Protein AF-A0A7R9ZW94-F1 (afdb_monomer)

Sequence (399 aa):
ATSAALCGSLLTRQVADKLQRHVKFFALFLLVWWSAGAVVTTFEAPYETSYANGYFSCWAGVAASALLVESSWGFAVSDTASLTKASEVAGGAPPEVLVLCAASLITLIAAMMDCAEVACSGLVRWAIACAGASLGACFLVLFYTIRGGWITGGALISWVSIILCVWWVFGTGCMTFANPFVHLGNGYFASWVALVSACLLAVNNVEAVRSRVEDLGNSGKELGAVILASAVLLAQATWDCVGGEGCDGGRMWAVFSSTASLLLCIAIAVFFGKIQKYFRWIVVGLLLWWCIGVVVMTFHWPYVRTGNGYFACWCACGASGRLLVQHFPQLNGYADLGSWQAPAAGASHPDASTAEEEGKQPPASAPEPEALPKIVIGAEDGGGVPPTIMGSPFSDSTM

Solvent-accessible surface area (backbone atoms only — not comparable to full-atom values): 21642 Å² total; per-residue (Å²): 105,70,66,58,52,54,58,53,47,50,74,38,65,78,47,34,68,63,43,60,86,44,43,52,59,51,21,47,48,43,24,54,52,22,42,52,47,28,51,46,34,60,76,31,77,87,31,64,89,44,72,44,74,67,46,55,51,23,48,51,40,25,53,54,17,47,53,43,31,31,69,56,68,66,52,79,72,46,74,60,60,61,39,47,51,52,13,54,77,35,42,62,32,62,51,38,48,55,52,24,30,54,19,17,48,46,21,25,52,41,28,50,52,50,36,72,78,42,84,62,42,74,49,31,51,46,42,33,51,50,20,47,53,50,30,52,52,34,50,53,54,40,54,42,14,58,72,70,42,84,62,88,87,40,72,66,50,28,51,51,21,49,51,45,27,55,50,27,52,55,43,33,48,46,26,40,74,70,29,75,27,45,52,81,51,67,32,30,53,18,33,52,50,24,28,52,24,23,43,50,38,22,40,76,50,28,67,78,49,27,54,56,50,47,59,43,36,76,73,34,55,39,55,52,46,29,36,52,18,18,51,46,22,27,52,43,25,46,47,50,35,72,76,45,103,52,61,50,74,47,41,47,46,40,32,51,52,17,46,53,51,30,53,50,49,50,48,45,71,76,39,38,90,79,41,56,90,51,42,66,60,50,34,52,52,48,23,54,52,25,50,51,46,34,51,46,30,40,70,68,36,73,28,56,55,63,38,67,45,28,51,16,37,52,46,26,24,51,24,25,47,51,48,37,37,72,70,37,63,86,45,40,76,74,68,52,78,79,75,71,68,70,75,66,98,72,75,66,72,78,72,93,77,78,79,82,86,85,76,91,72,80,86,75,77,80,81,77,84,80,77,79,80,80,82,78,80,78,79,86,82,80,87,81,84,80,82,85,84,80,85,86,84,88,77,89,81,91,134

Foldseek 3Di:
DVVCVVVVLCVDPVVVVVCLVVLLVVLVVQLVVLVVQLVCCPVHPDCVPAPAPSNVVSVVSNVVSVVSNCLSVVVPVVVCVVLCVVCVVLLNQDSLLVLLLVLLVLLLVVLVVCCVVDVNDPLSVVSNVLSVVSNVLSVVSSVCSVVVNDPAADPVLLVSLVCQLVSLVVNLLSPCQPDDNVDDDSNNVSSVSNNVSSLVSNLRHPVVSVVVCVLLVVLPNLLVLLLVLLVLQLSNLVSCQVVDPHNDPLSVVSNVLSVVSNVVSVCCSVCVVVCVVVVLVVLVVQLVSLVVVQCRDCVPDDNVGDGSNNVSSVSSNVSSVVVNCVVPVVCVVVVCPPPCPPPPPPPPDPPPPPDDDDDDDDDDDDDDDDDDDDDDPDDDDDDDDDDDDDDDDDDDDDD

pLDDT: mean 82.84, std 15.57, range [42.56, 98.31]

Mean predicted aligned error: 11.87 Å

Organism: NCBI:txid73915

Radius of gyration: 29.48 Å; Cα contacts (8 Å, |Δi|>4): 392; chains: 1; bounding box: 79×94×80 Å

Structure (mmCIF, N/CA/C/O backbone):
data_AF-A0A7R9ZW94-F1
#
_entry.id   AF-A0A7R9ZW94-F1
#
loop_
_atom_site.group_PDB
_atom_site.id
_atom_site.type_symbol
_atom_site.label_atom_id
_atom_site.label_alt_id
_atom_site.label_comp_id
_atom_site.label_asym_id
_atom_site.label_entity_id
_atom_site.label_seq_id
_atom_site.pdbx_PDB_ins_code
_atom_site.Cartn_x
_atom_site.Cartn_y
_atom_site.Cartn_z
_atom_site.occupancy
_atom_site.B_iso_or_equiv
_atom_site.auth_seq_id
_atom_site.auth_comp_id
_atom_site.auth_asym_id
_atom_site.auth_atom_id
_atom_site.pdbx_PDB_model_num
ATOM 1 N N . ALA A 1 1 ? 17.309 -21.259 7.211 1.00 66.06 1 ALA A N 1
ATOM 2 C CA . ALA A 1 1 ? 17.296 -22.665 7.675 1.00 66.06 1 ALA A CA 1
ATOM 3 C C . ALA A 1 1 ? 17.150 -22.753 9.193 1.00 66.06 1 ALA A C 1
ATOM 5 O O . ALA A 1 1 ? 16.146 -23.281 9.641 1.00 66.06 1 ALA A O 1
ATOM 6 N N . THR A 1 2 ? 18.070 -22.187 9.984 1.00 73.62 2 THR A N 1
ATOM 7 C CA . THR A 1 2 ? 18.017 -22.226 11.461 1.00 73.62 2 THR A CA 1
ATOM 8 C C . THR A 1 2 ? 16.728 -21.636 12.037 1.00 73.62 2 THR A C 1
ATOM 10 O O . THR A 1 2 ? 16.062 -22.296 12.824 1.00 73.62 2 THR A O 1
ATOM 13 N N . SER A 1 3 ? 16.320 -20.444 11.587 1.00 72.94 3 SER A N 1
ATOM 14 C CA . SER A 1 3 ? 15.048 -19.827 11.991 1.00 72.94 3 SER A CA 1
ATOM 15 C C . SER A 1 3 ? 13.843 -20.699 11.633 1.00 72.94 3 SER A C 1
ATOM 17 O O . SER A 1 3 ? 12.996 -20.938 12.479 1.00 72.94 3 SER A O 1
ATOM 19 N N . ALA A 1 4 ? 13.799 -21.249 10.418 1.00 74.44 4 ALA A N 1
ATOM 20 C CA . ALA A 1 4 ? 12.734 -22.154 9.986 1.00 74.44 4 ALA A CA 1
ATOM 21 C C . ALA A 1 4 ? 12.699 -23.466 10.790 1.00 74.44 4 ALA A C 1
ATOM 23 O O . ALA A 1 4 ? 11.621 -23.938 11.122 1.00 74.44 4 ALA A O 1
ATOM 24 N N . ALA A 1 5 ? 13.853 -24.037 11.144 1.00 76.12 5 ALA A N 1
ATOM 25 C CA . ALA A 1 5 ? 13.933 -25.229 11.988 1.00 76.12 5 ALA A CA 1
ATOM 26 C C . ALA A 1 5 ? 13.464 -24.942 13.424 1.00 76.12 5 ALA A C 1
ATOM 28 O O . ALA A 1 5 ? 12.770 -25.762 14.017 1.00 76.12 5 ALA A O 1
ATOM 29 N N . LEU A 1 6 ? 13.795 -23.763 13.958 1.00 74.25 6 LEU A N 1
ATOM 30 C CA . LEU A 1 6 ? 13.333 -23.304 15.269 1.00 74.25 6 LEU A CA 1
ATOM 31 C C . LEU A 1 6 ? 11.826 -23.001 15.274 1.00 74.25 6 LEU A C 1
ATOM 33 O O . LEU A 1 6 ? 11.114 -23.437 16.170 1.00 74.25 6 LEU A O 1
ATOM 37 N N . CYS A 1 7 ? 11.309 -22.316 14.255 1.00 73.75 7 CYS A N 1
ATOM 38 C CA . CYS A 1 7 ? 9.869 -22.100 14.105 1.00 73.75 7 CYS A CA 1
ATOM 39 C C . CYS A 1 7 ? 9.121 -23.414 13.827 1.00 73.75 7 CYS A C 1
ATOM 41 O O . CYS A 1 7 ? 8.006 -23.602 14.295 1.00 73.75 7 CYS A O 1
ATOM 43 N N . GLY A 1 8 ? 9.736 -24.347 13.099 1.00 75.19 8 GLY A N 1
ATOM 44 C CA . GLY A 1 8 ? 9.178 -25.670 12.835 1.00 75.19 8 GLY A CA 1
ATOM 45 C C . GLY A 1 8 ? 9.131 -26.548 14.084 1.00 75.19 8 GLY A C 1
ATOM 46 O O . GLY A 1 8 ? 8.150 -27.255 14.292 1.00 75.19 8 GLY A O 1
ATOM 47 N N . SER A 1 9 ? 10.138 -26.474 14.961 1.00 74.62 9 SER A N 1
ATOM 48 C CA . SER A 1 9 ? 10.123 -27.218 16.226 1.00 74.62 9 SER A CA 1
ATOM 49 C C . SER A 1 9 ? 9.045 -26.702 17.182 1.00 74.62 9 SER A C 1
ATOM 51 O O . SER A 1 9 ? 8.439 -27.505 17.891 1.00 74.62 9 SER A O 1
ATOM 53 N N . LEU A 1 10 ? 8.717 -25.406 17.127 1.00 68.44 10 LEU A N 1
ATOM 54 C CA . LEU A 1 10 ? 7.588 -24.807 17.848 1.00 68.44 10 LEU A CA 1
ATOM 55 C C . LEU A 1 10 ? 6.217 -25.358 17.433 1.00 68.44 10 LEU A C 1
ATOM 57 O O . LEU A 1 10 ? 5.281 -25.288 18.223 1.00 68.44 10 LEU A O 1
ATOM 61 N N . LEU A 1 11 ? 6.089 -25.966 16.248 1.00 73.81 11 LEU A N 1
ATOM 62 C CA . LEU A 1 11 ? 4.852 -26.650 15.848 1.00 73.81 11 LEU A CA 1
ATOM 63 C C . LEU A 1 11 ? 4.616 -27.946 16.641 1.00 73.81 11 LEU A C 1
ATOM 65 O O . LEU A 1 11 ? 3.511 -28.488 16.634 1.00 73.81 11 LEU A O 1
ATOM 69 N N . THR A 1 12 ? 5.632 -28.456 17.345 1.00 80.38 12 THR A N 1
ATOM 70 C CA . THR A 1 12 ? 5.473 -29.611 18.231 1.00 80.38 12 THR A CA 1
ATOM 71 C C . THR A 1 12 ? 5.064 -29.148 19.630 1.00 80.38 12 THR A C 1
ATOM 73 O O . THR A 1 12 ? 5.809 -28.441 20.309 1.00 80.38 12 THR A O 1
ATOM 76 N N . ARG A 1 13 ? 3.881 -29.577 20.095 1.00 74.81 13 ARG A N 1
ATOM 77 C CA . ARG A 1 13 ? 3.319 -29.171 21.403 1.00 74.81 13 ARG A CA 1
ATOM 78 C C . ARG A 1 13 ? 4.305 -29.344 22.562 1.00 74.81 13 ARG A C 1
ATOM 80 O O . ARG A 1 13 ? 4.490 -28.435 23.356 1.00 74.81 13 ARG A O 1
ATOM 87 N N . GLN A 1 14 ? 5.012 -30.475 22.601 1.00 79.69 14 GLN A N 1
ATOM 88 C CA . GLN A 1 14 ? 5.984 -30.771 23.660 1.00 79.69 14 GLN A CA 1
ATOM 89 C C . GLN A 1 14 ? 7.141 -29.763 23.729 1.00 79.69 14 GLN A C 1
ATOM 91 O O . GLN A 1 14 ? 7.656 -29.483 24.814 1.00 79.69 14 GLN A O 1
ATOM 96 N N . VAL A 1 15 ? 7.583 -29.246 22.579 1.00 75.75 15 VAL A N 1
ATOM 97 C CA . VAL A 1 15 ? 8.637 -28.229 22.520 1.00 75.75 15 VAL A CA 1
ATOM 98 C C . VAL A 1 15 ? 8.057 -26.866 22.863 1.00 75.75 15 VAL A C 1
ATOM 100 O O . VAL A 1 15 ? 8.681 -26.153 23.643 1.00 75.75 15 VAL A O 1
ATOM 103 N N . ALA A 1 16 ? 6.865 -26.532 22.362 1.00 75.38 16 ALA A N 1
ATOM 104 C CA . ALA A 1 16 ? 6.181 -25.281 22.683 1.00 75.38 16 ALA A CA 1
ATOM 105 C C . ALA A 1 16 ? 6.000 -25.102 24.203 1.00 75.38 16 ALA A C 1
ATOM 107 O O . ALA A 1 16 ? 6.414 -24.077 24.742 1.00 75.38 16 ALA A O 1
ATOM 108 N N . ASP A 1 17 ? 5.518 -26.131 24.909 1.00 77.25 17 ASP A N 1
ATOM 109 C CA . ASP A 1 17 ? 5.288 -26.085 26.362 1.00 77.25 17 ASP A CA 1
ATOM 110 C C . ASP A 1 17 ? 6.588 -25.861 27.158 1.00 77.25 17 ASP A C 1
ATOM 112 O O . ASP A 1 17 ? 6.629 -25.126 28.150 1.00 77.25 17 ASP A O 1
ATOM 116 N N . LYS A 1 18 ? 7.700 -26.468 26.719 1.00 81.94 18 LYS A N 1
ATOM 117 C CA . LYS A 1 18 ? 9.015 -26.263 27.350 1.00 81.94 18 LYS A CA 1
ATOM 118 C C . LYS A 1 18 ? 9.608 -24.898 27.007 1.00 81.94 18 LYS A C 1
ATOM 120 O O . LYS A 1 18 ? 10.206 -24.264 27.878 1.00 81.94 18 LYS A O 1
ATOM 125 N N . LEU A 1 19 ? 9.453 -24.453 25.761 1.00 78.00 19 LEU A N 1
ATOM 126 C CA . LEU A 1 19 ? 10.037 -23.211 25.261 1.00 78.00 19 LEU A CA 1
ATOM 127 C C . LEU A 1 19 ? 9.259 -21.974 25.713 1.00 78.00 19 LEU A C 1
ATOM 129 O O . LEU A 1 19 ? 9.840 -20.894 25.765 1.00 78.00 19 LEU A O 1
ATOM 133 N N . GLN A 1 20 ? 7.995 -22.116 26.116 1.00 77.88 20 GLN A N 1
ATOM 134 C CA . GLN A 1 20 ? 7.166 -21.010 26.599 1.00 77.88 20 GLN A CA 1
ATOM 135 C C . GLN A 1 20 ? 7.834 -20.240 27.750 1.00 77.88 20 GLN A C 1
ATOM 137 O O . GLN A 1 20 ? 7.818 -19.010 27.767 1.00 77.88 20 GLN A O 1
ATOM 142 N N . ARG A 1 21 ? 8.524 -20.940 28.665 1.00 79.25 21 ARG A N 1
ATOM 143 C CA . ARG A 1 21 ? 9.296 -20.313 29.760 1.00 79.25 21 ARG A CA 1
ATOM 144 C C . ARG A 1 21 ? 10.470 -19.456 29.276 1.00 79.25 21 ARG A C 1
ATOM 146 O O . ARG A 1 21 ? 10.941 -18.590 30.008 1.00 79.25 21 ARG A O 1
ATOM 153 N N . HIS A 1 22 ? 10.924 -19.674 28.047 1.00 85.12 22 HIS A N 1
ATOM 154 C CA . HIS A 1 22 ? 12.068 -19.005 27.435 1.00 85.12 22 HIS A CA 1
ATOM 155 C C . HIS A 1 22 ? 11.690 -18.156 26.213 1.00 85.12 22 HIS A C 1
ATOM 157 O O . HIS A 1 22 ? 12.585 -17.624 25.554 1.00 85.12 22 HIS A O 1
ATOM 163 N N . VAL A 1 23 ? 10.393 -17.971 25.928 1.00 84.19 23 VAL A N 1
ATOM 164 C CA . VAL A 1 23 ? 9.919 -17.271 24.721 1.00 84.19 23 VAL A CA 1
ATOM 165 C C . VAL A 1 23 ? 10.485 -15.851 24.613 1.00 84.19 23 VAL A C 1
ATOM 167 O O . VAL A 1 23 ? 10.866 -15.423 23.532 1.00 84.19 23 VAL A O 1
ATOM 170 N N . LYS A 1 24 ? 10.675 -15.164 25.749 1.00 85.75 24 LYS A N 1
ATOM 171 C CA . LYS A 1 24 ? 11.289 -13.827 25.828 1.00 85.75 24 LYS A CA 1
ATOM 172 C C . LYS A 1 24 ? 12.716 -13.783 25.276 1.00 85.75 24 LYS A C 1
ATOM 174 O O . LYS A 1 24 ? 13.060 -12.867 24.533 1.00 85.75 24 LYS A O 1
ATOM 179 N N . PHE A 1 25 ? 13.541 -14.760 25.649 1.00 88.25 25 PHE A N 1
ATOM 180 C CA . PHE A 1 25 ? 14.929 -14.859 25.192 1.00 88.25 25 PHE A CA 1
ATOM 181 C C . PHE A 1 25 ? 14.997 -15.330 23.745 1.00 88.25 25 PHE A C 1
ATOM 183 O O . PHE A 1 25 ? 15.828 -14.854 22.980 1.00 88.25 25 PHE A O 1
ATOM 190 N N . PHE A 1 26 ? 14.092 -16.229 23.361 1.00 86.62 26 PHE A N 1
ATOM 191 C CA . PHE A 1 26 ? 13.971 -16.703 21.991 1.00 86.62 26 PHE A CA 1
ATOM 192 C C . PHE A 1 26 ? 13.571 -15.580 21.024 1.00 86.62 26 PHE A C 1
ATOM 194 O O . PHE A 1 26 ? 14.213 -15.407 19.992 1.00 86.62 26 PHE A O 1
ATOM 201 N N . ALA A 1 27 ? 12.571 -14.773 21.385 1.00 86.50 27 ALA A N 1
ATOM 202 C CA . ALA A 1 27 ? 12.149 -13.609 20.614 1.00 86.50 27 ALA A CA 1
ATOM 203 C C . ALA A 1 27 ? 13.299 -12.607 20.437 1.00 86.50 27 ALA A C 1
ATOM 205 O O . ALA A 1 27 ? 13.569 -12.161 19.324 1.00 86.50 27 ALA A O 1
ATOM 206 N N . LEU A 1 28 ? 14.031 -12.318 21.521 1.00 84.56 28 LEU A N 1
ATOM 207 C CA . LEU A 1 28 ? 15.193 -11.430 21.482 1.00 84.56 28 LEU A CA 1
ATOM 208 C C . LEU A 1 28 ? 16.312 -11.995 20.597 1.00 84.56 28 LEU A C 1
ATOM 210 O O . LEU A 1 28 ? 16.891 -11.266 19.795 1.00 84.56 28 LEU A O 1
ATOM 214 N N . PHE A 1 29 ? 16.591 -13.295 20.708 1.00 90.12 29 PHE A N 1
ATOM 215 C CA . PHE A 1 29 ? 17.556 -13.977 19.851 1.00 90.12 29 PHE A CA 1
ATOM 216 C C . PHE A 1 29 ? 17.169 -13.863 18.374 1.00 90.12 29 PHE A C 1
ATOM 218 O O . PHE A 1 29 ? 18.013 -13.502 17.559 1.00 90.12 29 PHE A O 1
ATOM 225 N N . LEU A 1 30 ? 15.902 -14.121 18.028 1.00 87.62 30 LEU A N 1
ATOM 226 C CA . LEU A 1 30 ? 15.411 -13.967 16.660 1.00 87.62 30 LEU A CA 1
ATOM 227 C C . LEU A 1 30 ? 15.555 -12.524 16.173 1.00 87.62 30 LEU A C 1
ATOM 229 O O . LEU A 1 30 ? 16.017 -12.322 15.055 1.00 87.62 30 LEU A O 1
ATOM 233 N N . LEU A 1 31 ? 15.238 -11.531 17.008 1.00 86.94 31 LEU A N 1
ATOM 234 C CA . LEU A 1 31 ? 15.381 -10.122 16.646 1.00 86.94 31 LEU A CA 1
ATOM 235 C C . LEU A 1 31 ? 16.834 -9.772 16.320 1.00 86.94 31 LEU A C 1
ATOM 237 O O . LEU A 1 31 ? 17.099 -9.200 15.264 1.00 86.94 31 LEU A O 1
ATOM 241 N N . VAL A 1 32 ? 17.776 -10.157 17.183 1.00 84.81 32 VAL A N 1
ATOM 242 C CA . VAL A 1 32 ? 19.209 -9.922 16.954 1.00 84.81 32 VAL A CA 1
ATOM 243 C C . VAL A 1 32 ? 19.682 -10.668 15.705 1.00 84.81 32 VAL A C 1
ATOM 245 O O . VAL A 1 32 ? 20.358 -10.086 14.859 1.00 84.81 32 VAL A O 1
ATOM 248 N N . TRP A 1 33 ? 19.286 -11.934 15.554 1.00 91.81 33 TRP A N 1
ATOM 249 C CA . TRP A 1 33 ? 19.682 -12.785 14.434 1.00 91.81 33 TRP A CA 1
ATOM 250 C C . TRP A 1 33 ? 19.201 -12.235 13.090 1.00 91.81 33 TRP A C 1
ATOM 252 O O . TRP A 1 33 ? 19.984 -12.093 12.150 1.00 91.81 33 TRP A O 1
ATOM 262 N N . TRP A 1 34 ? 17.916 -11.891 12.998 1.00 88.81 34 TRP A N 1
ATOM 263 C CA . TRP A 1 34 ? 17.348 -11.304 11.793 1.00 88.81 34 TRP A CA 1
ATOM 264 C C . TRP A 1 34 ? 17.876 -9.898 11.537 1.00 88.81 34 TRP A C 1
ATOM 266 O O . TRP A 1 34 ? 18.063 -9.565 10.375 1.00 88.81 34 TRP A O 1
ATOM 276 N N . SER A 1 35 ? 18.183 -9.103 12.570 1.00 81.00 35 SER A N 1
ATOM 277 C CA . SER A 1 35 ? 18.776 -7.769 12.378 1.00 81.00 35 SER A CA 1
ATOM 278 C C . SER A 1 35 ? 20.184 -7.866 11.809 1.00 81.00 35 SER A C 1
ATOM 280 O O . SER A 1 35 ? 20.494 -7.175 10.846 1.00 81.00 35 SER A O 1
ATOM 282 N N . ALA A 1 36 ? 21.018 -8.772 12.330 1.00 84.12 36 ALA A N 1
ATOM 283 C CA . ALA A 1 36 ? 22.338 -9.033 11.762 1.00 84.12 36 ALA A CA 1
ATOM 284 C C . ALA A 1 36 ? 22.228 -9.514 10.307 1.00 84.12 36 ALA A C 1
ATOM 286 O O . ALA A 1 36 ? 22.919 -9.001 9.430 1.00 84.12 36 ALA A O 1
ATOM 287 N N . GLY A 1 37 ? 21.302 -10.441 10.038 1.00 83.38 37 GLY A N 1
ATOM 288 C CA . GLY A 1 37 ? 21.004 -10.898 8.684 1.00 83.38 37 GLY A CA 1
ATOM 289 C C . GLY A 1 37 ? 20.547 -9.762 7.769 1.00 83.38 37 GLY A C 1
ATOM 290 O O . GLY A 1 37 ? 21.046 -9.660 6.656 1.00 83.38 37 GLY A O 1
ATOM 291 N N . ALA A 1 38 ? 19.650 -8.888 8.228 1.00 81.25 38 ALA A N 1
ATOM 292 C CA . ALA A 1 38 ? 19.162 -7.736 7.476 1.00 81.25 38 ALA A CA 1
ATOM 293 C C . ALA A 1 38 ? 20.283 -6.737 7.185 1.00 81.25 38 ALA A C 1
ATOM 295 O O . ALA A 1 38 ? 20.400 -6.306 6.048 1.00 81.25 38 ALA A O 1
ATOM 296 N N . VAL A 1 39 ? 21.147 -6.423 8.153 1.00 76.00 39 VAL A N 1
ATOM 297 C CA . VAL A 1 39 ? 22.305 -5.537 7.949 1.00 76.00 39 VAL A CA 1
ATOM 298 C C . VAL A 1 39 ? 23.252 -6.123 6.902 1.00 76.00 39 VAL A C 1
ATOM 300 O O . VAL A 1 39 ? 23.503 -5.472 5.893 1.00 76.00 39 VAL A O 1
ATOM 303 N N . VAL A 1 40 ? 23.707 -7.368 7.079 1.00 79.12 40 VAL A N 1
ATOM 304 C CA . VAL A 1 40 ? 24.624 -8.023 6.128 1.00 79.12 40 VAL A CA 1
ATOM 305 C C . VAL A 1 40 ? 23.990 -8.113 4.741 1.00 79.12 40 VAL A C 1
ATOM 307 O O . VAL A 1 40 ? 24.599 -7.731 3.758 1.00 79.12 40 VAL A O 1
ATOM 310 N N . THR A 1 41 ? 22.730 -8.538 4.640 1.00 74.56 41 THR A N 1
ATOM 311 C CA . THR A 1 41 ? 22.049 -8.651 3.337 1.00 74.56 41 THR A CA 1
ATOM 312 C C . THR A 1 41 ? 21.661 -7.311 2.712 1.00 74.56 41 THR A C 1
ATOM 314 O O . THR A 1 41 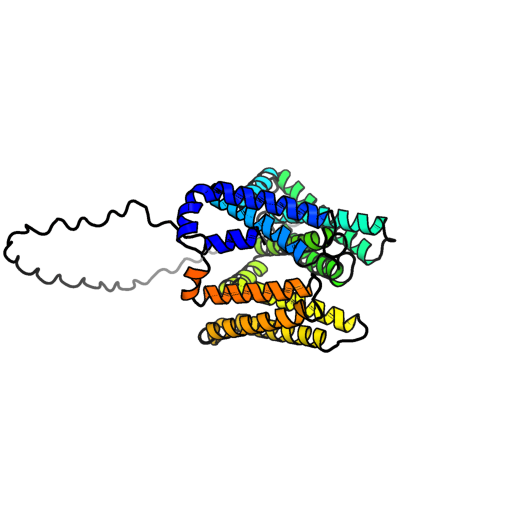? 21.357 -7.284 1.525 1.00 74.56 41 THR A O 1
ATOM 317 N N . THR A 1 42 ? 21.640 -6.217 3.478 1.00 66.75 42 THR A N 1
ATOM 318 C CA . THR A 1 42 ? 21.353 -4.866 2.965 1.00 66.75 42 THR A CA 1
ATOM 319 C C . THR A 1 42 ? 22.614 -4.179 2.465 1.00 66.75 42 THR A C 1
ATOM 321 O O . THR A 1 42 ? 22.555 -3.476 1.462 1.00 66.75 42 THR A O 1
ATOM 324 N N . PHE A 1 43 ? 23.731 -4.356 3.170 1.00 65.25 43 PHE A N 1
ATOM 325 C CA . PHE A 1 43 ? 24.963 -3.609 2.915 1.00 65.25 43 PHE A CA 1
ATOM 326 C C . PHE A 1 43 ? 26.081 -4.454 2.291 1.00 65.25 43 PHE A C 1
ATOM 328 O O . PHE A 1 43 ? 27.082 -3.890 1.865 1.00 65.25 43 PHE A O 1
ATOM 335 N N . GLU A 1 44 ? 25.921 -5.777 2.209 1.00 68.00 44 GLU A N 1
ATOM 336 C CA . GLU A 1 44 ? 26.879 -6.695 1.590 1.00 68.00 44 GLU A CA 1
ATOM 337 C C . GLU A 1 44 ? 26.195 -7.610 0.550 1.00 68.00 44 GLU A C 1
ATOM 339 O O . GLU A 1 44 ? 24.971 -7.791 0.512 1.00 68.00 44 GLU A O 1
ATOM 344 N N . ALA A 1 45 ? 27.002 -8.212 -0.329 1.00 58.84 45 ALA A N 1
ATOM 345 C CA . ALA A 1 45 ? 26.556 -9.219 -1.291 1.00 58.84 45 ALA A CA 1
ATOM 346 C C . ALA A 1 45 ? 25.816 -10.392 -0.593 1.00 58.84 45 ALA A C 1
ATOM 348 O O . ALA A 1 45 ? 26.173 -10.775 0.522 1.00 58.84 45 ALA A O 1
ATOM 349 N N . PRO A 1 46 ? 24.806 -11.022 -1.236 1.00 62.56 46 PRO A N 1
ATOM 350 C CA . PRO A 1 46 ? 24.524 -10.994 -2.675 1.00 62.56 46 PRO A CA 1
ATOM 351 C C . PRO A 1 46 ? 23.464 -9.978 -3.134 1.00 62.56 46 PRO A C 1
ATOM 353 O O . PRO A 1 46 ? 23.175 -9.937 -4.327 1.00 62.56 46 PRO A O 1
ATOM 356 N N . TYR A 1 47 ? 22.859 -9.187 -2.241 1.00 65.44 47 TYR A N 1
ATOM 357 C CA . TYR A 1 47 ? 21.698 -8.350 -2.597 1.00 65.44 47 TYR A CA 1
ATOM 358 C C . TYR A 1 47 ? 22.008 -6.863 -2.777 1.00 65.44 47 TYR A C 1
ATOM 360 O O . TYR A 1 47 ? 21.089 -6.081 -2.999 1.00 65.44 47 TYR A O 1
ATOM 368 N N . GLU A 1 48 ? 23.287 -6.489 -2.770 1.00 58.19 48 GLU A N 1
ATOM 369 C CA . GLU A 1 48 ? 23.762 -5.115 -2.984 1.00 58.19 48 GLU A CA 1
ATOM 370 C C . GLU A 1 48 ? 23.188 -4.468 -4.261 1.00 58.19 48 GLU A C 1
ATOM 372 O O . GLU A 1 48 ? 22.912 -3.275 -4.290 1.00 58.19 48 GLU A O 1
ATOM 377 N N . THR A 1 49 ? 22.946 -5.264 -5.311 1.00 57.62 49 THR A N 1
ATOM 378 C CA . THR A 1 49 ? 22.449 -4.783 -6.618 1.00 57.62 49 THR A CA 1
ATOM 379 C C . THR A 1 49 ? 21.103 -5.376 -7.032 1.00 57.62 49 THR A C 1
ATOM 381 O O . THR A 1 49 ? 20.517 -4.976 -8.040 1.00 57.62 49 THR A O 1
ATOM 384 N N . SER A 1 50 ? 20.586 -6.344 -6.274 1.00 58.97 50 SER A N 1
ATOM 385 C CA . SER A 1 50 ? 19.316 -6.997 -6.565 1.00 58.97 50 SER A CA 1
ATOM 386 C C . SER A 1 50 ? 18.569 -7.228 -5.266 1.00 58.97 50 SER A C 1
ATOM 388 O O . SER A 1 50 ? 18.846 -8.178 -4.534 1.00 58.97 50 SER A O 1
ATOM 390 N N . TYR A 1 51 ? 17.594 -6.361 -5.002 1.00 62.22 51 TYR A N 1
ATOM 391 C CA . TYR A 1 51 ? 16.585 -6.571 -3.971 1.00 62.22 51 TYR A CA 1
ATOM 392 C C . TYR A 1 51 ? 15.774 -7.810 -4.358 1.00 62.22 51 TYR A C 1
ATOM 394 O O . TYR A 1 51 ? 14.781 -7.731 -5.069 1.00 62.22 51 TYR A O 1
ATOM 402 N N . ALA A 1 52 ? 16.269 -8.986 -3.995 1.00 61.28 52 ALA A N 1
ATOM 403 C CA . ALA A 1 52 ? 15.592 -10.248 -4.225 1.00 61.28 52 ALA A CA 1
ATOM 404 C C . ALA A 1 52 ? 14.771 -10.625 -2.987 1.00 61.28 52 ALA A C 1
ATOM 406 O O . ALA A 1 52 ? 14.890 -10.022 -1.918 1.00 61.28 52 ALA A O 1
ATOM 407 N N . ASN A 1 53 ? 13.975 -11.685 -3.103 1.00 65.38 53 ASN A N 1
ATOM 408 C CA . ASN A 1 53 ? 13.111 -12.185 -2.028 1.00 65.38 53 ASN A CA 1
ATOM 409 C C . ASN A 1 53 ? 13.846 -12.395 -0.689 1.00 65.38 53 ASN A C 1
ATOM 411 O O . ASN A 1 53 ? 13.236 -12.256 0.371 1.00 65.38 53 ASN A O 1
ATOM 415 N N . GLY A 1 54 ? 15.151 -12.691 -0.719 1.00 69.62 54 GLY A N 1
ATOM 416 C CA . GLY A 1 54 ? 15.979 -12.836 0.480 1.00 69.62 54 GLY A CA 1
ATOM 417 C C . GLY A 1 54 ? 16.105 -11.551 1.305 1.00 69.62 54 GLY A C 1
ATOM 418 O O . GLY A 1 54 ? 15.948 -11.615 2.521 1.00 69.62 54 GLY A O 1
ATOM 419 N N . TYR A 1 55 ? 16.285 -10.394 0.656 1.00 73.50 55 TYR A N 1
ATOM 420 C CA . TYR A 1 55 ? 16.361 -9.086 1.320 1.00 73.50 55 TYR A CA 1
ATOM 421 C C . TYR A 1 55 ? 15.082 -8.797 2.119 1.00 73.50 55 TYR A C 1
ATOM 423 O O . TYR A 1 55 ? 15.121 -8.554 3.326 1.00 73.50 55 TYR A O 1
ATOM 431 N N . PHE A 1 56 ? 13.920 -8.922 1.470 1.00 73.94 56 PHE A N 1
ATOM 432 C CA . PHE A 1 56 ? 12.627 -8.706 2.126 1.00 73.94 56 PHE A CA 1
ATOM 433 C C . PHE A 1 56 ? 12.335 -9.723 3.211 1.00 73.94 56 PHE A C 1
ATOM 435 O O . PHE A 1 56 ? 11.766 -9.366 4.236 1.00 73.94 56 PHE A O 1
ATOM 442 N N . SER A 1 57 ? 12.739 -10.975 3.012 1.00 77.50 57 SER A N 1
ATOM 443 C CA . SER A 1 57 ? 12.567 -12.013 4.027 1.00 77.50 57 SER A CA 1
ATOM 444 C C . SER A 1 57 ? 13.350 -11.682 5.299 1.00 77.50 57 SER A C 1
ATOM 446 O O . SER A 1 57 ? 12.850 -11.930 6.393 1.00 77.50 57 SER A O 1
ATOM 448 N N . CYS A 1 58 ? 14.540 -11.082 5.177 1.00 80.50 58 CYS A N 1
ATOM 449 C CA . CYS A 1 58 ? 15.317 -10.631 6.328 1.00 80.50 58 CYS A CA 1
ATOM 450 C C . CYS A 1 58 ? 14.624 -9.488 7.075 1.00 80.50 58 CYS A C 1
ATOM 452 O O . CYS A 1 58 ? 14.437 -9.593 8.285 1.00 80.50 58 CYS A O 1
ATOM 454 N N . TRP A 1 59 ? 14.165 -8.451 6.371 1.00 80.25 59 TRP A N 1
ATOM 455 C CA . TRP A 1 59 ? 13.441 -7.333 6.990 1.00 80.25 59 TRP A CA 1
ATOM 456 C C . TRP A 1 59 ? 12.082 -7.738 7.573 1.00 80.25 59 TRP A C 1
ATOM 458 O O . TRP A 1 59 ? 11.743 -7.332 8.683 1.00 80.25 59 TRP A O 1
ATOM 468 N N . ALA A 1 60 ? 11.330 -8.600 6.886 1.00 76.38 60 ALA A N 1
ATOM 469 C CA . ALA A 1 60 ? 10.104 -9.189 7.418 1.00 76.38 60 ALA A CA 1
ATOM 470 C C . ALA A 1 60 ? 10.390 -10.038 8.667 1.00 76.38 60 ALA A C 1
ATOM 472 O O . ALA A 1 60 ? 9.632 -9.989 9.632 1.00 76.38 60 ALA A O 1
ATOM 473 N N . GLY A 1 61 ? 11.512 -10.766 8.683 1.00 83.75 61 GLY A N 1
ATOM 474 C CA . GLY A 1 61 ? 12.000 -11.488 9.855 1.00 83.75 61 GLY A CA 1
ATOM 475 C C . GLY A 1 61 ? 12.327 -10.564 11.030 1.00 83.75 61 GLY A C 1
ATOM 476 O O . GLY A 1 61 ? 11.942 -10.873 12.158 1.00 83.75 61 GLY A O 1
ATOM 477 N N . VAL A 1 62 ? 12.966 -9.412 10.781 1.00 80.44 62 VAL A N 1
ATOM 478 C CA . VAL A 1 62 ? 13.218 -8.375 11.802 1.00 80.44 62 VAL A CA 1
ATOM 479 C C . VAL A 1 62 ? 11.904 -7.853 12.367 1.00 80.44 62 VAL A C 1
ATOM 481 O O . VAL A 1 62 ? 11.719 -7.890 13.580 1.00 80.44 62 VAL A O 1
ATOM 484 N N . ALA A 1 63 ? 10.976 -7.433 11.503 1.00 74.81 63 ALA A N 1
ATOM 485 C CA . ALA A 1 63 ? 9.676 -6.910 11.917 1.00 74.81 63 ALA A CA 1
ATOM 486 C C . ALA A 1 63 ? 8.878 -7.942 12.730 1.00 74.81 63 ALA A C 1
ATOM 488 O O . ALA A 1 63 ? 8.429 -7.647 13.834 1.00 74.81 63 ALA A O 1
ATOM 489 N N . ALA A 1 64 ? 8.771 -9.182 12.242 1.00 77.69 64 ALA A N 1
ATOM 490 C CA . ALA A 1 64 ? 8.089 -10.260 12.955 1.00 77.69 64 ALA A CA 1
ATOM 491 C C . ALA A 1 64 ? 8.742 -10.563 14.315 1.00 77.69 64 ALA A C 1
ATOM 493 O O . ALA A 1 64 ? 8.047 -10.820 15.295 1.00 77.69 64 ALA A O 1
ATOM 494 N N . SER A 1 65 ? 10.073 -10.503 14.396 1.00 82.25 65 SER A N 1
ATOM 495 C CA . SER A 1 65 ? 10.796 -10.723 15.653 1.00 82.25 65 SER A CA 1
ATOM 496 C C . SER A 1 65 ? 10.633 -9.562 16.628 1.00 82.25 65 SER A C 1
ATOM 498 O O . SER A 1 65 ? 10.539 -9.796 17.829 1.00 82.25 65 SER A O 1
ATOM 500 N N . ALA A 1 66 ? 10.560 -8.325 16.134 1.00 76.44 66 ALA A N 1
ATOM 501 C CA . ALA A 1 66 ? 10.283 -7.149 16.951 1.00 76.44 66 ALA A CA 1
ATOM 502 C C . ALA A 1 66 ? 8.879 -7.235 17.566 1.00 76.44 66 ALA A C 1
ATOM 504 O O . ALA A 1 66 ? 8.750 -7.106 18.782 1.00 76.44 66 ALA A O 1
ATOM 505 N N . LEU A 1 67 ? 7.867 -7.581 16.759 1.00 75.00 67 LEU A N 1
ATOM 506 C CA . LEU A 1 67 ? 6.500 -7.833 17.232 1.00 75.00 67 LEU A CA 1
ATOM 507 C C . LEU A 1 67 ? 6.448 -8.973 18.259 1.00 75.00 67 LEU A C 1
ATOM 509 O O . LEU A 1 67 ? 5.739 -8.888 19.259 1.00 75.00 67 LEU A O 1
ATOM 513 N N . LEU A 1 68 ? 7.230 -10.038 18.053 1.00 78.38 68 LEU A N 1
ATOM 514 C CA . LEU A 1 68 ? 7.311 -11.145 19.006 1.00 78.38 68 LEU A CA 1
ATOM 515 C C . LEU A 1 68 ? 7.989 -10.733 20.325 1.00 78.38 68 LEU A C 1
ATOM 517 O O . LEU A 1 68 ? 7.599 -11.209 21.392 1.00 78.38 68 LEU A O 1
ATOM 521 N N . VAL A 1 69 ? 9.010 -9.868 20.283 1.00 80.44 69 VAL A N 1
ATOM 522 C CA . VAL A 1 69 ? 9.643 -9.305 21.489 1.00 80.44 69 VAL A CA 1
ATOM 523 C C . VAL A 1 69 ? 8.646 -8.436 22.242 1.00 80.44 69 VAL A C 1
ATOM 525 O O . VAL A 1 69 ? 8.503 -8.605 23.453 1.00 80.44 69 VAL A O 1
ATOM 528 N N . GLU A 1 70 ? 7.936 -7.565 21.529 1.00 77.81 70 GLU A N 1
ATOM 529 C CA . GLU A 1 70 ? 6.886 -6.709 22.074 1.00 77.81 70 GLU A CA 1
ATOM 530 C C . GLU A 1 70 ? 5.835 -7.540 22.827 1.00 77.81 70 GLU A C 1
ATOM 532 O O . GLU A 1 70 ? 5.643 -7.364 24.037 1.00 77.81 70 GLU A O 1
ATOM 537 N N . SER A 1 71 ? 5.245 -8.530 22.146 1.00 77.62 71 SER A N 1
ATOM 538 C CA . SER A 1 71 ? 4.208 -9.393 22.716 1.00 77.62 71 SER A CA 1
ATOM 539 C C . SER A 1 71 ? 4.717 -10.216 23.902 1.00 77.62 71 SER A C 1
ATOM 541 O O . SER A 1 71 ? 4.001 -10.410 24.883 1.00 77.62 71 SER A O 1
ATOM 543 N N . SER A 1 72 ? 5.965 -10.692 23.844 1.00 81.75 72 SER A N 1
ATOM 544 C CA . SER A 1 72 ? 6.541 -11.555 24.880 1.00 81.75 72 SER A CA 1
ATOM 545 C C . SER A 1 72 ? 6.929 -10.791 26.142 1.00 81.75 72 SER A C 1
ATOM 547 O O . SER A 1 72 ? 6.879 -11.348 27.239 1.00 81.75 72 SER A O 1
ATOM 549 N N . TRP A 1 73 ? 7.365 -9.539 26.011 1.00 80.94 73 TRP A N 1
ATOM 550 C CA . TRP A 1 73 ? 7.827 -8.733 27.141 1.00 80.94 73 TRP A CA 1
ATOM 551 C C . TRP A 1 73 ? 6.727 -7.888 27.777 1.00 80.94 73 TRP A C 1
ATOM 553 O O . TRP A 1 73 ? 6.941 -7.359 28.866 1.00 80.94 73 TRP A O 1
ATOM 563 N N . GLY A 1 74 ? 5.556 -7.791 27.141 1.00 73.31 74 GLY A N 1
ATOM 564 C CA . GLY A 1 74 ? 4.484 -6.918 27.610 1.00 73.31 74 GLY A CA 1
ATOM 565 C C . GLY A 1 74 ? 4.862 -5.441 27.509 1.00 73.31 74 GLY A C 1
ATOM 566 O O . GLY A 1 74 ? 4.242 -4.599 28.159 1.00 73.31 74 GLY A O 1
ATOM 567 N N . PHE A 1 75 ? 5.879 -5.115 26.704 1.00 68.69 75 PHE A N 1
ATOM 568 C CA . PHE A 1 75 ? 6.074 -3.750 26.259 1.00 68.69 75 PHE A CA 1
ATOM 569 C C . PHE A 1 75 ? 4.926 -3.473 25.308 1.00 68.69 75 PHE A C 1
ATOM 571 O O . PHE A 1 75 ? 5.028 -3.787 24.139 1.00 68.69 75 PHE A O 1
ATOM 578 N N . ALA A 1 76 ? 3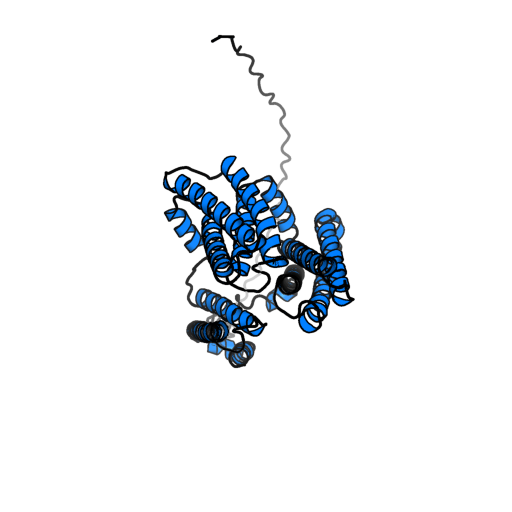.819 -2.924 25.794 1.00 52.25 76 ALA A N 1
ATOM 579 C CA . ALA A 1 76 ? 2.832 -2.334 24.907 1.00 52.25 76 ALA A CA 1
ATOM 580 C C . ALA A 1 76 ? 3.450 -1.055 24.325 1.00 52.25 76 ALA A C 1
ATOM 582 O O . ALA A 1 76 ? 3.109 0.060 24.722 1.00 52.25 76 ALA A O 1
ATOM 583 N N . VAL A 1 77 ? 4.389 -1.207 23.390 1.00 52.12 77 VAL A N 1
ATOM 584 C CA . VAL A 1 77 ? 4.666 -0.164 22.410 1.00 52.12 77 VAL A CA 1
ATOM 585 C C . VAL A 1 77 ? 3.515 -0.259 21.427 1.00 52.12 77 VAL A C 1
ATOM 587 O O . VAL A 1 77 ? 3.703 -0.610 20.275 1.00 52.12 77 VAL A O 1
ATOM 590 N N . SER A 1 78 ? 2.288 0.027 21.882 1.00 51.69 78 SER A N 1
ATOM 591 C CA . SER A 1 78 ? 1.223 0.281 20.925 1.00 51.69 78 SER A CA 1
ATOM 592 C C . SER A 1 78 ? 1.783 1.336 19.982 1.00 51.69 78 SER A C 1
ATOM 594 O O . SER A 1 78 ? 2.142 2.419 20.442 1.00 51.69 78 SER A O 1
ATOM 596 N N . ASP A 1 79 ? 1.917 1.006 18.699 1.00 60.38 79 ASP A N 1
ATOM 597 C CA . ASP A 1 79 ? 2.427 1.914 17.665 1.00 60.38 79 ASP A CA 1
ATOM 598 C C . ASP A 1 79 ? 1.698 3.267 17.698 1.00 60.38 79 ASP A C 1
ATOM 600 O O . ASP A 1 79 ? 2.240 4.312 17.343 1.00 60.38 79 ASP A O 1
ATOM 604 N N . THR A 1 80 ? 0.472 3.270 18.222 1.00 60.31 80 THR A N 1
ATOM 605 C CA . THR A 1 80 ? -0.296 4.473 18.512 1.00 60.31 80 THR A CA 1
ATOM 606 C C . THR A 1 80 ? 0.258 5.275 19.687 1.00 60.31 80 THR A C 1
ATOM 608 O O . THR A 1 80 ? 0.305 6.484 19.591 1.00 60.31 80 THR A O 1
ATOM 611 N N . ALA A 1 81 ? 0.728 4.681 20.783 1.00 71.62 81 ALA A N 1
ATOM 612 C CA . ALA A 1 81 ? 1.189 5.415 21.963 1.00 71.62 81 ALA A CA 1
ATOM 613 C C . ALA A 1 81 ? 2.452 6.254 21.702 1.00 71.62 81 ALA A C 1
ATOM 615 O O . ALA A 1 81 ? 2.568 7.361 22.228 1.00 71.62 81 ALA A O 1
ATOM 616 N N . SER A 1 82 ? 3.401 5.760 20.901 1.00 76.62 82 SER A N 1
ATOM 617 C CA . SER A 1 82 ? 4.601 6.525 20.532 1.00 76.62 82 SER A CA 1
ATOM 618 C C . SER A 1 82 ? 4.261 7.670 19.573 1.00 76.62 82 SER A C 1
ATOM 620 O O . SER A 1 82 ? 4.692 8.803 19.800 1.00 76.62 82 SER A O 1
ATOM 622 N N . LEU A 1 83 ? 3.427 7.406 18.562 1.00 77.94 83 LEU A N 1
ATOM 623 C CA . LEU A 1 83 ? 2.944 8.420 17.622 1.00 77.94 83 LEU A CA 1
ATOM 624 C C . LEU A 1 83 ? 2.031 9.451 18.293 1.00 77.94 83 LEU A C 1
ATOM 626 O O . LEU A 1 83 ? 2.147 10.637 18.004 1.00 77.94 83 LEU A O 1
ATOM 630 N N . THR A 1 84 ? 1.185 9.036 19.234 1.00 81.12 84 THR A N 1
ATOM 631 C CA . THR A 1 84 ? 0.331 9.926 20.030 1.00 81.12 84 THR A CA 1
ATOM 632 C C . THR A 1 84 ? 1.181 10.839 20.901 1.00 81.12 84 THR A C 1
ATOM 634 O O . THR A 1 84 ? 0.958 12.044 20.894 1.00 81.12 84 THR A O 1
ATOM 637 N N . LYS A 1 85 ? 2.220 10.319 21.567 1.00 85.56 85 LYS A N 1
ATOM 638 C CA . LYS A 1 85 ? 3.169 11.159 22.318 1.00 85.56 85 LYS A CA 1
ATOM 639 C C . LYS A 1 85 ? 3.902 12.149 21.413 1.00 85.56 85 LYS A C 1
ATOM 641 O O . LYS A 1 85 ? 4.059 13.310 21.775 1.00 85.56 85 LYS A O 1
ATOM 646 N N . ALA A 1 86 ? 4.342 11.716 20.230 1.00 81.44 86 ALA A N 1
ATOM 647 C CA . ALA A 1 86 ? 4.967 12.616 19.261 1.00 81.44 86 ALA A CA 1
ATOM 648 C C . ALA A 1 86 ? 3.985 13.701 18.777 1.00 81.44 86 ALA A C 1
ATOM 650 O O . ALA A 1 86 ? 4.364 14.866 18.673 1.00 81.44 86 ALA A O 1
ATOM 651 N N . SER A 1 87 ? 2.719 13.336 18.556 1.00 86.19 87 SER A N 1
ATOM 652 C CA . SER A 1 87 ? 1.614 14.252 18.251 1.00 86.19 87 SER A CA 1
ATOM 653 C C . SER A 1 87 ? 1.397 15.270 19.374 1.00 86.19 87 SER A C 1
ATOM 655 O O . SER A 1 87 ? 1.333 16.466 19.100 1.00 86.19 87 SER A O 1
ATOM 657 N N . GLU A 1 88 ? 1.356 14.837 20.638 1.00 88.38 88 GLU A N 1
ATOM 658 C CA . GLU A 1 88 ? 1.227 15.717 21.809 1.00 88.38 88 GLU A CA 1
ATOM 659 C C . GLU A 1 88 ? 2.368 16.741 21.878 1.00 88.38 88 GLU A C 1
ATOM 661 O O . GLU A 1 88 ? 2.120 17.938 22.029 1.00 88.38 88 GLU A O 1
ATOM 666 N N . VAL A 1 89 ? 3.615 16.296 21.684 1.00 83.56 89 VAL A N 1
ATOM 667 C CA . VAL A 1 89 ? 4.793 17.182 21.635 1.00 83.56 89 VAL A CA 1
ATOM 668 C C . VAL A 1 89 ? 4.726 18.146 20.442 1.00 83.56 89 VAL A C 1
ATOM 670 O O . VAL A 1 89 ? 5.176 19.286 20.544 1.00 83.56 89 VAL A O 1
ATOM 673 N N . ALA A 1 90 ? 4.117 17.731 19.331 1.00 81.75 90 ALA A N 1
ATOM 674 C CA . ALA A 1 90 ? 3.885 18.554 18.144 1.00 81.75 90 ALA A CA 1
ATOM 675 C C . ALA A 1 90 ? 2.628 19.451 18.239 1.00 81.75 90 ALA A C 1
ATOM 677 O O . ALA A 1 90 ? 2.091 19.890 17.217 1.00 81.75 90 ALA A O 1
ATOM 678 N N . GLY A 1 91 ? 2.138 19.727 19.453 1.00 85.19 91 GLY A N 1
ATOM 679 C CA . GLY A 1 91 ? 0.972 20.585 19.681 1.00 85.19 91 GLY A CA 1
ATOM 680 C C . GLY A 1 91 ? -0.356 19.941 19.274 1.00 85.19 91 GLY A C 1
ATOM 681 O O . GLY A 1 91 ? -1.290 20.649 18.912 1.00 85.19 91 GLY A O 1
ATOM 682 N N . GLY A 1 92 ? -0.436 18.608 19.284 1.00 88.00 92 GLY A N 1
ATOM 683 C CA . GLY A 1 92 ? -1.615 17.844 18.866 1.00 88.00 92 GLY A CA 1
ATOM 684 C C . GLY A 1 92 ? -1.740 17.666 17.350 1.00 88.00 92 GLY A C 1
ATOM 685 O O . GLY A 1 92 ? -2.851 17.519 16.841 1.00 88.00 92 GLY A O 1
ATOM 686 N N . ALA A 1 93 ? -0.629 17.728 16.610 1.00 89.44 93 ALA A N 1
ATOM 687 C CA . ALA A 1 93 ? -0.645 17.496 15.169 1.00 89.44 93 ALA A CA 1
ATOM 688 C C . ALA A 1 93 ? -1.056 16.052 14.838 1.00 89.44 93 ALA A C 1
ATOM 690 O O . ALA A 1 93 ? -0.537 15.135 15.473 1.00 89.44 93 ALA A O 1
ATOM 691 N N . PRO A 1 94 ? -1.904 15.816 13.816 1.00 91.50 94 PRO A N 1
ATOM 692 C CA . PRO A 1 94 ? -2.290 14.460 13.445 1.00 91.50 94 PRO A CA 1
ATOM 693 C C . PRO A 1 94 ? -1.050 13.586 13.188 1.00 91.50 94 PRO A C 1
ATOM 695 O O . PRO A 1 94 ? -0.135 14.031 12.482 1.00 91.50 94 PRO A O 1
ATOM 698 N N . PRO A 1 95 ? -0.985 12.358 13.731 1.00 89.00 95 PRO A N 1
ATOM 699 C CA . PRO A 1 95 ? 0.193 11.502 13.601 1.00 89.00 95 PRO A CA 1
ATOM 700 C C . PRO A 1 95 ? 0.531 11.204 12.134 1.00 89.00 95 PRO A C 1
ATOM 702 O O . PRO A 1 95 ? 1.701 11.069 11.782 1.00 89.00 95 PRO A O 1
ATOM 705 N N . GLU A 1 96 ? -0.467 11.192 11.249 1.00 93.06 96 GLU A N 1
ATOM 706 C CA . GLU A 1 96 ? -0.277 11.019 9.811 1.00 93.06 96 GLU A CA 1
ATOM 707 C C . GLU A 1 96 ? 0.549 12.152 9.198 1.00 93.06 96 GLU A C 1
ATOM 709 O O . GLU A 1 96 ? 1.329 11.891 8.288 1.00 93.06 96 GLU A O 1
ATOM 714 N N . VAL A 1 97 ? 0.441 13.388 9.705 1.00 93.38 97 VAL A N 1
ATOM 715 C CA . VAL A 1 97 ? 1.262 14.525 9.249 1.00 93.38 97 VAL A CA 1
ATOM 716 C C . VAL A 1 97 ? 2.724 14.317 9.635 1.00 93.38 97 VAL A C 1
ATOM 718 O O . VAL A 1 97 ? 3.610 14.630 8.845 1.00 93.38 97 VAL A O 1
ATOM 721 N N . LEU A 1 98 ? 2.997 13.757 10.817 1.00 87.88 98 LEU A N 1
ATOM 722 C CA . LEU A 1 98 ? 4.362 13.452 11.256 1.00 87.88 98 LEU A CA 1
ATOM 723 C C . LEU A 1 98 ? 4.992 12.357 10.391 1.00 87.88 98 LEU A C 1
ATOM 725 O O . LEU A 1 98 ? 6.117 12.520 9.914 1.00 87.88 98 LEU A O 1
ATOM 729 N N . VAL A 1 99 ? 4.250 11.274 10.140 1.00 88.25 99 VAL A N 1
ATOM 730 C CA . VAL A 1 99 ? 4.710 10.184 9.266 1.00 88.25 99 VAL A CA 1
ATOM 731 C C . VAL A 1 99 ? 4.889 10.687 7.831 1.00 88.25 99 VAL A C 1
ATOM 733 O O . VAL A 1 99 ? 5.922 10.420 7.217 1.00 88.25 99 VAL A O 1
ATOM 736 N N . LEU A 1 100 ? 3.948 11.487 7.319 1.00 93.88 100 LEU A N 1
ATOM 737 C CA . LEU A 1 100 ? 4.031 12.098 5.993 1.00 93.88 100 LEU A CA 1
ATOM 738 C C . LEU A 1 100 ? 5.228 13.045 5.871 1.00 93.88 100 LEU A C 1
ATOM 740 O O . LEU A 1 100 ? 5.907 13.032 4.847 1.00 93.88 100 LEU A O 1
ATOM 744 N N . CYS A 1 101 ? 5.520 13.834 6.906 1.00 90.06 101 CYS A N 1
ATOM 745 C CA . CYS A 1 101 ? 6.680 14.721 6.966 1.00 90.06 101 CYS A CA 1
ATOM 746 C C . CYS A 1 101 ? 7.988 13.922 6.867 1.00 90.06 101 CYS A C 1
ATOM 748 O O . CYS A 1 101 ? 8.819 14.198 5.999 1.00 90.06 101 CYS A O 1
ATOM 750 N N . ALA A 1 102 ? 8.137 12.876 7.688 1.00 82.69 102 ALA A N 1
ATOM 751 C CA . ALA A 1 102 ? 9.311 12.004 7.670 1.00 82.69 102 ALA A CA 1
ATOM 752 C C . ALA A 1 102 ? 9.477 11.287 6.319 1.00 82.69 102 ALA A C 1
ATOM 754 O O . ALA A 1 102 ? 10.560 11.298 5.733 1.00 82.69 102 ALA A O 1
ATOM 755 N N . ALA A 1 103 ? 8.396 10.721 5.781 1.00 89.31 103 ALA A N 1
ATOM 756 C CA . ALA A 1 103 ? 8.401 10.049 4.487 1.00 89.31 103 ALA A CA 1
ATOM 757 C C . ALA A 1 103 ? 8.709 11.021 3.329 1.00 89.31 103 ALA A C 1
ATOM 759 O O . ALA A 1 103 ? 9.497 10.701 2.437 1.00 89.31 103 ALA A O 1
ATOM 760 N N . SER A 1 104 ? 8.168 12.243 3.370 1.00 93.75 104 SER A N 1
ATOM 761 C CA . SER A 1 104 ? 8.486 13.301 2.401 1.00 93.75 104 SER A CA 1
ATOM 762 C C . SER A 1 104 ? 9.967 13.678 2.461 1.00 93.75 104 SER A C 1
ATOM 764 O O . SER A 1 104 ? 10.604 13.797 1.420 1.00 93.75 104 SER A O 1
ATOM 766 N N . LEU A 1 105 ? 10.547 13.806 3.659 1.00 85.56 105 LEU A N 1
ATOM 767 C CA . LEU A 1 105 ? 11.969 14.107 3.829 1.00 85.56 105 LEU A CA 1
ATOM 768 C C . LEU A 1 105 ? 12.865 12.997 3.261 1.00 85.56 105 LEU A C 1
ATOM 770 O O . LEU A 1 105 ? 13.801 13.295 2.522 1.00 85.56 105 LEU A O 1
ATOM 774 N N . ILE A 1 106 ? 12.568 11.727 3.552 1.00 86.44 106 ILE A N 1
ATOM 775 C CA . ILE A 1 106 ? 13.333 10.589 3.014 1.00 86.44 106 ILE A CA 1
ATOM 776 C C . ILE A 1 106 ? 13.234 10.551 1.483 1.00 86.44 106 ILE A C 1
ATOM 778 O O . ILE A 1 106 ? 14.247 10.379 0.807 1.00 86.44 106 ILE A O 1
ATOM 782 N N . THR A 1 107 ? 12.035 10.771 0.932 1.00 93.38 107 THR A N 1
ATOM 783 C CA . THR A 1 107 ? 11.808 10.832 -0.523 1.00 93.38 107 THR A CA 1
ATOM 784 C C . THR A 1 107 ? 12.598 11.980 -1.160 1.00 93.38 107 THR A C 1
ATOM 786 O O . THR A 1 107 ? 13.223 11.793 -2.202 1.00 93.38 107 THR A O 1
ATOM 789 N N . LEU A 1 108 ? 12.616 13.155 -0.520 1.00 94.69 108 LEU A N 1
ATOM 790 C CA . LEU A 1 108 ? 13.370 14.323 -0.974 1.00 94.69 108 LEU A CA 1
ATOM 791 C C . LEU A 1 108 ? 14.879 14.046 -0.986 1.00 94.69 108 LEU A C 1
ATOM 793 O O . LEU A 1 108 ? 15.535 14.336 -1.981 1.00 94.69 108 LEU A O 1
ATOM 797 N N . ILE A 1 109 ? 15.423 13.462 0.088 1.00 84.00 109 ILE A N 1
ATOM 798 C CA . ILE A 1 109 ? 16.846 13.098 0.176 1.00 84.00 109 ILE A CA 1
ATOM 799 C C . ILE A 1 109 ? 17.205 12.086 -0.913 1.00 84.00 109 ILE A C 1
ATOM 801 O O . ILE A 1 109 ? 18.161 12.320 -1.648 1.00 84.00 109 ILE A O 1
ATOM 805 N N . ALA A 1 110 ? 16.418 11.017 -1.065 1.00 90.56 110 ALA A N 1
ATOM 806 C CA . ALA A 1 110 ? 16.646 10.008 -2.097 1.00 90.56 110 ALA A CA 1
ATOM 807 C C . ALA A 1 110 ? 16.647 10.628 -3.506 1.00 90.56 110 ALA A C 1
ATOM 809 O O . ALA A 1 110 ? 17.569 10.400 -4.280 1.00 90.56 110 ALA A O 1
ATOM 810 N N . ALA A 1 111 ? 15.675 11.494 -3.813 1.00 95.44 111 ALA A N 1
ATOM 811 C CA . ALA A 1 111 ? 15.594 12.143 -5.120 1.00 95.44 111 ALA A CA 1
ATOM 812 C C . ALA A 1 111 ? 16.756 13.123 -5.368 1.00 95.44 111 ALA A C 1
ATOM 814 O O . ALA A 1 111 ? 17.232 13.241 -6.495 1.00 95.44 111 ALA A O 1
ATOM 815 N N . MET A 1 112 ? 17.223 13.833 -4.334 1.00 92.69 112 MET A N 1
ATOM 816 C CA . MET A 1 112 ? 18.391 14.715 -4.442 1.00 92.69 112 MET A CA 1
ATOM 817 C C . MET A 1 112 ? 19.688 13.931 -4.662 1.00 92.69 112 MET A C 1
ATOM 819 O O . MET A 1 112 ? 20.532 14.392 -5.427 1.00 92.69 112 MET A O 1
ATOM 823 N N . MET A 1 113 ? 19.842 12.765 -4.028 1.00 90.69 113 MET A N 1
ATOM 824 C CA . MET A 1 113 ? 20.992 11.885 -4.259 1.00 90.69 113 MET A CA 1
ATOM 825 C C . MET A 1 113 ? 21.005 11.367 -5.700 1.00 90.69 113 MET A C 1
ATOM 827 O O . MET A 1 113 ? 22.000 11.562 -6.396 1.00 90.69 113 MET A O 1
ATOM 831 N N . ASP A 1 114 ? 19.876 10.852 -6.195 1.00 91.62 114 ASP A N 1
ATOM 832 C CA . ASP A 1 114 ? 19.756 10.401 -7.590 1.00 91.62 114 ASP A CA 1
ATOM 833 C C . ASP A 1 114 ? 20.055 11.537 -8.588 1.00 91.62 114 ASP A C 1
ATOM 835 O O . ASP A 1 114 ? 20.716 11.327 -9.603 1.00 91.62 114 ASP A O 1
ATOM 839 N N . CYS A 1 115 ? 19.605 12.763 -8.288 1.00 95.38 115 CYS A N 1
ATOM 840 C CA . CYS A 1 115 ? 19.865 13.971 -9.084 1.00 95.38 115 CYS A CA 1
ATOM 841 C C . CYS A 1 115 ? 21.351 14.371 -9.113 1.00 95.38 115 CYS A C 1
ATOM 843 O O . CYS A 1 115 ? 21.803 14.977 -10.088 1.00 95.38 115 CYS A O 1
ATOM 845 N N . ALA A 1 116 ? 22.093 14.090 -8.036 1.00 94.56 116 ALA A N 1
ATOM 846 C CA . ALA A 1 116 ? 23.514 14.407 -7.922 1.00 94.56 116 ALA A CA 1
ATOM 847 C C . ALA A 1 116 ? 24.392 13.399 -8.680 1.00 94.56 116 ALA A C 1
ATOM 849 O O . ALA A 1 116 ? 25.417 13.789 -9.237 1.00 94.56 116 ALA A O 1
ATOM 850 N N . GLU A 1 117 ? 23.989 12.127 -8.719 1.00 91.69 117 GLU A N 1
ATOM 851 C CA . GLU A 1 117 ? 24.726 11.057 -9.402 1.00 91.69 117 GLU A CA 1
ATOM 852 C C . GLU A 1 117 ? 24.420 10.992 -10.902 1.00 91.69 117 GLU A C 1
ATOM 854 O O . GLU A 1 117 ? 25.324 10.831 -11.725 1.00 91.69 117 GLU A O 1
ATOM 859 N N . VAL A 1 118 ? 23.147 11.145 -11.275 1.00 84.44 118 VAL A N 1
ATOM 860 C CA . VAL A 1 118 ? 22.675 11.063 -12.658 1.00 84.44 118 VAL A CA 1
ATOM 861 C C . VAL A 1 118 ? 22.041 12.397 -13.023 1.00 84.44 118 VAL A C 1
ATOM 863 O O . VAL A 1 118 ? 21.141 12.868 -12.332 1.00 84.44 118 VAL A O 1
ATOM 866 N N . ALA A 1 119 ? 22.498 13.014 -14.120 1.00 88.81 119 ALA A N 1
ATOM 867 C CA . ALA A 1 119 ? 21.995 14.302 -14.605 1.00 88.81 119 ALA A CA 1
ATOM 868 C C . ALA A 1 119 ? 20.469 14.431 -14.417 1.00 88.81 119 ALA A C 1
ATOM 870 O O . ALA A 1 119 ? 19.697 13.631 -14.948 1.00 88.81 119 ALA A O 1
ATOM 871 N N . CYS A 1 120 ? 20.057 15.427 -13.629 1.00 95.44 120 CYS A N 1
ATOM 872 C CA . CYS A 1 120 ? 18.731 15.512 -13.020 1.00 95.44 120 CYS A CA 1
ATOM 873 C C . CYS A 1 120 ? 17.578 15.466 -14.040 1.00 95.44 120 CYS A C 1
ATOM 875 O O . CYS A 1 120 ? 17.178 16.482 -14.629 1.00 95.44 120 CYS A O 1
ATOM 877 N N . SER A 1 121 ? 17.023 14.270 -14.251 1.00 96.19 121 SER A N 1
ATOM 878 C CA . SER A 1 121 ? 15.952 14.047 -15.221 1.00 96.19 121 SER A CA 1
ATOM 879 C C . SER A 1 121 ? 14.683 14.826 -14.845 1.00 96.19 121 SER A C 1
ATOM 881 O O . SER A 1 121 ? 14.519 15.312 -13.722 1.00 96.19 121 SER A O 1
ATOM 883 N N . GLY A 1 122 ? 13.755 14.985 -15.795 1.00 96.69 122 GLY A N 1
ATOM 884 C CA . GLY A 1 122 ? 12.476 15.657 -15.525 1.00 96.69 122 GLY A CA 1
ATOM 885 C C . GLY A 1 122 ? 11.689 15.001 -14.382 1.00 96.69 122 GLY A C 1
ATOM 886 O O . GLY A 1 122 ? 11.150 15.705 -13.532 1.00 96.69 122 GLY A O 1
ATOM 887 N N . LEU A 1 123 ? 11.692 13.666 -14.315 1.00 96.19 123 LEU A N 1
ATOM 888 C CA . LEU A 1 123 ? 10.995 12.905 -13.275 1.00 96.19 123 LEU A CA 1
ATOM 889 C C . LEU A 1 123 ? 11.698 12.972 -11.911 1.00 96.19 123 LEU A C 1
ATOM 891 O O . LEU A 1 123 ? 11.021 13.033 -10.890 1.00 96.19 123 LEU A O 1
ATOM 895 N N . VAL A 1 124 ? 13.032 13.055 -11.877 1.00 97.12 124 VAL A N 1
ATOM 896 C CA . VAL A 1 124 ? 13.774 13.310 -10.628 1.00 97.12 124 VAL A CA 1
ATOM 897 C C . VAL A 1 124 ? 13.454 14.709 -10.092 1.00 97.12 124 VAL A C 1
ATOM 899 O O . VAL A 1 124 ? 13.151 14.868 -8.912 1.00 97.12 124 VAL A O 1
ATOM 902 N N . ARG A 1 125 ? 13.418 15.731 -10.961 1.00 97.69 125 ARG A N 1
ATOM 903 C CA . ARG A 1 125 ? 12.982 17.086 -10.575 1.00 97.69 125 ARG A CA 1
ATOM 904 C C . ARG A 1 125 ? 11.539 17.105 -10.071 1.00 97.69 125 ARG A C 1
ATOM 906 O O . ARG A 1 125 ? 11.252 17.798 -9.098 1.00 97.69 125 ARG A O 1
ATOM 913 N N . TRP A 1 126 ? 10.652 16.328 -10.695 1.00 97.69 126 TRP A N 1
ATOM 914 C CA . TRP A 1 126 ? 9.289 16.127 -10.204 1.00 97.69 126 TRP A CA 1
ATOM 915 C C . TRP A 1 126 ? 9.271 15.484 -8.813 1.00 97.69 126 TRP A C 1
ATOM 917 O O . TRP A 1 126 ? 8.565 15.983 -7.946 1.00 97.69 126 TRP A O 1
ATOM 927 N N . ALA A 1 127 ? 10.073 14.445 -8.563 1.00 97.62 127 ALA A N 1
ATOM 928 C CA . ALA A 1 127 ? 10.179 13.808 -7.249 1.00 97.62 127 ALA A CA 1
ATOM 929 C C . ALA A 1 127 ? 10.633 14.800 -6.162 1.00 97.62 127 ALA A C 1
ATOM 931 O O . ALA A 1 127 ? 10.001 14.892 -5.108 1.00 97.62 127 ALA A O 1
ATOM 932 N N . ILE A 1 128 ? 11.663 15.607 -6.453 1.00 97.81 128 ILE A N 1
ATOM 933 C CA . ILE A 1 128 ? 12.150 16.680 -5.569 1.00 97.81 128 ILE A CA 1
ATOM 934 C C . ILE A 1 128 ? 11.036 17.698 -5.291 1.00 97.81 128 ILE A C 1
ATOM 936 O O . ILE A 1 128 ? 10.782 18.034 -4.136 1.00 97.81 128 ILE A O 1
ATOM 940 N N . ALA A 1 129 ? 10.341 18.171 -6.331 1.00 97.94 129 ALA A N 1
ATOM 941 C CA . ALA A 1 129 ? 9.251 19.134 -6.186 1.00 97.94 129 ALA A CA 1
ATOM 942 C C . ALA A 1 129 ? 8.068 18.553 -5.395 1.00 97.94 129 ALA A C 1
ATOM 944 O O . ALA A 1 129 ? 7.535 19.214 -4.504 1.00 97.94 129 ALA A O 1
ATOM 945 N N . CYS A 1 130 ? 7.687 17.307 -5.681 1.00 98.31 130 CYS A N 1
ATOM 946 C CA . CYS A 1 130 ? 6.592 16.598 -5.033 1.00 98.31 130 CYS A CA 1
ATOM 947 C C . CYS A 1 130 ? 6.847 16.437 -3.531 1.00 98.31 130 CYS A C 1
ATOM 949 O O . CYS A 1 130 ? 6.010 16.833 -2.714 1.00 98.31 130 CYS A O 1
ATOM 951 N N . ALA A 1 131 ? 8.020 15.910 -3.174 1.00 97.94 131 ALA A N 1
ATOM 952 C CA . ALA A 1 131 ? 8.427 15.695 -1.793 1.00 97.94 131 ALA A CA 1
ATOM 953 C C . ALA A 1 131 ? 8.670 17.019 -1.048 1.00 97.94 131 ALA A C 1
ATOM 955 O O . ALA A 1 131 ? 8.215 17.175 0.084 1.00 97.94 131 ALA A O 1
ATOM 956 N N . GLY A 1 132 ? 9.313 18.000 -1.691 1.00 97.50 132 GLY A N 1
ATOM 957 C CA . GLY A 1 132 ? 9.572 19.322 -1.117 1.00 97.50 132 GLY A CA 1
ATOM 958 C C . GLY A 1 132 ? 8.296 20.117 -0.824 1.00 97.50 132 GLY A C 1
ATOM 959 O O . GLY A 1 132 ? 8.165 20.684 0.261 1.00 97.50 132 GLY A O 1
ATOM 960 N N . ALA A 1 133 ? 7.321 20.110 -1.740 1.00 98.06 133 ALA A N 1
ATOM 961 C CA . ALA A 1 133 ? 6.026 20.762 -1.529 1.00 98.06 133 ALA A CA 1
ATOM 962 C C . ALA A 1 133 ? 5.242 20.114 -0.375 1.00 98.06 133 ALA A C 1
ATOM 964 O O . ALA A 1 133 ? 4.723 20.820 0.491 1.00 98.06 133 ALA A O 1
ATOM 965 N N . SER A 1 134 ? 5.211 18.777 -0.324 1.00 97.81 134 SER A N 1
ATOM 966 C CA . SER A 1 134 ? 4.590 18.024 0.774 1.00 97.81 134 SER A CA 1
ATOM 967 C C . SER A 1 134 ? 5.256 18.318 2.122 1.00 97.81 134 SER A C 1
ATOM 969 O O . SER A 1 134 ? 4.571 18.582 3.110 1.00 97.81 134 SER A O 1
ATOM 971 N N . LEU A 1 135 ? 6.592 18.344 2.159 1.00 94.88 135 LEU A N 1
ATOM 972 C CA . LEU A 1 135 ? 7.363 18.657 3.359 1.00 94.88 135 LEU A CA 1
ATOM 973 C C . LEU A 1 135 ? 7.060 20.077 3.864 1.00 94.88 135 LEU A C 1
ATOM 975 O O . LEU A 1 135 ? 6.794 20.266 5.049 1.00 94.88 135 LEU A O 1
ATOM 979 N N . GLY A 1 136 ? 7.023 21.062 2.961 1.00 96.06 136 GLY A N 1
ATOM 980 C CA . GLY A 1 136 ? 6.627 22.435 3.282 1.00 96.06 1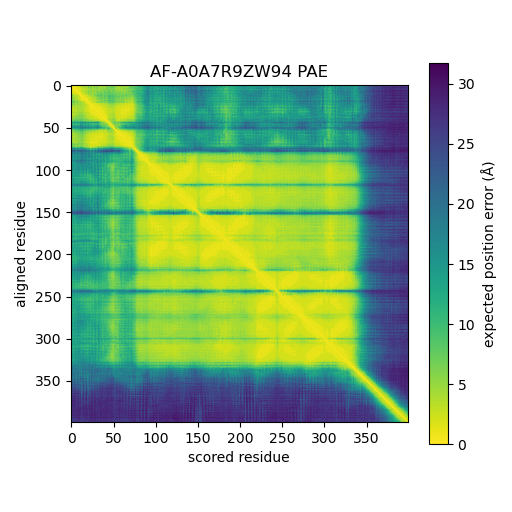36 GLY A CA 1
ATOM 981 C C . GLY A 1 136 ? 5.206 22.521 3.847 1.00 96.06 136 GLY A C 1
ATOM 982 O O . GLY A 1 136 ? 4.999 23.150 4.883 1.00 96.06 136 GLY A O 1
ATOM 983 N N . ALA A 1 137 ? 4.239 21.837 3.226 1.00 96.69 137 ALA A N 1
ATOM 984 C CA . ALA A 1 137 ? 2.867 21.771 3.728 1.00 96.69 137 ALA A CA 1
ATOM 985 C C . ALA A 1 137 ? 2.795 21.148 5.133 1.00 96.69 137 ALA A C 1
ATOM 987 O O . ALA A 1 137 ? 2.127 21.696 6.010 1.00 96.69 137 ALA A O 1
ATOM 988 N N . CYS A 1 138 ? 3.530 20.058 5.381 1.00 93.44 138 CYS A N 1
ATOM 989 C CA . CYS A 1 138 ? 3.605 19.437 6.703 1.00 93.44 138 CYS A CA 1
ATOM 990 C C . CYS A 1 138 ? 4.190 20.399 7.746 1.00 93.44 138 CYS A C 1
ATOM 992 O O . CYS A 1 138 ? 3.619 20.543 8.823 1.00 93.44 138 CYS A O 1
ATOM 994 N N . PHE A 1 139 ? 5.276 21.114 7.431 1.00 93.56 139 PHE A N 1
ATOM 995 C CA . PHE A 1 139 ? 5.849 22.108 8.346 1.00 93.56 139 PHE A CA 1
ATOM 996 C C . PHE A 1 139 ? 4.890 23.256 8.660 1.00 93.56 139 PHE A C 1
ATOM 998 O O . PHE A 1 139 ? 4.840 23.694 9.806 1.00 93.56 139 PHE A O 1
ATOM 1005 N N . LEU A 1 140 ? 4.106 23.727 7.685 1.00 94.69 140 LEU A N 1
ATOM 1006 C CA . LEU A 1 140 ? 3.091 24.757 7.923 1.00 94.69 140 LEU A CA 1
ATOM 1007 C C . LEU A 1 140 ? 2.001 24.269 8.887 1.00 94.69 140 LEU A C 1
ATOM 1009 O O . LEU A 1 140 ? 1.633 24.998 9.808 1.00 94.69 140 LEU A O 1
ATOM 1013 N N . VAL A 1 141 ? 1.528 23.032 8.708 1.00 92.31 141 VAL A N 1
ATOM 1014 C CA . VAL A 1 141 ? 0.556 22.395 9.610 1.00 92.31 141 VAL A CA 1
ATOM 1015 C C . VAL A 1 141 ? 1.142 22.257 11.020 1.00 92.31 141 VAL A C 1
ATOM 1017 O O . VAL A 1 141 ? 0.519 22.711 11.975 1.00 92.31 141 VAL A O 1
ATOM 1020 N N . LEU A 1 142 ? 2.361 21.723 11.150 1.00 90.31 142 LEU A N 1
ATOM 1021 C CA . LEU A 1 142 ? 3.043 21.555 12.441 1.00 90.31 142 LEU A CA 1
ATOM 1022 C C . LEU A 1 142 ? 3.312 22.890 13.146 1.00 90.31 142 LEU A C 1
ATOM 1024 O O . LEU A 1 142 ? 3.144 23.021 14.354 1.00 90.31 142 LEU A O 1
ATOM 1028 N N . PHE A 1 143 ? 3.723 23.914 12.402 1.00 92.00 143 PHE A N 1
ATOM 1029 C CA . PHE A 1 143 ? 3.962 25.237 12.965 1.00 92.00 143 PHE A CA 1
ATOM 1030 C C . PHE A 1 143 ? 2.674 25.872 13.497 1.00 92.00 143 PHE A C 1
ATOM 1032 O O . PHE A 1 143 ? 2.681 26.503 14.556 1.00 92.00 143 PHE A O 1
ATOM 1039 N N . TYR A 1 144 ? 1.565 25.693 12.777 1.00 91.38 144 TYR A N 1
ATOM 1040 C CA . TYR A 1 144 ? 0.261 26.172 13.214 1.00 91.38 144 TYR A CA 1
ATOM 1041 C C . TYR A 1 144 ? -0.207 25.461 14.495 1.00 91.38 144 TYR A C 1
ATOM 1043 O O . TYR A 1 144 ? -0.651 26.143 15.420 1.00 91.38 144 TYR A O 1
ATOM 1051 N N . THR A 1 145 ? -0.048 24.134 14.601 1.00 90.19 145 THR A N 1
ATOM 1052 C CA . THR A 1 145 ? -0.430 23.383 15.816 1.00 90.19 145 THR A CA 1
ATOM 1053 C C . THR A 1 145 ? 0.428 23.749 17.021 1.00 90.19 145 THR A C 1
ATOM 1055 O O . THR A 1 145 ? -0.104 24.013 18.097 1.00 90.19 145 THR A O 1
ATOM 1058 N N . ILE A 1 146 ? 1.747 23.878 16.844 1.00 87.19 146 ILE A N 1
ATOM 1059 C CA . ILE A 1 146 ? 2.670 24.272 17.924 1.00 87.19 146 ILE A CA 1
ATOM 1060 C C . ILE A 1 146 ? 2.344 25.672 18.470 1.00 87.19 146 ILE A C 1
ATOM 1062 O O . ILE A 1 146 ? 2.517 25.927 19.660 1.00 87.19 146 ILE A O 1
ATOM 1066 N N . ARG A 1 147 ? 1.823 26.585 17.638 1.00 91.44 147 ARG A N 1
ATOM 1067 C CA . ARG A 1 147 ? 1.370 27.917 18.081 1.00 91.44 147 ARG A CA 1
ATOM 1068 C C . ARG A 1 147 ? 0.024 27.916 18.818 1.00 91.44 147 ARG A C 1
ATOM 1070 O O . ARG A 1 147 ? -0.505 28.988 19.102 1.00 91.44 147 ARG A O 1
ATOM 1077 N N . GLY A 1 148 ? -0.519 26.744 19.139 1.00 86.56 148 GLY A N 1
ATOM 1078 C CA . GLY A 1 148 ? -1.809 26.591 19.809 1.00 86.56 148 GLY A CA 1
ATOM 1079 C C . GLY A 1 148 ? -3.002 26.668 18.857 1.00 86.56 148 GLY A C 1
ATOM 1080 O O . GLY A 1 148 ? -4.139 26.786 19.313 1.00 86.56 148 GLY A O 1
ATOM 1081 N N . GLY A 1 149 ? -2.769 26.615 17.542 1.00 83.19 149 GLY A N 1
ATOM 1082 C CA . GLY A 1 149 ? -3.835 26.501 16.560 1.00 83.19 149 GLY A CA 1
ATOM 1083 C C . GLY A 1 149 ? -4.461 25.108 16.606 1.00 83.19 149 GLY A C 1
ATOM 1084 O O . GLY A 1 149 ? -3.784 24.105 16.398 1.00 83.19 149 GLY A O 1
ATOM 1085 N N . TRP A 1 150 ? -5.767 25.035 16.850 1.00 77.62 150 TRP A N 1
ATOM 1086 C CA . TRP A 1 150 ? -6.500 23.771 16.815 1.00 77.62 150 TRP A CA 1
ATOM 1087 C C . TRP A 1 150 ? -6.915 23.454 15.378 1.00 77.62 150 TRP A C 1
ATOM 1089 O O . TRP A 1 150 ? -7.733 24.152 14.786 1.00 77.62 150 TRP A O 1
ATOM 1099 N N . ILE A 1 151 ? -6.316 22.411 14.801 1.00 71.62 151 ILE A N 1
ATOM 1100 C CA . ILE A 1 151 ? -6.574 21.979 13.415 1.00 71.62 151 ILE A CA 1
ATOM 1101 C C . ILE A 1 151 ? -7.714 20.954 13.329 1.00 71.62 151 ILE A C 1
ATOM 1103 O O . ILE A 1 151 ? -8.248 20.710 12.245 1.00 71.62 151 ILE A O 1
ATOM 1107 N N . THR A 1 152 ? -8.127 20.363 14.449 1.00 68.88 152 THR A N 1
ATOM 1108 C CA . THR A 1 152 ? -9.106 19.275 14.451 1.00 68.88 152 THR A CA 1
ATOM 1109 C C . THR A 1 152 ? -10.474 19.759 13.948 1.00 68.88 152 THR A C 1
ATOM 1111 O O . THR A 1 152 ? -11.185 20.502 14.617 1.00 68.88 152 THR A O 1
ATOM 1114 N N . GLY A 1 153 ? -10.845 19.336 12.733 1.00 69.88 153 GLY A N 1
ATOM 1115 C CA . GLY A 1 153 ? -12.190 19.528 12.172 1.00 69.88 153 GLY A CA 1
ATOM 1116 C C . GLY A 1 153 ? -12.414 20.769 11.296 1.00 69.88 153 GLY A C 1
ATOM 1117 O O . GLY A 1 153 ? -13.560 21.098 11.004 1.00 69.88 153 GLY A O 1
ATOM 1118 N N . GLY A 1 154 ? -11.362 21.464 10.851 1.00 85.19 154 GLY A N 1
ATOM 1119 C CA . GLY A 1 154 ? -11.494 22.638 9.976 1.00 85.19 154 GLY A CA 1
ATOM 1120 C C . GLY A 1 154 ? -11.599 22.325 8.472 1.00 85.19 154 GLY A C 1
ATOM 1121 O O . GLY A 1 154 ? -11.030 21.355 7.965 1.00 85.19 154 GLY A O 1
ATOM 1122 N N . ALA A 1 155 ? -12.233 23.223 7.708 1.00 91.06 155 ALA A N 1
ATOM 1123 C CA . ALA A 1 155 ? -12.221 23.158 6.240 1.00 91.06 155 ALA A CA 1
ATOM 1124 C C . ALA A 1 155 ? -10.786 23.172 5.678 1.00 91.06 155 ALA A C 1
ATOM 1126 O O . ALA A 1 155 ? -10.493 22.474 4.712 1.00 91.06 155 ALA A O 1
ATOM 1127 N N . LEU A 1 156 ? -9.872 23.913 6.320 1.00 89.88 156 LEU A N 1
ATOM 1128 C CA . LEU A 1 156 ? -8.470 23.996 5.907 1.00 89.88 156 LEU A CA 1
ATOM 1129 C C . LEU A 1 156 ? -7.776 22.626 5.916 1.00 89.88 1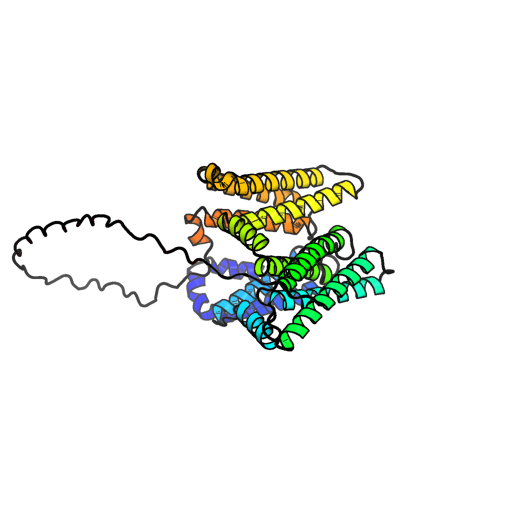56 LEU A C 1
ATOM 1131 O O . LEU A 1 156 ? -7.183 22.257 4.906 1.00 89.88 156 LEU A O 1
ATOM 1135 N N . ILE A 1 157 ? -7.866 21.854 7.009 1.00 93.06 157 ILE A N 1
ATOM 1136 C CA . ILE A 1 157 ? -7.220 20.532 7.071 1.00 93.06 157 ILE A CA 1
ATOM 1137 C C . ILE A 1 157 ? -7.866 19.551 6.108 1.00 93.06 157 ILE A C 1
ATOM 1139 O O . ILE A 1 157 ? -7.160 18.762 5.489 1.00 93.06 157 ILE A O 1
ATOM 1143 N N . SER A 1 158 ? -9.181 19.650 5.910 1.00 95.06 158 SER A N 1
ATOM 1144 C CA . SER A 1 158 ? -9.897 18.846 4.918 1.00 95.06 158 SER A CA 1
ATOM 1145 C C . SER A 1 158 ? -9.323 19.086 3.517 1.00 95.06 158 SER A C 1
ATOM 1147 O O . SER A 1 158 ? -8.928 18.139 2.839 1.00 95.06 158 SER A O 1
ATOM 1149 N N . TRP A 1 159 ? -9.184 20.355 3.110 1.00 95.94 159 TRP A N 1
ATOM 1150 C CA . TRP A 1 159 ? -8.592 20.728 1.822 1.00 95.94 159 TRP A CA 1
ATOM 1151 C C . TRP A 1 159 ? -7.137 20.283 1.692 1.00 95.94 159 TRP A C 1
ATOM 1153 O O . TRP A 1 159 ? -6.783 19.663 0.692 1.00 95.94 159 TRP A O 1
ATOM 1163 N N . VAL A 1 160 ? -6.306 20.548 2.705 1.00 95.62 160 VAL A N 1
ATOM 1164 C CA . VAL A 1 160 ? -4.895 20.128 2.717 1.00 95.62 160 VAL A CA 1
ATOM 1165 C C . VAL A 1 160 ? -4.781 18.609 2.576 1.00 95.62 160 VAL A C 1
ATOM 1167 O O . VAL A 1 160 ? -3.977 18.134 1.779 1.00 95.62 160 VAL A O 1
ATOM 1170 N N . SER A 1 161 ? -5.620 17.847 3.278 1.00 96.56 161 SER A N 1
ATOM 1171 C CA . SER A 1 161 ? -5.608 16.382 3.235 1.00 96.56 161 SER A CA 1
ATOM 1172 C C . SER A 1 161 ? -5.993 15.842 1.857 1.00 96.56 161 SER A C 1
ATOM 1174 O O . SER A 1 161 ? -5.322 14.948 1.347 1.00 96.56 161 SER A O 1
ATOM 1176 N N . ILE A 1 162 ? -7.030 16.402 1.219 1.00 97.06 162 ILE A N 1
ATOM 1177 C CA . ILE A 1 162 ? -7.435 16.018 -0.146 1.00 97.06 162 ILE A CA 1
ATOM 1178 C C . ILE A 1 162 ? -6.324 16.351 -1.142 1.00 97.06 162 ILE A C 1
ATOM 1180 O O . ILE A 1 162 ? -5.958 15.497 -1.948 1.00 97.06 162 ILE A O 1
ATOM 1184 N N . ILE A 1 163 ? -5.775 17.568 -1.075 1.00 97.56 163 ILE A N 1
ATOM 1185 C CA . ILE A 1 163 ? -4.709 18.015 -1.977 1.00 97.56 163 ILE A CA 1
ATOM 1186 C C . ILE A 1 163 ? -3.490 17.107 -1.834 1.00 97.56 163 ILE A C 1
ATOM 1188 O O . ILE A 1 163 ? -3.008 16.607 -2.843 1.00 97.56 163 ILE A O 1
ATOM 1192 N N . LEU A 1 164 ? -3.024 16.841 -0.609 1.00 97.62 164 LEU A N 1
ATOM 1193 C CA . LEU A 1 164 ? -1.878 15.961 -0.368 1.00 97.62 164 LEU A CA 1
ATOM 1194 C C . LEU A 1 164 ? -2.155 14.520 -0.805 1.00 97.62 164 LEU A C 1
ATOM 1196 O O . LEU A 1 164 ? -1.278 13.897 -1.392 1.00 97.62 164 LEU A O 1
ATOM 1200 N N . CYS A 1 165 ? -3.361 13.999 -0.574 1.00 97.31 165 CYS A N 1
ATOM 1201 C CA . CYS A 1 165 ? -3.749 12.665 -1.028 1.00 97.31 165 CYS A CA 1
ATOM 1202 C C . CYS A 1 165 ? -3.666 12.556 -2.557 1.00 97.31 165 CYS A C 1
ATOM 1204 O O . CYS A 1 165 ? -2.956 11.698 -3.078 1.00 97.31 165 CYS A O 1
ATOM 1206 N N . VAL A 1 166 ? -4.303 13.477 -3.287 1.00 97.12 166 VAL A N 1
ATOM 1207 C CA . VAL A 1 166 ? -4.247 13.516 -4.757 1.00 97.12 166 VAL A CA 1
ATOM 1208 C C . VAL A 1 166 ? -2.808 13.711 -5.244 1.00 97.12 166 VAL A C 1
ATOM 1210 O O . VAL A 1 166 ? -2.356 13.008 -6.146 1.00 97.12 166 VAL A O 1
ATOM 1213 N N . TRP A 1 167 ? -2.070 14.625 -4.615 1.00 98.25 167 TRP A N 1
ATOM 1214 C CA . TRP A 1 167 ? -0.678 14.920 -4.938 1.00 98.25 167 TRP A CA 1
ATOM 1215 C C . TRP A 1 167 ? 0.214 13.685 -4.819 1.00 98.25 167 TRP A C 1
ATOM 1217 O O . TRP A 1 167 ? 0.971 13.395 -5.741 1.00 98.25 167 TRP A O 1
ATOM 1227 N N . TRP A 1 168 ? 0.081 12.912 -3.739 1.00 98.12 168 TRP A N 1
ATOM 1228 C CA . TRP A 1 168 ? 0.855 11.689 -3.541 1.00 98.12 168 TRP A CA 1
ATOM 1229 C C . TRP A 1 168 ? 0.371 10.514 -4.389 1.00 98.12 168 TRP A C 1
ATOM 1231 O O . TRP A 1 168 ? 1.194 9.677 -4.742 1.00 98.12 168 TRP A O 1
ATOM 1241 N N . VAL A 1 169 ? -0.902 10.457 -4.802 1.00 96.50 169 VAL A N 1
ATOM 1242 C CA . VAL A 1 169 ? -1.348 9.461 -5.797 1.00 96.50 169 VAL A CA 1
ATOM 1243 C C . VAL A 1 169 ? -0.568 9.650 -7.100 1.00 96.50 169 VAL A C 1
ATOM 1245 O O . VAL A 1 169 ? 0.023 8.699 -7.614 1.00 96.50 169 VAL A O 1
ATOM 1248 N N . PHE A 1 170 ? -0.496 10.887 -7.604 1.00 97.25 170 PHE A N 1
ATOM 1249 C CA . PHE A 1 170 ? 0.292 11.199 -8.799 1.00 97.25 170 PHE A CA 1
ATOM 1250 C C . PHE A 1 170 ? 1.797 11.087 -8.546 1.00 97.25 170 PHE A C 1
ATOM 1252 O O . PHE A 1 170 ? 2.522 10.534 -9.370 1.00 97.25 170 PHE A O 1
ATOM 1259 N N . GLY A 1 171 ? 2.269 11.582 -7.402 1.00 97.50 171 GLY A N 1
ATOM 1260 C CA . GLY A 1 171 ? 3.665 11.529 -6.985 1.00 97.50 171 GLY A CA 1
ATOM 1261 C C . GLY A 1 171 ? 4.196 10.102 -6.983 1.00 97.50 171 GLY A C 1
ATOM 1262 O O . GLY A 1 171 ? 5.113 9.786 -7.738 1.00 97.50 171 GLY A O 1
ATOM 1263 N N . THR A 1 172 ? 3.592 9.228 -6.181 1.00 96.94 172 THR A N 1
ATOM 1264 C CA . THR A 1 172 ? 3.987 7.820 -6.055 1.00 96.94 172 THR A CA 1
ATOM 1265 C C . THR A 1 172 ? 3.790 7.065 -7.366 1.00 96.94 172 THR A C 1
ATOM 1267 O O . THR A 1 172 ? 4.663 6.282 -7.738 1.00 96.94 172 THR A O 1
ATOM 1270 N N . GLY A 1 173 ? 2.722 7.349 -8.122 1.00 95.50 173 GLY A N 1
ATOM 1271 C CA . GLY A 1 173 ? 2.524 6.815 -9.472 1.00 95.50 173 GLY A CA 1
ATOM 1272 C C . GLY A 1 173 ? 3.696 7.128 -10.411 1.00 95.50 173 GLY A C 1
ATOM 1273 O O . GLY A 1 173 ? 4.340 6.224 -10.937 1.00 95.50 173 GLY A O 1
ATOM 1274 N N . CYS A 1 174 ? 4.047 8.403 -10.575 1.00 96.44 174 CYS A N 1
ATOM 1275 C CA . CYS A 1 174 ? 5.163 8.802 -11.434 1.00 96.44 174 CYS A CA 1
ATOM 1276 C C . CYS A 1 174 ? 6.507 8.258 -10.925 1.00 96.44 174 CYS A C 1
ATOM 1278 O O . CYS A 1 174 ? 7.295 7.728 -11.706 1.00 96.44 174 CYS A O 1
ATOM 1280 N N . MET A 1 175 ? 6.761 8.363 -9.618 1.00 97.25 175 MET A N 1
ATOM 1281 C CA . MET A 1 175 ? 8.051 8.002 -9.033 1.00 97.25 175 MET A CA 1
ATOM 1282 C C . MET A 1 175 ? 8.328 6.499 -9.066 1.00 97.25 175 MET A C 1
ATOM 1284 O O . MET A 1 175 ? 9.468 6.115 -9.312 1.00 97.25 175 MET A O 1
ATOM 1288 N N . THR A 1 176 ? 7.312 5.662 -8.836 1.00 96.44 176 THR A N 1
ATOM 1289 C CA . THR A 1 176 ? 7.506 4.212 -8.654 1.00 96.44 176 THR A CA 1
ATOM 1290 C C . THR A 1 176 ? 7.203 3.377 -9.891 1.00 96.44 176 THR A C 1
ATOM 1292 O O . THR A 1 176 ? 7.729 2.275 -10.015 1.00 96.44 176 THR A O 1
ATOM 1295 N N . PHE A 1 177 ? 6.390 3.878 -10.826 1.00 93.69 177 PHE A N 1
ATOM 1296 C CA . PHE A 1 177 ? 6.108 3.175 -12.083 1.00 93.69 177 PHE A CA 1
ATOM 1297 C C . PHE A 1 177 ? 7.015 3.645 -13.223 1.00 93.69 177 PHE A C 1
ATOM 1299 O O . PHE A 1 177 ? 7.352 2.848 -14.096 1.00 93.69 177 PHE A O 1
ATOM 1306 N N . ALA A 1 178 ? 7.417 4.923 -13.223 1.00 94.25 178 ALA A N 1
ATOM 1307 C CA . ALA A 1 178 ? 8.226 5.491 -14.297 1.00 94.25 178 ALA A CA 1
ATOM 1308 C C . ALA A 1 178 ? 9.688 5.696 -13.894 1.00 94.25 178 ALA A C 1
ATOM 1310 O O . ALA A 1 178 ? 10.541 5.043 -14.475 1.00 94.25 178 ALA A O 1
ATOM 1311 N N . ASN A 1 179 ? 9.987 6.627 -12.982 1.00 94.12 179 ASN A N 1
ATOM 1312 C CA . ASN A 1 179 ? 11.325 6.959 -12.461 1.00 94.12 179 ASN A CA 1
ATOM 1313 C C . ASN A 1 179 ? 11.183 8.060 -11.385 1.00 94.12 179 ASN A C 1
ATOM 1315 O O . ASN A 1 179 ? 10.226 8.833 -11.452 1.00 94.12 179 ASN A O 1
ATOM 1319 N N . PRO A 1 180 ? 12.139 8.229 -10.453 1.00 95.69 180 PRO A N 1
ATOM 1320 C CA . PRO A 1 180 ? 13.402 7.485 -10.345 1.00 95.69 180 PRO A CA 1
ATOM 1321 C C . PRO A 1 180 ? 13.324 6.209 -9.497 1.00 95.69 180 PRO A C 1
ATOM 1323 O O . PRO A 1 180 ? 14.185 5.343 -9.592 1.00 95.69 180 PRO A O 1
ATOM 1326 N N . PHE A 1 181 ? 12.268 6.035 -8.709 1.00 94.88 181 PHE A N 1
ATOM 1327 C CA . PHE A 1 181 ? 12.155 4.951 -7.736 1.00 94.88 181 PHE A CA 1
ATOM 1328 C C . PHE A 1 181 ? 11.439 3.726 -8.308 1.00 94.88 181 PHE A C 1
ATOM 1330 O O . PHE A 1 181 ? 10.557 3.180 -7.660 1.00 94.88 181 PHE A O 1
ATOM 1337 N N . VAL A 1 182 ? 11.784 3.283 -9.521 1.00 92.50 182 VAL A N 1
ATOM 1338 C CA . VAL A 1 182 ? 11.235 2.024 -10.081 1.00 92.50 182 VAL A CA 1
ATOM 1339 C C . VAL A 1 182 ? 11.761 0.819 -9.311 1.00 92.50 182 VAL A C 1
ATOM 1341 O O . VAL A 1 182 ? 11.075 -0.187 -9.118 1.00 92.50 182 VAL A O 1
ATOM 1344 N N . HIS A 1 183 ? 13.011 0.923 -8.876 1.00 88.06 183 HIS A N 1
ATOM 1345 C CA . HIS A 1 183 ? 13.657 -0.075 -8.052 1.00 88.06 183 HIS A CA 1
ATOM 1346 C C . HIS A 1 183 ? 13.427 0.221 -6.580 1.00 88.06 183 HIS A C 1
ATOM 1348 O O . HIS A 1 183 ? 13.199 1.355 -6.157 1.00 88.06 183 HIS A O 1
ATOM 1354 N N . LEU A 1 184 ? 13.466 -0.846 -5.799 1.00 86.69 184 LEU A N 1
ATOM 1355 C CA . LEU A 1 184 ? 13.239 -0.768 -4.371 1.00 86.69 184 LEU A CA 1
ATOM 1356 C C . LEU A 1 184 ? 14.390 -0.042 -3.702 1.00 86.69 184 LEU A C 1
ATOM 1358 O O . LEU A 1 184 ? 15.536 -0.159 -4.104 1.00 86.69 184 LEU A O 1
ATOM 1362 N N . GLY A 1 185 ? 14.065 0.722 -2.676 1.00 85.00 185 GLY A N 1
ATOM 1363 C CA . GLY A 1 185 ? 15.019 1.567 -1.987 1.00 85.00 185 GLY A CA 1
ATOM 1364 C C . GLY A 1 185 ? 14.285 2.550 -1.095 1.00 85.00 185 GLY A C 1
ATOM 1365 O O . GLY A 1 185 ? 13.052 2.552 -1.027 1.00 85.00 185 GLY A O 1
ATOM 1366 N N . ASN A 1 186 ? 15.043 3.407 -0.419 1.00 85.00 186 ASN A N 1
ATOM 1367 C CA . ASN A 1 186 ? 14.481 4.350 0.545 1.00 85.00 186 ASN A CA 1
ATOM 1368 C C . ASN A 1 186 ? 13.429 5.266 -0.099 1.00 85.00 186 ASN A C 1
ATOM 1370 O O . ASN A 1 186 ? 12.350 5.424 0.463 1.00 85.00 186 ASN A O 1
ATOM 1374 N N . GLY A 1 187 ? 13.695 5.793 -1.302 1.00 90.31 187 GLY A N 1
ATOM 1375 C CA . GLY A 1 187 ? 12.739 6.620 -2.047 1.00 90.31 187 GLY A CA 1
ATOM 1376 C C . GLY A 1 187 ? 11.457 5.871 -2.432 1.00 90.31 187 GLY A C 1
ATOM 1377 O O . GLY A 1 187 ? 10.362 6.407 -2.262 1.00 90.31 187 GLY A O 1
ATOM 1378 N N . TYR A 1 188 ? 11.571 4.603 -2.852 1.00 93.69 188 TYR A N 1
ATOM 1379 C CA . TYR A 1 188 ? 10.417 3.751 -3.162 1.00 93.69 188 TYR A CA 1
ATOM 1380 C C . TYR A 1 188 ? 9.511 3.601 -1.936 1.00 93.69 188 TYR A C 1
ATOM 1382 O O . TYR A 1 188 ? 8.337 3.966 -1.989 1.00 93.69 188 TYR A O 1
ATOM 1390 N N . PHE A 1 189 ? 10.044 3.112 -0.810 1.00 88.81 189 PHE A N 1
ATOM 1391 C CA . PHE A 1 189 ? 9.226 2.870 0.384 1.00 88.81 189 PHE A CA 1
ATOM 1392 C C . PHE A 1 189 ? 8.686 4.159 0.977 1.00 88.81 189 PHE A C 1
ATOM 1394 O O . PHE A 1 189 ? 7.513 4.214 1.335 1.00 88.81 189 PHE A O 1
ATOM 1401 N N . ALA A 1 190 ? 9.510 5.204 1.037 1.00 88.69 190 ALA A N 1
ATOM 1402 C CA . ALA A 1 190 ? 9.086 6.492 1.551 1.00 88.69 190 ALA A CA 1
ATOM 1403 C C . ALA A 1 190 ? 7.944 7.087 0.717 1.00 88.69 190 ALA A C 1
ATOM 1405 O O . ALA A 1 190 ? 6.982 7.579 1.296 1.00 88.69 190 ALA A O 1
ATOM 1406 N N . SER A 1 191 ? 7.967 6.959 -0.614 1.00 96.88 191 SER A N 1
ATOM 1407 C CA . SER A 1 191 ? 6.863 7.437 -1.456 1.00 96.88 191 SER A CA 1
ATOM 1408 C C . SER A 1 191 ? 5.548 6.678 -1.218 1.00 96.88 191 SER A C 1
ATOM 1410 O O . SER A 1 191 ? 4.477 7.284 -1.160 1.00 96.88 191 SER A O 1
ATOM 1412 N N . TRP A 1 192 ? 5.604 5.361 -1.001 1.00 95.00 192 TRP A N 1
ATOM 1413 C CA . TRP A 1 192 ? 4.423 4.566 -0.651 1.00 95.00 192 TRP A CA 1
ATOM 1414 C C . TRP A 1 192 ? 3.909 4.870 0.759 1.00 95.00 192 TRP A C 1
ATOM 1416 O O . TRP A 1 192 ? 2.703 5.021 0.942 1.00 95.00 192 TRP A O 1
ATOM 1426 N N . VAL A 1 193 ? 4.801 5.012 1.744 1.00 89.88 193 VAL A N 1
ATOM 1427 C CA . VAL A 1 193 ? 4.434 5.423 3.109 1.00 89.88 193 VAL A CA 1
ATOM 1428 C C . VAL A 1 193 ? 3.794 6.809 3.088 1.00 89.88 193 VAL A C 1
ATOM 1430 O O . VAL A 1 193 ? 2.746 6.995 3.696 1.00 89.88 193 VAL A O 1
ATOM 1433 N N . ALA A 1 194 ? 4.356 7.756 2.333 1.00 95.06 194 ALA A N 1
ATOM 1434 C CA . ALA A 1 194 ? 3.789 9.087 2.168 1.00 95.06 194 ALA A CA 1
ATOM 1435 C C . ALA A 1 194 ? 2.380 9.038 1.555 1.00 95.06 194 ALA A C 1
ATOM 1437 O O . ALA A 1 194 ? 1.466 9.672 2.077 1.00 95.06 194 ALA A O 1
ATOM 1438 N N . LEU A 1 195 ? 2.163 8.230 0.512 1.00 96.75 195 LEU A N 1
ATOM 1439 C CA . LEU A 1 195 ? 0.827 8.023 -0.050 1.00 96.75 195 LEU A CA 1
ATOM 1440 C C . LEU A 1 195 ? -0.149 7.452 0.987 1.00 96.75 195 LEU A C 1
ATOM 1442 O O . LEU A 1 195 ? -1.231 8.004 1.172 1.00 96.75 195 LEU A O 1
ATOM 1446 N N . VAL A 1 196 ? 0.231 6.387 1.700 1.00 91.69 196 VAL A N 1
ATOM 1447 C CA . VAL A 1 196 ? -0.625 5.776 2.729 1.00 91.69 196 VAL A CA 1
ATOM 1448 C C . VAL A 1 196 ? -0.963 6.784 3.827 1.00 91.69 196 VAL A C 1
ATOM 1450 O O . VAL A 1 196 ? -2.133 6.931 4.174 1.00 91.69 196 VAL A O 1
ATOM 1453 N N . SER A 1 197 ? 0.022 7.526 4.336 1.00 92.50 197 SER A N 1
ATOM 1454 C CA . SER A 1 197 ? -0.200 8.566 5.342 1.00 92.50 197 SER A CA 1
ATOM 1455 C C . SER A 1 197 ? -1.090 9.694 4.824 1.00 92.50 197 SER A C 1
ATOM 1457 O O . SER A 1 197 ? -1.977 10.132 5.548 1.00 92.50 197 SER A O 1
ATOM 1459 N N . ALA A 1 198 ? -0.929 10.131 3.573 1.00 96.81 198 ALA A N 1
ATOM 1460 C CA . ALA A 1 198 ? -1.794 11.144 2.971 1.00 96.81 198 ALA A CA 1
ATOM 1461 C C . ALA A 1 198 ? -3.243 10.646 2.802 1.00 96.81 198 ALA A C 1
ATOM 1463 O O . ALA A 1 198 ? -4.189 11.391 3.067 1.00 96.81 198 ALA A O 1
ATOM 1464 N N . CYS A 1 199 ? -3.436 9.377 2.427 1.00 93.81 199 CYS A N 1
ATOM 1465 C CA . CYS A 1 199 ? -4.759 8.757 2.375 1.00 93.81 199 CYS A CA 1
ATOM 1466 C C . CYS A 1 199 ? -5.398 8.658 3.765 1.00 93.81 199 CYS A C 1
ATOM 1468 O O . CYS A 1 199 ? -6.559 9.030 3.917 1.00 93.81 199 CYS A O 1
ATOM 1470 N N . LEU A 1 200 ? -4.655 8.200 4.779 1.00 92.12 200 LEU A N 1
ATOM 1471 C CA . LEU A 1 200 ? -5.143 8.122 6.161 1.00 92.12 200 LEU A CA 1
ATOM 1472 C C . LEU A 1 200 ? -5.494 9.508 6.707 1.00 92.12 200 LEU A C 1
ATOM 1474 O O . LEU A 1 200 ? -6.545 9.680 7.319 1.00 92.12 200 LEU A O 1
ATOM 1478 N N . LEU A 1 201 ? -4.671 10.514 6.407 1.00 94.56 201 LEU A N 1
ATOM 1479 C CA . LEU A 1 201 ? -4.951 11.899 6.758 1.00 94.56 201 LEU A CA 1
ATOM 1480 C C . LEU A 1 201 ? -6.276 12.367 6.131 1.00 94.56 201 LEU A C 1
ATOM 1482 O O . LEU A 1 201 ? -7.094 12.978 6.818 1.00 94.56 201 LEU A O 1
ATOM 1486 N N . ALA A 1 202 ? -6.534 12.030 4.862 1.00 96.19 202 ALA A N 1
ATOM 1487 C CA . ALA A 1 202 ? -7.802 12.329 4.196 1.00 96.19 202 ALA A CA 1
ATOM 1488 C C . ALA A 1 202 ? -8.991 11.566 4.801 1.00 96.19 202 ALA A C 1
ATOM 1490 O O . ALA A 1 202 ? -10.023 12.179 5.052 1.00 96.19 202 ALA A O 1
ATOM 1491 N N . VAL A 1 203 ? -8.857 10.271 5.103 1.00 93.81 203 VAL A N 1
ATOM 1492 C CA . VAL A 1 203 ? -9.900 9.480 5.790 1.00 93.81 203 VAL A CA 1
ATOM 1493 C C . VAL A 1 203 ? -10.245 10.093 7.149 1.00 93.81 203 VAL A C 1
ATOM 1495 O O . VAL A 1 203 ? -11.413 10.206 7.514 1.00 93.81 203 VAL A O 1
ATOM 1498 N N . ASN A 1 204 ? -9.238 10.539 7.894 1.00 93.56 204 ASN A N 1
ATOM 1499 C CA . ASN A 1 204 ? -9.436 11.064 9.239 1.00 93.56 204 ASN A CA 1
ATOM 1500 C C . ASN A 1 204 ? -9.991 12.490 9.254 1.00 93.56 204 ASN A C 1
ATOM 1502 O O . ASN A 1 204 ? -10.616 12.866 10.242 1.00 93.56 204 ASN A O 1
ATOM 1506 N N . ASN A 1 205 ? -9.831 13.268 8.180 1.00 94.56 205 ASN A N 1
ATOM 1507 C CA . ASN A 1 205 ? -10.237 14.678 8.155 1.00 94.56 205 ASN A CA 1
ATOM 1508 C C . ASN A 1 205 ? -11.348 15.007 7.148 1.00 94.56 205 ASN A C 1
ATOM 1510 O O . ASN A 1 205 ? -11.856 16.122 7.172 1.00 94.56 205 ASN A O 1
ATOM 1514 N N . VAL A 1 206 ? -11.750 14.077 6.277 1.00 95.88 206 VAL A N 1
ATOM 1515 C CA . VAL A 1 206 ? -12.761 14.316 5.237 1.00 95.88 206 VAL A CA 1
ATOM 1516 C C . VAL A 1 206 ? -13.901 13.316 5.390 1.00 95.88 206 VAL A C 1
ATOM 1518 O O . VAL A 1 206 ? -13.789 12.165 4.978 1.00 95.88 206 VAL A O 1
ATOM 1521 N N . GLU A 1 207 ? -15.035 13.771 5.921 1.00 94.75 207 GLU A N 1
ATOM 1522 C CA . GLU A 1 207 ? -16.194 12.917 6.233 1.00 94.75 207 GLU A CA 1
ATOM 1523 C C . GLU A 1 207 ? -16.716 12.131 5.016 1.00 94.75 207 GLU A C 1
ATOM 1525 O O . GLU A 1 207 ? -17.054 10.951 5.106 1.00 94.75 207 GLU A O 1
ATOM 1530 N N . ALA A 1 208 ? -16.707 12.754 3.834 1.00 95.00 208 ALA A N 1
ATOM 1531 C CA . ALA A 1 208 ? -17.093 12.092 2.590 1.00 95.00 208 ALA A CA 1
ATOM 1532 C C . ALA A 1 208 ? -16.141 10.947 2.200 1.00 95.00 208 ALA A C 1
ATOM 1534 O O . ALA A 1 208 ? -16.576 9.975 1.595 1.00 95.00 208 ALA A O 1
ATOM 1535 N N . VAL A 1 209 ? -14.849 11.047 2.528 1.00 93.00 209 VAL A N 1
ATOM 1536 C CA . VAL A 1 209 ? -13.887 9.958 2.302 1.00 93.00 209 VAL A CA 1
ATOM 1537 C C . VAL A 1 209 ? -14.048 8.903 3.391 1.00 93.00 209 VAL A C 1
ATOM 1539 O O . VAL A 1 209 ? -14.102 7.718 3.070 1.00 93.00 209 VAL A O 1
ATOM 1542 N N . ARG A 1 210 ? -14.184 9.326 4.655 1.00 93.75 210 ARG A N 1
ATOM 1543 C CA . ARG A 1 210 ? -14.368 8.428 5.798 1.00 93.75 210 ARG A CA 1
ATOM 1544 C C . ARG A 1 210 ? -15.564 7.512 5.609 1.00 93.75 210 ARG A C 1
ATOM 1546 O O . ARG A 1 210 ? -15.377 6.307 5.605 1.00 93.75 210 ARG A O 1
ATOM 1553 N N . SER A 1 211 ? -16.744 8.076 5.359 1.00 94.00 211 SER A N 1
ATOM 1554 C CA . SER A 1 211 ? -17.981 7.314 5.143 1.00 94.00 211 SER A CA 1
ATOM 1555 C C . SER A 1 211 ? -17.831 6.263 4.042 1.00 94.00 211 SER A C 1
ATOM 1557 O O . SER A 1 211 ? -18.200 5.111 4.228 1.00 94.00 211 SER A O 1
ATOM 1559 N N . ARG A 1 212 ? -17.188 6.605 2.918 1.00 89.75 212 ARG A N 1
ATOM 1560 C CA . ARG A 1 212 ? -16.929 5.650 1.825 1.00 89.75 212 ARG A CA 1
ATOM 1561 C C . ARG A 1 212 ? -15.964 4.538 2.223 1.00 89.75 212 ARG A C 1
ATOM 1563 O O . ARG A 1 212 ? -16.140 3.396 1.804 1.00 89.75 212 ARG A O 1
ATOM 1570 N N . VAL A 1 213 ? -14.932 4.869 2.994 1.00 87.31 213 VAL A N 1
ATOM 1571 C CA . VAL A 1 213 ? -13.953 3.894 3.487 1.00 87.31 213 VAL A CA 1
ATOM 1572 C C . VAL A 1 213 ? -14.553 3.020 4.588 1.00 87.31 213 VAL A C 1
ATOM 1574 O O . VAL A 1 213 ? -14.263 1.829 4.619 1.00 87.31 213 VAL A O 1
ATOM 1577 N N . GLU A 1 214 ? -15.424 3.560 5.437 1.00 89.38 214 GLU A N 1
ATOM 1578 C CA . GLU A 1 214 ? -16.185 2.819 6.445 1.00 89.38 214 GLU A CA 1
ATOM 1579 C C . GLU A 1 214 ? -17.200 1.878 5.796 1.00 89.38 214 GLU A C 1
ATOM 1581 O O . GLU A 1 214 ? -17.238 0.705 6.153 1.00 89.38 214 GLU A O 1
ATOM 1586 N N . ASP A 1 215 ? -17.943 2.326 4.782 1.00 86.50 215 ASP A N 1
ATOM 1587 C CA . ASP A 1 215 ? -18.843 1.474 3.992 1.00 86.50 215 ASP A CA 1
ATOM 1588 C C . ASP A 1 215 ? -18.081 0.295 3.361 1.00 86.50 215 ASP A C 1
ATOM 1590 O O . ASP A 1 215 ? -18.523 -0.861 3.397 1.00 86.50 215 ASP A O 1
ATOM 1594 N N . LEU A 1 216 ? -16.888 0.572 2.824 1.00 82.44 216 LEU A N 1
ATOM 1595 C CA . LEU A 1 216 ? -16.005 -0.455 2.279 1.00 82.44 216 LEU A CA 1
ATOM 1596 C C . LEU A 1 216 ? -15.441 -1.368 3.381 1.00 82.44 216 LEU A C 1
ATOM 1598 O O . LEU A 1 216 ? -15.367 -2.581 3.200 1.00 82.44 216 LEU A O 1
ATOM 1602 N N . GLY A 1 217 ? -15.080 -0.803 4.534 1.00 83.75 217 GLY A N 1
ATOM 1603 C CA . GLY A 1 217 ? -14.557 -1.515 5.699 1.00 83.75 217 GLY A CA 1
ATOM 1604 C C . GLY A 1 217 ? -15.587 -2.439 6.347 1.00 83.75 217 GLY A C 1
ATOM 1605 O O . GLY A 1 217 ? -15.239 -3.553 6.737 1.00 83.75 217 GLY A O 1
ATOM 1606 N N . ASN A 1 218 ? -16.857 -2.030 6.368 1.00 84.00 218 ASN A N 1
ATOM 1607 C CA . ASN A 1 218 ? -17.998 -2.832 6.813 1.00 84.00 218 ASN A CA 1
ATOM 1608 C C . ASN A 1 218 ? -18.243 -4.041 5.899 1.00 84.00 218 ASN A C 1
ATOM 1610 O O . ASN A 1 218 ? -18.732 -5.074 6.354 1.00 84.00 218 ASN A O 1
ATOM 1614 N N . SER A 1 219 ? -17.841 -3.945 4.628 1.00 78.12 219 SER A N 1
ATOM 1615 C CA . SER A 1 219 ? -17.818 -5.075 3.685 1.00 78.12 219 SER A CA 1
ATOM 1616 C C . SER A 1 219 ? -16.586 -5.986 3.864 1.00 78.12 219 SER A C 1
ATOM 1618 O O . SER A 1 219 ? -16.488 -7.025 3.211 1.00 78.12 219 SER A O 1
ATOM 1620 N N . GLY A 1 220 ? -15.658 -5.605 4.750 1.00 83.88 220 GLY A N 1
ATOM 1621 C CA . GLY A 1 220 ? -14.367 -6.241 5.008 1.00 83.88 220 GLY A CA 1
ATOM 1622 C C . GLY A 1 220 ? -13.213 -5.362 4.524 1.00 83.88 220 GLY A C 1
ATOM 1623 O O . GLY A 1 220 ? -12.999 -5.214 3.322 1.00 83.88 220 GLY A O 1
ATOM 1624 N N . LYS A 1 221 ? -12.411 -4.807 5.442 1.00 89.38 221 LYS A N 1
ATOM 1625 C CA . LYS A 1 221 ? -11.230 -3.971 5.116 1.00 89.38 221 LYS A CA 1
ATOM 1626 C C . LYS A 1 221 ? -10.242 -4.664 4.168 1.00 89.38 221 LYS A C 1
ATOM 1628 O O . LYS A 1 221 ? -9.567 -4.022 3.366 1.00 89.38 221 LYS A O 1
ATOM 1633 N N . GLU A 1 222 ? -10.183 -5.987 4.227 1.00 93.31 222 GLU A N 1
ATOM 1634 C CA . GLU A 1 222 ? -9.366 -6.819 3.360 1.00 93.31 222 GLU A CA 1
ATOM 1635 C C . GLU A 1 222 ? -9.849 -6.789 1.899 1.00 93.31 222 GLU A C 1
ATOM 1637 O O . GLU A 1 222 ? -9.022 -6.863 0.994 1.00 93.31 222 GLU A O 1
ATOM 1642 N N . LEU A 1 223 ? -11.151 -6.594 1.642 1.00 93.88 223 LEU A N 1
ATOM 1643 C CA . LEU A 1 223 ? -11.674 -6.379 0.288 1.00 93.88 223 LEU A CA 1
ATOM 1644 C C . LEU A 1 223 ? -11.111 -5.085 -0.311 1.00 93.88 223 LEU A C 1
ATOM 1646 O O . LEU A 1 223 ? -10.687 -5.077 -1.465 1.00 93.88 223 LEU A O 1
ATOM 1650 N N . GLY A 1 224 ? -11.035 -4.017 0.490 1.00 91.62 224 GLY A N 1
ATOM 1651 C CA . GLY A 1 224 ? -10.382 -2.768 0.094 1.00 91.62 224 GLY A CA 1
ATOM 1652 C C . GLY A 1 224 ? -8.901 -2.960 -0.243 1.00 91.62 224 GLY A C 1
ATOM 1653 O O . GLY A 1 224 ? -8.428 -2.437 -1.253 1.00 91.62 224 GLY A O 1
ATOM 1654 N N . ALA A 1 225 ? -8.184 -3.782 0.531 1.00 93.31 225 ALA A N 1
ATOM 1655 C CA . ALA A 1 225 ? -6.801 -4.147 0.224 1.00 93.31 225 ALA A CA 1
ATOM 1656 C C . ALA A 1 225 ? -6.672 -4.921 -1.102 1.00 93.31 225 ALA A C 1
ATOM 1658 O O . ALA A 1 225 ? -5.760 -4.631 -1.878 1.00 93.31 225 ALA A O 1
ATOM 1659 N N . VAL A 1 226 ? -7.590 -5.849 -1.413 1.00 96.25 226 VAL A N 1
ATOM 1660 C CA . VAL A 1 226 ? -7.594 -6.546 -2.715 1.00 96.25 226 VAL A CA 1
ATOM 1661 C C . VAL A 1 226 ? -7.911 -5.587 -3.865 1.00 96.25 226 VAL A C 1
ATOM 1663 O O . VAL A 1 226 ? -7.265 -5.679 -4.908 1.00 96.25 226 VAL A O 1
ATOM 1666 N N . ILE A 1 227 ? -8.851 -4.649 -3.696 1.00 95.44 227 ILE A N 1
ATOM 1667 C CA . ILE A 1 227 ? -9.165 -3.618 -4.703 1.00 95.44 227 ILE A CA 1
ATOM 1668 C C . ILE A 1 227 ? -7.926 -2.776 -5.003 1.00 95.44 227 ILE A C 1
ATOM 1670 O O . ILE A 1 227 ? -7.546 -2.644 -6.166 1.00 95.44 227 ILE A O 1
ATOM 1674 N N . LEU A 1 228 ? -7.270 -2.250 -3.963 1.00 93.88 228 LEU A N 1
ATOM 1675 C CA . LEU A 1 228 ? -6.068 -1.432 -4.111 1.00 93.88 228 LEU A CA 1
ATOM 1676 C C . LEU A 1 228 ? -4.945 -2.219 -4.792 1.00 93.88 228 LEU A C 1
ATOM 1678 O O . LEU A 1 228 ? -4.361 -1.742 -5.761 1.00 93.88 228 LEU A O 1
ATOM 1682 N N . ALA A 1 229 ? -4.681 -3.443 -4.335 1.00 96.56 229 ALA A N 1
ATOM 1683 C CA . ALA A 1 229 ? -3.673 -4.306 -4.936 1.00 96.56 229 ALA A CA 1
ATOM 1684 C C . ALA A 1 229 ? -3.991 -4.622 -6.410 1.00 96.56 229 ALA A C 1
ATOM 1686 O O . ALA A 1 229 ? -3.118 -4.517 -7.267 1.00 96.56 229 ALA A O 1
ATOM 1687 N N . SER A 1 230 ? -5.252 -4.920 -6.736 1.00 97.88 230 SER A N 1
ATOM 1688 C CA . SER A 1 230 ? -5.686 -5.154 -8.120 1.00 97.88 230 SER A CA 1
ATOM 1689 C C . SER A 1 230 ? -5.484 -3.907 -8.986 1.00 97.88 230 SER A C 1
ATOM 1691 O O . SER A 1 230 ? -4.988 -4.017 -10.102 1.00 97.88 230 SER A O 1
ATOM 1693 N N . ALA A 1 231 ? -5.802 -2.714 -8.474 1.00 96.88 231 ALA A N 1
ATOM 1694 C CA . ALA A 1 231 ? -5.601 -1.456 -9.190 1.00 96.88 231 ALA A CA 1
ATOM 1695 C C . ALA A 1 231 ? -4.112 -1.147 -9.432 1.00 96.88 231 ALA A C 1
ATOM 1697 O O . ALA A 1 231 ? -3.743 -0.763 -10.541 1.00 96.88 231 ALA A O 1
ATOM 1698 N N . VAL A 1 232 ? -3.249 -1.367 -8.433 1.00 96.94 232 VAL A N 1
ATOM 1699 C CA . VAL A 1 232 ? -1.789 -1.207 -8.566 1.00 96.94 232 VAL A CA 1
ATOM 1700 C C . VAL A 1 232 ? -1.225 -2.177 -9.606 1.00 96.94 232 VAL A C 1
ATOM 1702 O O . VAL A 1 232 ? -0.440 -1.763 -10.459 1.00 96.94 232 VAL A O 1
ATOM 1705 N N . LEU A 1 233 ? -1.655 -3.446 -9.592 1.00 97.88 233 LEU A N 1
ATOM 1706 C CA . LEU A 1 233 ? -1.231 -4.425 -10.596 1.00 97.88 233 LEU A CA 1
ATOM 1707 C C . LEU A 1 233 ? -1.714 -4.046 -11.999 1.00 97.88 233 LEU A C 1
ATOM 1709 O O . LEU A 1 233 ? -0.940 -4.148 -12.946 1.00 97.88 233 LEU A O 1
ATOM 1713 N N . LEU A 1 234 ? -2.962 -3.588 -12.135 1.00 97.69 234 LEU A N 1
ATOM 1714 C CA . LEU A 1 234 ? -3.512 -3.151 -13.417 1.00 97.69 234 LEU A CA 1
ATOM 1715 C C . LEU A 1 234 ? -2.740 -1.955 -13.976 1.00 97.69 234 LEU A C 1
ATOM 1717 O O . LEU A 1 234 ? -2.393 -1.950 -15.157 1.00 97.69 234 LEU A O 1
ATOM 1721 N N . ALA A 1 235 ? -2.435 -0.965 -13.133 1.00 96.00 235 ALA A N 1
ATOM 1722 C CA . ALA A 1 235 ? -1.628 0.187 -13.517 1.00 96.00 235 ALA A CA 1
ATOM 1723 C C . ALA A 1 235 ? -0.227 -0.246 -13.975 1.00 96.00 235 ALA A C 1
ATOM 1725 O O . ALA A 1 235 ? 0.213 0.178 -15.042 1.00 96.00 235 ALA A O 1
ATOM 1726 N N . GLN A 1 236 ? 0.430 -1.144 -13.229 1.00 96.06 236 GLN A N 1
ATOM 1727 C CA . GLN A 1 236 ? 1.764 -1.646 -13.575 1.00 96.06 236 GLN A CA 1
ATOM 1728 C C . GLN A 1 236 ? 1.731 -2.399 -14.904 1.00 96.06 236 GLN A C 1
ATOM 1730 O O . GLN A 1 236 ? 2.500 -2.088 -15.805 1.00 96.06 236 GLN A O 1
ATOM 1735 N N . ALA A 1 237 ? 0.810 -3.349 -15.053 1.00 96.44 237 ALA A N 1
ATOM 1736 C CA . ALA A 1 237 ? 0.711 -4.171 -16.251 1.00 96.44 237 ALA A CA 1
ATOM 1737 C C . ALA A 1 237 ? 0.346 -3.349 -17.492 1.00 96.44 237 ALA A C 1
ATOM 1739 O O . ALA A 1 237 ? 0.886 -3.584 -18.570 1.00 96.44 237 ALA A O 1
ATOM 1740 N N . THR A 1 238 ? -0.516 -2.341 -17.336 1.00 95.88 238 THR A N 1
ATOM 1741 C CA . THR A 1 238 ? -0.853 -1.412 -18.422 1.00 95.88 238 THR A CA 1
ATOM 1742 C C . THR A 1 238 ? 0.351 -0.560 -18.807 1.00 95.88 238 THR A C 1
ATOM 1744 O O . THR A 1 238 ? 0.649 -0.437 -19.993 1.00 95.88 238 THR A O 1
ATOM 1747 N N . TRP A 1 239 ? 1.068 -0.010 -17.824 1.00 95.12 239 TRP A N 1
ATOM 1748 C CA . TRP A 1 239 ? 2.283 0.766 -18.064 1.00 95.12 239 TRP A CA 1
ATOM 1749 C C . TRP A 1 239 ? 3.341 -0.064 -18.799 1.00 95.12 239 TRP A C 1
ATOM 1751 O O . TRP A 1 239 ? 3.867 0.380 -19.818 1.00 95.12 239 TRP A O 1
ATOM 1761 N N . ASP A 1 240 ? 3.571 -1.304 -18.362 1.00 94.12 240 ASP A N 1
ATOM 1762 C CA . ASP A 1 240 ? 4.515 -2.224 -19.000 1.00 94.12 240 ASP A CA 1
ATOM 1763 C C . ASP A 1 240 ? 4.099 -2.594 -20.436 1.00 94.12 240 ASP A C 1
ATOM 1765 O O . ASP A 1 240 ? 4.958 -2.772 -21.302 1.00 94.12 240 ASP A O 1
ATOM 1769 N N . CYS A 1 241 ? 2.793 -2.714 -20.708 1.00 95.19 241 CYS A N 1
ATOM 1770 C CA . CYS A 1 241 ? 2.271 -3.010 -22.046 1.00 95.19 241 CYS A CA 1
ATOM 1771 C C . CYS A 1 241 ? 2.321 -1.810 -22.999 1.00 95.19 241 CYS A C 1
ATOM 1773 O O . CYS A 1 241 ? 2.525 -2.009 -24.195 1.00 95.19 241 CYS A O 1
ATOM 1775 N N . VAL A 1 242 ? 2.127 -0.585 -22.499 1.00 95.19 242 VAL A N 1
ATOM 1776 C CA . VAL A 1 242 ? 2.134 0.641 -23.317 1.00 95.19 242 VAL A CA 1
ATOM 1777 C C . VAL A 1 242 ? 3.554 1.171 -23.533 1.00 95.19 242 VAL A C 1
ATOM 1779 O O . VAL A 1 242 ? 3.853 1.686 -24.607 1.00 95.19 242 VAL A O 1
ATOM 1782 N N . GLY A 1 243 ? 4.427 1.061 -22.529 1.00 87.75 243 GLY A N 1
ATOM 1783 C CA . GLY A 1 243 ? 5.781 1.622 -22.558 1.00 87.75 243 GLY A CA 1
ATOM 1784 C C . GLY A 1 243 ? 6.867 0.707 -23.138 1.00 87.75 243 GLY A C 1
ATOM 1785 O O . GLY A 1 243 ? 7.985 1.173 -23.342 1.00 87.75 243 GLY A O 1
ATOM 1786 N N . GLY A 1 244 ? 6.579 -0.578 -23.373 1.00 77.94 244 GLY A N 1
ATOM 1787 C CA . GLY A 1 244 ? 7.558 -1.575 -23.828 1.00 77.94 244 GLY A CA 1
ATOM 1788 C C . GLY A 1 244 ? 7.443 -1.980 -25.304 1.00 77.94 244 GLY A C 1
ATOM 1789 O O . GLY A 1 244 ? 6.533 -1.565 -26.015 1.00 77.94 244 GLY A O 1
ATOM 1790 N N . GLU A 1 245 ? 8.328 -2.881 -25.750 1.00 79.75 245 GLU A N 1
ATOM 1791 C CA . GLU A 1 245 ? 8.340 -3.495 -27.100 1.00 79.75 245 GLU A CA 1
ATOM 1792 C C . GLU A 1 245 ? 7.145 -4.440 -27.385 1.00 79.75 245 GLU A C 1
ATOM 1794 O O . GLU A 1 245 ? 7.171 -5.231 -28.326 1.00 79.75 245 GLU A O 1
ATOM 1799 N N . GLY A 1 246 ? 6.086 -4.384 -26.572 1.00 85.94 246 GLY A N 1
ATOM 1800 C CA . GLY A 1 246 ? 4.881 -5.192 -26.725 1.00 85.94 246 GLY A CA 1
ATOM 1801 C C . GLY A 1 246 ? 4.315 -5.733 -25.410 1.00 85.94 246 GLY A C 1
ATOM 1802 O O . GLY A 1 246 ? 4.987 -5.825 -24.377 1.00 85.94 246 GLY A O 1
ATOM 1803 N N . CYS A 1 247 ? 3.040 -6.114 -25.475 1.00 95.19 247 CYS A N 1
ATOM 1804 C CA . CYS A 1 247 ? 2.297 -6.773 -24.405 1.00 95.19 247 CYS A CA 1
ATOM 1805 C C . CYS A 1 247 ? 2.286 -8.279 -24.694 1.00 95.19 247 CYS A C 1
ATOM 1807 O O . CYS A 1 247 ? 1.438 -8.779 -25.432 1.00 95.19 247 CYS A O 1
ATOM 1809 N N . ASP A 1 248 ? 3.285 -8.992 -24.189 1.00 94.44 248 ASP A N 1
ATOM 1810 C CA . ASP A 1 248 ? 3.357 -10.445 -24.318 1.00 94.44 248 ASP A CA 1
ATOM 1811 C C . ASP A 1 248 ? 2.320 -11.155 -23.421 1.00 94.44 248 ASP A C 1
ATOM 1813 O O . ASP A 1 248 ? 1.556 -10.538 -22.669 1.00 94.44 248 ASP A O 1
ATOM 1817 N N . GLY A 1 249 ? 2.280 -12.488 -23.509 1.00 94.44 249 GLY A N 1
ATOM 1818 C CA . GLY A 1 249 ? 1.259 -13.290 -22.834 1.00 94.44 249 GLY A CA 1
ATOM 1819 C C . GLY A 1 249 ? 1.226 -13.107 -21.314 1.00 94.44 249 GLY A C 1
ATOM 1820 O O . GLY A 1 249 ? 0.145 -13.097 -20.730 1.00 94.44 249 GLY A O 1
ATOM 1821 N N . GLY A 1 250 ? 2.378 -12.914 -20.662 1.00 94.38 250 GLY A N 1
ATOM 1822 C CA . GLY A 1 250 ? 2.430 -12.758 -19.206 1.00 94.38 250 GLY A CA 1
ATOM 1823 C C . GLY A 1 250 ? 1.926 -11.398 -18.716 1.00 94.38 250 GLY A C 1
ATOM 1824 O O . GLY A 1 250 ? 1.198 -11.345 -17.725 1.00 94.38 250 GLY A O 1
ATOM 1825 N N . ARG A 1 251 ? 2.238 -10.297 -19.418 1.00 95.44 251 ARG A N 1
ATOM 1826 C CA . ARG A 1 251 ? 1.723 -8.965 -19.066 1.00 95.44 251 ARG A CA 1
ATOM 1827 C C . ARG A 1 251 ? 0.242 -8.874 -19.393 1.00 95.44 251 ARG A C 1
ATOM 1829 O O . ARG A 1 251 ? -0.526 -8.356 -18.589 1.00 95.44 251 ARG A O 1
ATOM 1836 N N . MET A 1 252 ? -0.179 -9.454 -20.518 1.00 96.38 252 MET A N 1
ATOM 1837 C CA . MET A 1 252 ? -1.595 -9.553 -20.866 1.00 96.38 252 MET A CA 1
ATOM 1838 C C . MET A 1 252 ? -2.375 -10.358 -19.817 1.00 96.38 252 MET A C 1
ATOM 1840 O O . MET A 1 252 ? -3.465 -9.948 -19.415 1.00 96.38 252 MET A O 1
ATOM 1844 N N . TRP A 1 253 ? -1.798 -11.451 -19.305 1.00 96.75 253 TRP A N 1
ATOM 1845 C CA . TRP A 1 253 ? -2.368 -12.196 -18.182 1.00 96.75 253 TRP A CA 1
ATOM 1846 C C . TRP A 1 253 ? -2.473 -11.344 -16.912 1.00 96.75 253 TRP A C 1
ATOM 1848 O O . TRP A 1 253 ? -3.506 -11.379 -16.246 1.00 96.75 253 TRP A O 1
ATOM 1858 N N . ALA A 1 254 ? -1.460 -10.534 -16.593 1.00 97.06 254 ALA A N 1
ATOM 1859 C CA . ALA A 1 254 ? -1.511 -9.621 -15.453 1.00 97.06 254 ALA A CA 1
ATOM 1860 C C . ALA A 1 254 ? -2.608 -8.549 -15.598 1.00 97.06 254 ALA A C 1
ATOM 1862 O O . ALA A 1 254 ? -3.358 -8.320 -14.645 1.00 97.06 254 ALA A O 1
ATOM 1863 N N . VAL A 1 255 ? -2.766 -7.946 -16.785 1.00 97.50 255 VAL A N 1
ATOM 1864 C CA . VAL A 1 255 ? -3.864 -7.005 -17.095 1.00 97.50 255 VAL A CA 1
ATOM 1865 C C . VAL A 1 255 ? -5.221 -7.686 -16.925 1.00 97.50 255 VAL A C 1
ATOM 1867 O O . VAL A 1 255 ? -6.103 -7.153 -16.252 1.00 97.50 255 VAL A O 1
ATOM 1870 N N . PHE A 1 256 ? -5.396 -8.879 -17.496 1.00 97.44 256 PHE A N 1
ATOM 1871 C CA . PHE A 1 256 ? -6.644 -9.631 -17.383 1.00 97.44 256 PHE A CA 1
ATOM 1872 C C . PHE A 1 256 ? -6.956 -9.990 -15.927 1.00 97.44 256 PHE A C 1
ATOM 1874 O O . PHE A 1 256 ? -8.061 -9.736 -15.448 1.00 97.44 256 PHE A O 1
ATOM 1881 N N . SER A 1 257 ? -5.971 -10.527 -15.206 1.00 97.38 257 SER A N 1
ATOM 1882 C CA . SER A 1 257 ? -6.136 -10.990 -13.830 1.00 97.38 257 SER A CA 1
ATOM 1883 C C . SER A 1 257 ? -6.475 -9.868 -12.858 1.00 97.38 257 SER A C 1
ATOM 1885 O O . SER A 1 257 ? -7.422 -9.987 -12.074 1.00 97.38 257 SER A O 1
ATOM 1887 N N . SER A 1 258 ? -5.764 -8.746 -12.967 1.00 97.81 258 SER A N 1
ATOM 1888 C CA . SER A 1 258 ? -6.035 -7.550 -12.173 1.00 97.81 258 SER A CA 1
ATOM 1889 C C . SER A 1 258 ? -7.384 -6.918 -12.516 1.00 97.81 258 SER A C 1
ATOM 1891 O O . SER A 1 258 ? -8.135 -6.585 -11.602 1.00 97.81 258 SER A O 1
ATOM 1893 N N . THR A 1 259 ? -7.744 -6.819 -13.802 1.00 98.06 259 THR A N 1
ATOM 1894 C CA . THR A 1 259 ? -9.038 -6.262 -14.241 1.00 98.06 259 THR A CA 1
ATOM 1895 C C . THR A 1 259 ? -10.206 -7.117 -13.756 1.00 98.06 259 THR A C 1
ATOM 1897 O O . THR A 1 259 ? -11.158 -6.586 -13.187 1.00 98.06 259 THR A O 1
ATOM 1900 N N . ALA A 1 260 ? -10.139 -8.440 -13.933 1.00 97.94 260 ALA A N 1
ATOM 1901 C CA . ALA A 1 260 ? -11.197 -9.351 -13.505 1.00 97.94 260 ALA A CA 1
ATOM 1902 C C . ALA A 1 260 ? -11.399 -9.308 -11.982 1.00 97.94 260 ALA A C 1
ATOM 1904 O O . ALA A 1 260 ? -12.533 -9.176 -11.520 1.00 97.94 260 ALA A O 1
ATOM 1905 N N . SER A 1 261 ? -10.307 -9.350 -11.207 1.00 97.94 261 SER A N 1
ATOM 1906 C CA . SER A 1 261 ? -10.355 -9.215 -9.745 1.00 97.94 261 SER A CA 1
ATOM 1907 C C . SER A 1 261 ? -10.924 -7.857 -9.322 1.00 97.94 261 SER A C 1
ATOM 1909 O O . SER A 1 261 ? -11.817 -7.801 -8.479 1.00 97.94 261 SER A O 1
ATOM 1911 N N . LEU A 1 262 ? -10.477 -6.762 -9.946 1.00 97.81 262 LEU A N 1
ATOM 1912 C CA . LEU A 1 262 ? -10.949 -5.413 -9.634 1.00 97.81 262 LEU A CA 1
ATOM 1913 C C . LEU A 1 262 ? -12.456 -5.265 -9.884 1.00 97.81 262 LEU A C 1
ATOM 1915 O O . LEU A 1 262 ? -13.182 -4.804 -9.004 1.00 97.81 262 LEU A O 1
ATOM 1919 N N . LEU A 1 263 ? -12.941 -5.702 -11.050 1.00 97.38 263 LEU A N 1
ATOM 1920 C CA . LEU A 1 263 ? -14.365 -5.663 -11.388 1.00 97.38 263 LEU A CA 1
ATOM 1921 C C . LEU A 1 263 ? -15.197 -6.541 -10.450 1.00 97.38 263 LEU A C 1
ATOM 1923 O O . LEU A 1 263 ? -16.270 -6.122 -10.016 1.00 97.38 263 LEU A O 1
ATOM 1927 N N . LEU A 1 264 ? -14.697 -7.729 -10.098 1.00 96.94 264 LEU A N 1
ATOM 1928 C CA . LEU A 1 264 ? -15.354 -8.615 -9.142 1.00 96.94 264 LEU A CA 1
ATOM 1929 C C . LEU A 1 264 ? -15.462 -7.960 -7.759 1.00 96.94 264 LEU A C 1
ATOM 1931 O O . LEU A 1 264 ? -16.545 -7.943 -7.179 1.00 96.94 264 LEU A O 1
ATOM 1935 N N . CYS A 1 265 ? -14.380 -7.380 -7.238 1.00 95.81 265 CYS A N 1
ATOM 1936 C CA . CYS A 1 265 ? -14.397 -6.714 -5.938 1.00 95.81 265 CYS A CA 1
ATOM 1937 C C . CYS A 1 265 ? -15.303 -5.472 -5.923 1.00 95.81 265 CYS A C 1
ATOM 1939 O O . CYS A 1 265 ? -16.023 -5.265 -4.947 1.00 95.81 265 CYS A O 1
ATOM 1941 N N . ILE A 1 266 ? -15.338 -4.690 -7.009 1.00 94.19 266 ILE A N 1
ATOM 1942 C CA . ILE A 1 266 ? -16.286 -3.575 -7.162 1.00 94.19 266 ILE A CA 1
ATOM 1943 C C . ILE A 1 266 ? -17.728 -4.098 -7.174 1.00 94.19 266 ILE A C 1
ATOM 1945 O O . ILE A 1 266 ? -18.584 -3.552 -6.480 1.00 94.19 266 ILE A O 1
ATOM 1949 N N . ALA A 1 267 ? -18.009 -5.178 -7.907 1.00 95.19 267 ALA A N 1
ATOM 1950 C CA . ALA A 1 267 ? -19.338 -5.783 -7.931 1.00 95.19 267 ALA A CA 1
ATOM 1951 C C . ALA A 1 267 ? -19.766 -6.292 -6.543 1.00 95.19 267 ALA A C 1
ATOM 1953 O O . ALA A 1 267 ? -20.916 -6.100 -6.155 1.00 95.19 267 ALA A O 1
ATOM 1954 N N . ILE A 1 268 ? -18.850 -6.885 -5.769 1.00 93.81 268 ILE A N 1
ATOM 1955 C CA . ILE A 1 268 ? -19.103 -7.283 -4.376 1.00 93.81 268 ILE A CA 1
ATOM 1956 C C . ILE A 1 268 ? -19.439 -6.059 -3.522 1.00 93.81 268 ILE A C 1
ATOM 1958 O O . ILE A 1 268 ? -20.435 -6.097 -2.809 1.00 93.81 268 ILE A O 1
ATOM 1962 N N . ALA A 1 269 ? -18.652 -4.984 -3.612 1.00 91.69 269 ALA A N 1
ATOM 1963 C CA . ALA A 1 269 ? -18.875 -3.772 -2.825 1.00 91.69 269 ALA A CA 1
ATOM 1964 C C . ALA A 1 269 ? -20.226 -3.106 -3.153 1.00 91.69 269 ALA A C 1
ATOM 1966 O O . ALA A 1 269 ? -20.945 -2.682 -2.255 1.00 91.69 269 ALA A O 1
ATOM 1967 N N . VAL A 1 270 ? -20.614 -3.064 -4.432 1.00 92.56 270 VAL A N 1
ATOM 1968 C CA . VAL A 1 270 ? -21.872 -2.438 -4.878 1.00 92.56 270 VAL A CA 1
ATOM 1969 C C . VAL A 1 270 ? -23.096 -3.319 -4.602 1.00 92.56 270 VAL A C 1
ATOM 1971 O O . VAL A 1 270 ? -24.161 -2.815 -4.248 1.00 92.56 270 VAL A O 1
ATOM 1974 N N . PHE A 1 271 ? -22.976 -4.639 -4.758 1.00 95.00 271 PHE A N 1
ATOM 1975 C CA . PHE A 1 271 ? -24.098 -5.581 -4.659 1.00 95.00 271 PHE A CA 1
ATOM 1976 C C . PHE A 1 271 ? -24.016 -6.493 -3.427 1.00 95.00 271 PHE A C 1
ATOM 1978 O O . PHE A 1 271 ? -24.596 -7.585 -3.433 1.00 95.00 271 PHE A O 1
ATOM 1985 N N . PHE A 1 272 ? -23.338 -6.052 -2.361 1.00 90.81 272 PHE A N 1
ATOM 1986 C CA . PHE A 1 272 ? -23.031 -6.873 -1.185 1.00 90.81 272 PHE A CA 1
ATOM 1987 C C . PHE A 1 272 ? -24.268 -7.578 -0.612 1.00 90.81 272 PHE A C 1
ATOM 1989 O O . PHE A 1 272 ? -24.266 -8.798 -0.443 1.00 90.81 272 PHE A O 1
ATOM 1996 N N . GLY A 1 273 ? -25.379 -6.849 -0.443 1.00 92.12 273 GLY A N 1
ATOM 1997 C CA . GLY A 1 273 ? -26.630 -7.402 0.091 1.00 92.12 273 GLY A CA 1
ATOM 1998 C C . GLY A 1 273 ? -27.240 -8.537 -0.746 1.00 92.12 273 GLY A C 1
ATOM 1999 O O . GLY A 1 273 ? -27.902 -9.415 -0.202 1.00 92.12 273 GLY A O 1
ATOM 2000 N N . LYS A 1 274 ? -26.991 -8.576 -2.063 1.00 96.00 274 LYS A N 1
ATOM 2001 C CA . LYS A 1 274 ? -27.466 -9.661 -2.945 1.00 96.00 274 LYS A CA 1
ATOM 2002 C C . LYS A 1 274 ? -26.488 -10.835 -3.003 1.00 96.00 274 LYS A C 1
ATOM 2004 O O . LYS A 1 274 ? -26.899 -11.975 -3.208 1.00 96.00 274 LYS A O 1
ATOM 2009 N N . ILE A 1 275 ? -25.195 -10.555 -2.846 1.00 94.62 275 ILE A N 1
ATOM 2010 C CA . ILE A 1 275 ? -24.104 -11.520 -3.025 1.00 94.62 275 ILE A CA 1
ATOM 2011 C C . ILE A 1 275 ? -23.739 -12.226 -1.710 1.00 94.62 275 ILE A C 1
ATOM 2013 O O . ILE A 1 275 ? -23.116 -13.287 -1.742 1.00 94.62 275 ILE A O 1
ATOM 2017 N N . GLN A 1 276 ? -24.195 -11.719 -0.560 1.00 93.88 276 GLN A N 1
ATOM 2018 C CA . GLN A 1 276 ? -23.852 -12.223 0.774 1.00 93.88 276 GLN A CA 1
ATOM 2019 C C . GLN A 1 276 ? -23.975 -13.752 0.915 1.00 93.88 276 GLN A C 1
ATOM 2021 O O . GLN A 1 276 ? -23.091 -14.392 1.486 1.00 93.88 276 GLN A O 1
ATOM 2026 N N . LYS A 1 277 ? -25.016 -14.369 0.331 1.00 95.75 277 LYS A N 1
ATOM 2027 C CA . LYS A 1 277 ? -25.219 -15.832 0.360 1.00 95.75 277 LYS A CA 1
ATOM 2028 C C . LYS A 1 277 ? -24.076 -16.615 -0.303 1.00 95.75 277 LYS A C 1
ATOM 2030 O O . LYS A 1 277 ? -23.758 -17.722 0.124 1.00 95.75 277 LYS A O 1
ATOM 2035 N N . TYR A 1 278 ? -23.467 -16.050 -1.340 1.00 96.69 278 TYR A N 1
ATOM 2036 C CA . TYR A 1 278 ? -22.396 -16.671 -2.121 1.00 96.69 278 TYR A CA 1
ATOM 2037 C C . TYR A 1 278 ? -21.002 -16.198 -1.703 1.00 96.69 278 TYR A C 1
ATOM 2039 O O . TYR A 1 278 ? -20.006 -16.739 -2.181 1.00 96.69 278 TYR A O 1
ATOM 2047 N N . PHE A 1 279 ? -20.913 -15.222 -0.797 1.00 94.50 279 PHE A N 1
ATOM 2048 C CA . PHE A 1 279 ? -19.667 -14.528 -0.492 1.00 94.50 279 PHE A CA 1
ATOM 2049 C C . PHE A 1 279 ? -18.547 -15.466 -0.021 1.00 94.50 279 PHE A C 1
ATOM 2051 O O . PHE A 1 279 ? -17.418 -15.349 -0.486 1.00 94.50 279 PHE A O 1
ATOM 2058 N N . ARG A 1 280 ? -18.869 -16.483 0.793 1.00 95.75 280 ARG A N 1
ATOM 2059 C CA . ARG A 1 280 ? -17.897 -17.505 1.233 1.00 95.75 280 ARG A CA 1
ATOM 2060 C C . ARG A 1 280 ? -17.198 -18.205 0.065 1.00 95.75 280 ARG A C 1
ATOM 2062 O O . ARG A 1 280 ? -15.985 -18.379 0.090 1.00 95.75 280 ARG A O 1
ATOM 2069 N N . TRP A 1 281 ? -17.954 -18.585 -0.963 1.00 97.31 281 TRP A N 1
ATOM 2070 C CA . TRP A 1 281 ? -17.413 -19.268 -2.140 1.00 97.31 281 TRP A CA 1
ATOM 2071 C C . TRP A 1 281 ? -16.632 -18.320 -3.043 1.00 97.31 281 TRP A C 1
ATOM 2073 O O . TRP A 1 281 ? -15.614 -18.712 -3.607 1.00 97.31 281 TRP A O 1
ATOM 2083 N N . ILE A 1 282 ? -17.069 -17.064 -3.133 1.00 96.38 282 ILE A N 1
ATOM 2084 C CA . ILE A 1 282 ? -16.353 -16.021 -3.870 1.00 96.38 282 ILE A CA 1
ATOM 2085 C C . ILE A 1 282 ? -14.975 -15.781 -3.254 1.00 96.38 282 ILE A C 1
ATOM 2087 O O . ILE A 1 282 ? -13.996 -15.722 -3.986 1.00 96.38 282 ILE A O 1
ATOM 2091 N N . VAL A 1 283 ? -14.875 -15.717 -1.924 1.00 96.19 283 VAL A N 1
ATOM 2092 C CA . VAL A 1 283 ? -13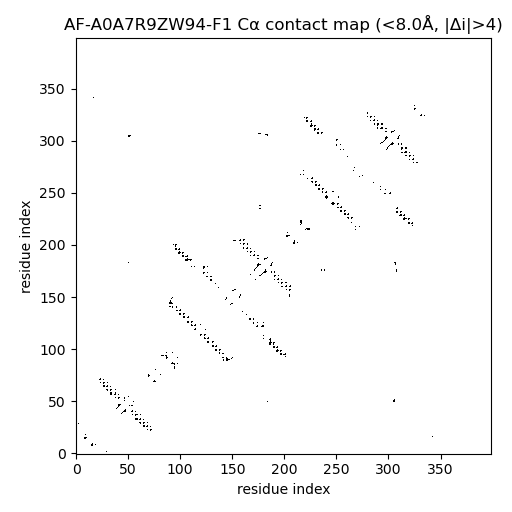.594 -15.549 -1.221 1.00 96.19 283 VAL A CA 1
ATOM 2093 C C . VAL A 1 283 ? -12.652 -16.736 -1.458 1.00 96.19 283 VAL A C 1
ATOM 2095 O O . VAL A 1 283 ? -11.469 -16.527 -1.715 1.00 96.19 283 VAL A O 1
ATOM 2098 N N . VAL A 1 284 ? -13.164 -17.975 -1.447 1.00 97.38 284 VAL A N 1
ATOM 2099 C CA . VAL A 1 284 ? -12.374 -19.166 -1.830 1.00 97.38 284 VAL A CA 1
ATOM 2100 C C . VAL A 1 284 ? -11.866 -19.037 -3.268 1.00 97.38 284 VAL A C 1
ATOM 2102 O O . VAL A 1 284 ? -10.680 -19.240 -3.520 1.00 97.38 284 VAL A O 1
ATOM 2105 N N . GLY A 1 285 ? -12.745 -18.666 -4.203 1.00 97.81 285 GLY A N 1
ATOM 2106 C CA . GLY A 1 285 ? -12.382 -18.454 -5.604 1.00 97.81 285 GLY A CA 1
ATOM 2107 C C . GLY A 1 285 ? -11.327 -17.361 -5.778 1.00 97.81 285 GLY A C 1
ATOM 2108 O O . GLY A 1 285 ? -10.375 -17.552 -6.528 1.00 97.81 285 GLY A O 1
ATOM 2109 N N . LEU A 1 286 ? -11.449 -16.258 -5.038 1.00 97.44 286 LEU A N 1
ATOM 2110 C CA . LEU A 1 286 ? -10.514 -15.136 -5.057 1.00 97.44 286 LEU A CA 1
ATOM 2111 C C . LEU A 1 286 ? -9.134 -15.536 -4.518 1.00 97.44 286 LEU A C 1
ATOM 2113 O O . LEU A 1 286 ? -8.122 -15.192 -5.123 1.00 97.44 286 LEU A O 1
ATOM 2117 N N . LEU A 1 287 ? -9.074 -16.315 -3.431 1.00 97.75 287 LEU A N 1
ATOM 2118 C CA . LEU A 1 287 ? -7.805 -16.845 -2.929 1.00 97.75 287 LEU A CA 1
ATOM 2119 C C . LEU A 1 287 ? -7.139 -17.758 -3.962 1.00 97.75 287 LEU A C 1
ATOM 2121 O O . LEU A 1 287 ? -5.968 -17.565 -4.268 1.00 97.75 287 LEU A O 1
ATOM 2125 N N . LEU A 1 288 ? -7.875 -18.718 -4.530 1.00 97.75 288 LEU A N 1
ATOM 2126 C CA . LEU A 1 288 ? -7.331 -19.618 -5.553 1.00 97.75 288 LEU A CA 1
ATOM 2127 C C . LEU A 1 288 ? -6.848 -18.843 -6.787 1.00 97.75 288 LEU A C 1
ATOM 2129 O O . LEU A 1 288 ? -5.761 -19.119 -7.295 1.00 97.75 288 LEU A O 1
ATOM 2133 N N . TRP A 1 289 ? -7.621 -17.843 -7.221 1.00 98.19 289 TRP A N 1
ATOM 2134 C CA . TRP A 1 289 ? -7.267 -16.936 -8.312 1.00 98.19 289 TRP A CA 1
ATOM 2135 C C . TRP A 1 289 ? -5.925 -16.250 -8.063 1.00 98.19 289 TRP A C 1
ATOM 2137 O O . TRP A 1 289 ? -5.031 -16.294 -8.909 1.00 98.19 289 TRP A O 1
ATOM 2147 N N . TRP A 1 290 ? -5.748 -15.673 -6.875 1.00 98.00 290 TRP A N 1
ATOM 2148 C CA . TRP A 1 290 ? -4.519 -14.973 -6.525 1.00 98.00 290 TRP A CA 1
ATOM 2149 C C . TRP A 1 290 ? -3.351 -15.903 -6.201 1.00 98.00 290 TRP A C 1
ATOM 2151 O O . TRP A 1 290 ? -2.217 -15.529 -6.483 1.00 98.00 290 TRP A O 1
ATOM 2161 N N . CYS A 1 291 ? -3.580 -17.129 -5.721 1.00 97.12 291 CYS A N 1
ATOM 2162 C CA . CYS A 1 291 ? -2.522 -18.137 -5.616 1.00 97.12 291 CYS A CA 1
ATOM 2163 C C . CYS A 1 291 ? -1.956 -18.490 -6.999 1.00 97.12 291 CYS A C 1
ATOM 2165 O O . CYS A 1 291 ? -0.738 -18.499 -7.176 1.00 97.12 291 CYS A O 1
ATOM 2167 N N . ILE A 1 292 ? -2.824 -18.721 -7.993 1.00 96.94 292 ILE A N 1
ATOM 2168 C CA . ILE A 1 292 ? -2.397 -18.934 -9.387 1.00 96.94 292 ILE A CA 1
ATOM 2169 C C . ILE A 1 292 ? -1.686 -17.682 -9.904 1.00 96.94 292 ILE A C 1
ATOM 2171 O O . ILE A 1 292 ? -0.613 -17.785 -10.497 1.00 96.94 292 ILE A O 1
ATOM 2175 N N . GLY A 1 293 ? -2.254 -16.503 -9.642 1.00 96.12 293 GLY A N 1
ATOM 2176 C CA . GLY A 1 293 ? -1.668 -15.221 -10.010 1.00 96.12 293 GLY A CA 1
ATOM 2177 C C . GLY A 1 293 ? -0.242 -15.053 -9.488 1.00 96.12 293 GLY A C 1
ATOM 2178 O O . GLY A 1 293 ? 0.648 -14.747 -10.271 1.00 96.12 293 GLY A O 1
ATOM 2179 N N . VAL A 1 294 ? -0.004 -15.322 -8.204 1.00 96.19 294 VAL A N 1
ATOM 2180 C CA . VAL A 1 294 ? 1.328 -15.289 -7.586 1.00 96.19 294 VAL A CA 1
ATOM 2181 C C . VAL A 1 294 ? 2.267 -16.293 -8.258 1.00 96.19 294 VAL A C 1
ATOM 2183 O O . VAL A 1 294 ? 3.342 -15.909 -8.707 1.00 96.19 294 VAL A O 1
ATOM 2186 N N . VAL A 1 295 ? 1.863 -17.559 -8.410 1.00 95.00 295 VAL A N 1
ATOM 2187 C CA . VAL A 1 295 ? 2.716 -18.583 -9.044 1.00 95.00 295 VAL A CA 1
ATOM 2188 C C . VAL A 1 295 ? 3.116 -18.174 -10.466 1.00 95.00 295 VAL A C 1
ATOM 2190 O O . VAL A 1 295 ? 4.295 -18.200 -10.808 1.00 95.00 295 VAL A O 1
ATOM 2193 N N . VAL A 1 296 ? 2.161 -17.742 -11.289 1.00 95.38 296 VAL A N 1
ATOM 2194 C CA . VAL A 1 296 ? 2.436 -17.355 -12.679 1.00 95.38 296 VAL A CA 1
ATOM 2195 C C . VAL A 1 296 ? 3.246 -16.059 -12.738 1.00 95.38 296 VAL A C 1
ATOM 2197 O O . VAL A 1 296 ? 4.297 -16.013 -13.372 1.00 95.38 296 VAL A O 1
ATOM 2200 N N . MET A 1 297 ? 2.797 -15.004 -12.060 1.00 96.12 297 MET A N 1
ATOM 2201 C CA . MET A 1 297 ? 3.356 -13.666 -12.248 1.00 96.12 297 MET A CA 1
ATOM 2202 C C . MET A 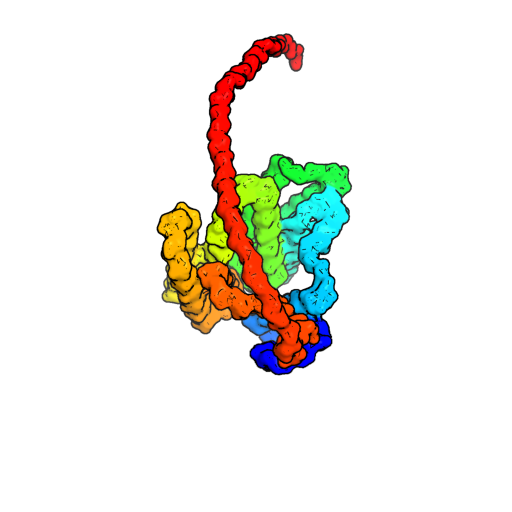1 297 ? 4.655 -13.435 -11.476 1.00 96.12 297 MET A C 1
ATOM 2204 O O . MET A 1 297 ? 5.470 -12.647 -11.946 1.00 96.12 297 MET A O 1
ATOM 2208 N N . THR A 1 298 ? 4.877 -14.100 -10.334 1.00 94.75 298 THR A N 1
ATOM 2209 C CA . THR A 1 298 ? 6.053 -13.840 -9.480 1.00 94.75 298 THR A CA 1
ATOM 2210 C C . THR A 1 298 ? 7.101 -14.944 -9.470 1.00 94.75 298 THR A C 1
ATOM 2212 O O . THR A 1 298 ? 8.228 -14.681 -9.060 1.00 94.75 298 THR A O 1
ATOM 2215 N N . PHE A 1 299 ? 6.776 -16.166 -9.907 1.00 90.19 299 PHE A N 1
ATOM 2216 C CA . PHE A 1 299 ? 7.774 -17.239 -10.052 1.00 90.19 299 PHE A CA 1
ATOM 2217 C C . PHE A 1 299 ? 8.161 -17.501 -11.504 1.00 90.19 299 PHE A C 1
ATOM 2219 O O . PHE A 1 299 ? 9.282 -17.941 -11.747 1.00 90.19 299 PHE A O 1
ATOM 2226 N N . HIS A 1 300 ? 7.267 -17.225 -12.458 1.00 89.25 300 HIS A N 1
ATOM 2227 C CA . HIS A 1 300 ? 7.572 -17.372 -13.877 1.00 89.25 300 HIS A CA 1
ATOM 2228 C C . HIS A 1 300 ? 7.929 -16.024 -14.517 1.00 89.25 300 HIS A C 1
ATOM 2230 O O . HIS A 1 300 ? 9.101 -15.795 -14.799 1.00 89.25 300 HIS A O 1
ATOM 2236 N N . TRP A 1 301 ? 6.952 -15.138 -14.758 1.00 90.44 301 TRP A N 1
ATOM 2237 C CA . TRP A 1 301 ? 7.134 -13.821 -15.404 1.00 90.44 301 TRP A CA 1
ATOM 2238 C C . TRP A 1 301 ? 5.779 -13.055 -15.427 1.00 90.44 301 TRP A C 1
ATOM 2240 O O . TRP A 1 301 ? 4.752 -13.737 -15.452 1.00 90.44 301 TRP A O 1
ATOM 2250 N N . PRO A 1 302 ? 5.682 -11.700 -15.467 1.00 94.00 302 PRO A N 1
ATOM 2251 C CA . PRO A 1 302 ? 6.741 -10.674 -15.548 1.00 94.00 302 PRO A CA 1
ATOM 2252 C C . PRO A 1 302 ? 7.351 -10.220 -14.236 1.00 94.00 302 PRO A C 1
ATOM 2254 O O . PRO A 1 302 ? 8.478 -9.727 -14.215 1.00 94.00 302 PRO A O 1
ATOM 2257 N N . TYR A 1 303 ? 6.634 -10.368 -13.136 1.00 94.56 303 TYR A N 1
ATOM 2258 C CA . TYR A 1 303 ? 6.974 -9.739 -11.870 1.00 94.56 303 TYR A CA 1
ATOM 2259 C C . TYR A 1 303 ? 7.821 -10.655 -10.999 1.00 94.56 303 TYR A C 1
ATOM 2261 O O . TYR A 1 303 ? 7.520 -10.831 -9.830 1.00 94.56 303 TYR A O 1
ATOM 2269 N N . VAL A 1 304 ? 8.881 -11.250 -11.553 1.00 91.38 304 VAL A N 1
ATOM 2270 C CA . VAL A 1 304 ? 9.839 -12.067 -10.777 1.00 91.38 304 VAL A CA 1
ATOM 2271 C C . VAL A 1 304 ? 10.760 -11.224 -9.900 1.00 91.38 304 VAL A C 1
ATOM 2273 O O . VAL A 1 304 ? 11.302 -11.707 -8.910 1.00 91.38 304 VAL A O 1
ATOM 2276 N N . ARG A 1 305 ? 10.943 -9.951 -10.263 1.00 88.06 305 ARG A N 1
ATOM 2277 C CA . ARG A 1 305 ? 11.643 -8.963 -9.443 1.00 88.06 305 ARG A CA 1
ATOM 2278 C C . ARG A 1 305 ? 10.632 -8.224 -8.585 1.00 88.06 305 ARG A C 1
ATOM 2280 O O . ARG A 1 305 ? 9.542 -7.887 -9.044 1.00 88.06 305 ARG A O 1
ATOM 2287 N N . THR A 1 306 ? 11.011 -7.960 -7.345 1.00 87.81 306 THR A N 1
ATOM 2288 C CA . THR A 1 306 ? 10.178 -7.220 -6.405 1.00 87.81 306 THR A CA 1
ATOM 2289 C C . THR A 1 306 ? 9.979 -5.778 -6.885 1.00 87.81 306 THR A C 1
ATOM 2291 O O . THR A 1 306 ? 10.898 -5.153 -7.412 1.00 87.81 306 THR A O 1
ATOM 2294 N N . GLY A 1 307 ? 8.769 -5.259 -6.706 1.00 90.69 307 GLY A N 1
ATOM 2295 C CA . GLY A 1 307 ? 8.302 -3.967 -7.212 1.00 90.69 307 GLY A CA 1
ATOM 2296 C C . GLY A 1 307 ? 6.773 -3.913 -7.159 1.00 90.69 307 GLY A C 1
ATOM 2297 O O . GLY A 1 307 ? 6.153 -4.812 -6.583 1.00 90.69 307 GLY A O 1
ATOM 2298 N N . ASN A 1 308 ? 6.156 -2.905 -7.777 1.00 95.19 308 ASN A N 1
ATOM 2299 C CA . ASN A 1 308 ? 4.708 -2.669 -7.683 1.00 95.19 308 ASN A CA 1
ATOM 2300 C C . ASN A 1 308 ? 3.874 -3.907 -8.052 1.00 95.19 308 ASN A C 1
ATOM 2302 O O . ASN A 1 308 ? 3.041 -4.346 -7.261 1.00 95.19 308 ASN A O 1
ATOM 2306 N N . GLY A 1 309 ? 4.142 -4.520 -9.213 1.00 96.25 309 GLY A N 1
ATOM 2307 C CA . GLY A 1 309 ? 3.425 -5.717 -9.667 1.00 96.25 309 GLY A CA 1
ATOM 2308 C C . GLY A 1 309 ? 3.615 -6.924 -8.741 1.00 96.25 309 GLY A C 1
ATOM 2309 O O . GLY A 1 309 ? 2.648 -7.612 -8.416 1.00 96.25 309 GLY A O 1
ATOM 2310 N N . TYR A 1 310 ? 4.839 -7.138 -8.240 1.00 94.62 310 TYR A N 1
ATOM 2311 C CA . TYR A 1 310 ? 5.146 -8.211 -7.286 1.00 94.62 310 TYR A CA 1
ATOM 2312 C C . TYR A 1 310 ? 4.360 -8.026 -5.982 1.00 94.62 310 TYR A C 1
ATOM 2314 O O . TYR A 1 310 ? 3.624 -8.923 -5.570 1.00 94.62 310 TYR A O 1
ATOM 2322 N N . PHE A 1 311 ? 4.478 -6.857 -5.339 1.00 94.00 311 PHE A N 1
ATOM 2323 C CA . PHE A 1 311 ? 3.799 -6.593 -4.069 1.00 94.00 311 PHE A CA 1
ATOM 2324 C C . PHE A 1 311 ? 2.288 -6.615 -4.224 1.00 94.00 311 PHE A C 1
ATO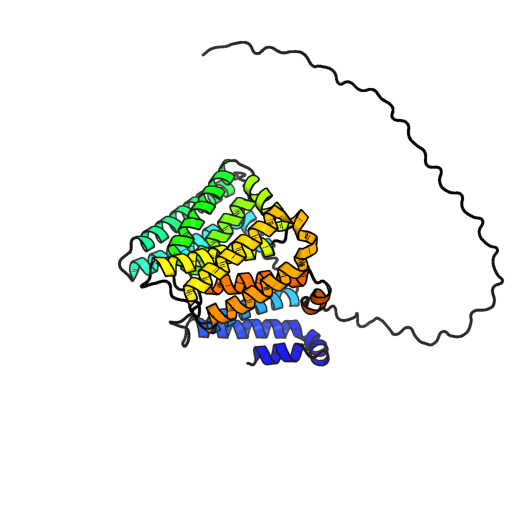M 2326 O O . PHE A 1 311 ? 1.613 -7.179 -3.372 1.00 94.00 311 PHE A O 1
ATOM 2333 N N . ALA A 1 312 ? 1.752 -6.084 -5.320 1.00 96.50 312 ALA A N 1
ATOM 2334 C CA . ALA A 1 312 ? 0.328 -6.152 -5.600 1.00 96.50 312 ALA A CA 1
ATOM 2335 C C . ALA A 1 312 ? -0.190 -7.601 -5.639 1.00 96.50 312 ALA A C 1
ATOM 2337 O O . ALA A 1 312 ? -1.184 -7.908 -4.984 1.00 96.50 312 ALA A O 1
ATOM 2338 N N . CYS A 1 313 ? 0.512 -8.519 -6.315 1.00 97.12 313 CYS A N 1
ATOM 2339 C CA . CYS A 1 313 ? 0.120 -9.933 -6.351 1.00 97.12 313 CYS A CA 1
ATOM 2340 C C . CYS A 1 313 ? 0.086 -10.558 -4.948 1.00 97.12 313 CYS A C 1
ATOM 2342 O O . CYS A 1 313 ? -0.901 -11.190 -4.564 1.00 97.12 313 CYS A O 1
ATOM 2344 N N . TRP A 1 314 ? 1.146 -10.357 -4.161 1.00 95.69 314 TRP A N 1
ATOM 2345 C CA . TRP A 1 314 ? 1.244 -10.918 -2.811 1.00 95.69 314 TRP A CA 1
ATOM 2346 C C . TRP A 1 314 ? 0.269 -10.275 -1.825 1.00 95.69 314 TRP A C 1
ATOM 2348 O O . TRP A 1 314 ? -0.342 -10.990 -1.031 1.00 95.69 314 TRP A O 1
ATOM 2358 N N . CYS A 1 315 ? 0.062 -8.959 -1.897 1.00 94.25 315 CYS A N 1
ATOM 2359 C CA . CYS A 1 315 ? -0.926 -8.246 -1.091 1.00 94.25 315 CYS A CA 1
ATOM 2360 C C . CYS A 1 315 ? -2.343 -8.733 -1.401 1.00 94.25 315 CYS A C 1
ATOM 2362 O O . CYS A 1 315 ? -3.095 -9.020 -0.473 1.00 94.25 315 CYS A O 1
ATOM 2364 N N . ALA A 1 316 ? -2.700 -8.896 -2.679 1.00 97.31 316 ALA A N 1
ATOM 2365 C CA . ALA A 1 316 ? -4.007 -9.419 -3.061 1.00 97.31 316 ALA A CA 1
ATOM 2366 C C . ALA A 1 316 ? -4.207 -10.869 -2.588 1.00 97.31 316 ALA A C 1
ATOM 2368 O O . ALA A 1 316 ? -5.256 -11.194 -2.028 1.00 97.31 316 ALA A O 1
ATOM 2369 N N . CYS A 1 317 ? -3.188 -11.727 -2.726 1.00 97.44 317 CYS A N 1
ATOM 2370 C CA . CYS A 1 317 ? -3.223 -13.101 -2.219 1.00 97.44 317 CYS A CA 1
ATOM 2371 C C . CYS A 1 317 ? -3.367 -13.147 -0.688 1.00 97.44 317 CYS A C 1
ATOM 2373 O O . CYS A 1 317 ? -4.236 -13.847 -0.167 1.00 97.44 317 CYS A O 1
ATOM 2375 N N . GLY A 1 318 ? -2.555 -12.379 0.043 1.00 93.25 318 GLY A N 1
ATOM 2376 C CA . GLY A 1 318 ? -2.587 -12.318 1.506 1.00 93.25 318 GLY A CA 1
ATOM 2377 C C . GLY A 1 318 ? -3.903 -11.754 2.047 1.00 93.25 318 GLY A C 1
ATOM 2378 O O . GLY A 1 318 ? -4.488 -12.325 2.968 1.00 93.25 318 GLY A O 1
ATOM 2379 N N . ALA A 1 319 ? -4.415 -10.681 1.438 1.00 95.12 319 ALA A N 1
ATOM 2380 C CA . ALA A 1 319 ? -5.705 -10.093 1.792 1.00 95.12 319 ALA A CA 1
ATOM 2381 C C . ALA A 1 319 ? -6.867 -11.065 1.515 1.00 95.12 319 ALA A C 1
ATOM 2383 O O . ALA A 1 319 ? -7.743 -11.230 2.363 1.00 95.12 319 ALA A O 1
ATOM 2384 N N . SER A 1 320 ? -6.825 -11.792 0.394 1.00 96.38 320 SER A N 1
ATOM 2385 C CA . SER A 1 320 ? -7.797 -12.851 0.080 1.00 96.38 320 SER A CA 1
ATOM 2386 C C . SER A 1 320 ? -7.741 -14.008 1.083 1.00 96.38 320 SER A C 1
ATOM 2388 O O . SER A 1 320 ? -8.778 -14.518 1.502 1.00 96.38 320 SER A O 1
ATOM 2390 N N . GLY A 1 321 ? -6.543 -14.399 1.527 1.00 94.31 321 GLY A N 1
ATOM 2391 C CA . GLY A 1 321 ? -6.368 -15.417 2.566 1.00 94.31 321 GLY A CA 1
ATOM 2392 C C . GLY A 1 321 ? -6.933 -14.970 3.916 1.00 94.31 321 GLY A C 1
ATOM 2393 O O . GLY A 1 321 ? -7.601 -15.743 4.600 1.00 94.31 321 GLY A O 1
ATOM 2394 N N . ARG A 1 322 ? -6.743 -13.697 4.277 1.00 92.50 322 ARG A N 1
ATOM 2395 C CA . ARG A 1 322 ? -7.313 -13.120 5.500 1.00 92.50 322 ARG A CA 1
ATOM 2396 C C . ARG A 1 322 ? -8.841 -13.022 5.440 1.00 92.50 322 ARG A C 1
ATOM 2398 O O . ARG A 1 322 ? -9.486 -13.376 6.425 1.00 92.50 322 ARG A O 1
ATOM 2405 N N . LEU A 1 323 ? -9.415 -12.645 4.291 1.00 93.44 323 LEU A N 1
ATOM 2406 C CA . LEU A 1 323 ? -10.864 -12.742 4.054 1.00 93.44 323 LEU A CA 1
ATOM 2407 C C . LEU A 1 323 ? -11.358 -14.177 4.264 1.00 93.44 323 LEU A C 1
ATOM 2409 O O . LEU A 1 323 ? -12.383 -14.391 4.910 1.00 93.44 323 LEU A O 1
ATOM 2413 N N . LEU A 1 324 ? -10.630 -15.176 3.752 1.00 95.12 324 LEU A N 1
ATOM 2414 C CA . LEU A 1 324 ? -11.020 -16.577 3.913 1.00 95.12 324 LEU A CA 1
ATOM 2415 C C . LEU A 1 324 ? -11.087 -16.962 5.394 1.00 95.12 324 LEU A C 1
ATOM 2417 O O . LEU A 1 324 ? -12.094 -17.506 5.839 1.00 95.12 324 LEU A O 1
ATOM 2421 N N . VAL A 1 325 ? -10.051 -16.637 6.164 1.00 92.12 325 VAL A N 1
ATOM 2422 C CA . VAL A 1 325 ? -9.996 -16.928 7.604 1.00 92.12 325 VAL A CA 1
ATOM 2423 C C . VAL A 1 325 ? -11.170 -16.275 8.349 1.00 92.12 325 VAL A C 1
ATOM 2425 O O . VAL A 1 325 ? -11.847 -16.943 9.126 1.00 92.12 325 VAL A O 1
ATOM 2428 N N . GLN A 1 326 ? -11.507 -15.020 8.034 1.00 91.12 326 GLN A N 1
ATOM 2429 C CA . GLN A 1 326 ? -12.650 -14.325 8.643 1.00 91.12 326 GLN A CA 1
ATOM 2430 C C . GLN A 1 326 ? -14.004 -14.982 8.336 1.00 91.12 326 GLN A C 1
ATOM 2432 O O . GLN A 1 326 ? -14.887 -15.017 9.193 1.00 91.12 326 GLN A O 1
ATOM 2437 N N . HIS A 1 327 ? -14.184 -15.516 7.126 1.00 92.81 327 HIS A N 1
ATOM 2438 C CA . HIS A 1 327 ? -15.455 -16.109 6.699 1.00 92.81 327 HIS A CA 1
ATOM 2439 C C . HIS A 1 327 ? -15.614 -17.597 7.019 1.00 92.81 327 HIS A C 1
ATOM 2441 O O . HIS A 1 327 ? -16.740 -18.112 6.946 1.00 92.81 327 HIS A O 1
ATOM 2447 N N . PHE A 1 328 ? -14.526 -18.260 7.413 1.00 94.25 328 PHE A N 1
ATOM 2448 C CA . PHE A 1 328 ? -14.488 -19.649 7.859 1.00 94.25 328 PHE A CA 1
ATOM 2449 C C . PHE A 1 328 ? -13.921 -19.715 9.284 1.00 94.25 328 PHE A C 1
ATOM 2451 O O . PHE A 1 328 ? -12.744 -20.025 9.461 1.00 94.25 328 PHE A O 1
ATOM 2458 N N . PRO A 1 329 ? -14.748 -19.469 10.321 1.00 89.25 329 PRO A N 1
ATOM 2459 C CA . PRO A 1 329 ? -14.298 -19.421 11.714 1.00 89.25 329 PRO A CA 1
ATOM 2460 C C . PRO A 1 329 ? -13.585 -20.690 12.191 1.00 89.25 329 PRO A C 1
ATOM 2462 O O . PRO A 1 329 ? -12.779 -20.632 13.113 1.00 89.25 329 PRO A O 1
ATOM 2465 N N . GLN A 1 330 ? -13.837 -21.832 11.546 1.00 91.44 330 GLN A N 1
ATOM 2466 C CA . GLN A 1 330 ? -13.126 -23.087 11.800 1.00 91.44 330 GLN A CA 1
ATOM 2467 C C . GLN A 1 330 ? -11.612 -22.963 11.555 1.00 91.44 330 GLN A C 1
ATOM 2469 O O . GLN A 1 330 ? -10.835 -23.710 12.141 1.00 91.44 330 GLN A O 1
ATOM 2474 N N . LEU A 1 331 ? -11.191 -22.016 10.711 1.00 86.56 331 LEU A N 1
ATOM 2475 C CA . LEU A 1 331 ? -9.791 -21.720 10.419 1.00 86.56 331 LEU A CA 1
ATOM 2476 C C . LEU A 1 331 ? -9.157 -20.754 11.430 1.00 86.56 331 LEU A C 1
ATOM 2478 O O . LEU A 1 331 ? -7.934 -20.748 11.555 1.00 86.56 331 LEU A O 1
ATOM 2482 N N . ASN A 1 332 ? -9.946 -19.979 12.188 1.00 82.69 332 ASN A N 1
ATOM 2483 C CA . ASN A 1 332 ? -9.409 -19.004 13.150 1.00 82.69 332 ASN A CA 1
ATOM 2484 C C . ASN A 1 332 ? -8.538 -19.670 14.221 1.00 82.69 332 ASN A C 1
ATOM 2486 O O . ASN A 1 332 ? -7.494 -19.129 14.570 1.00 82.69 332 ASN A O 1
ATOM 2490 N N . GLY A 1 333 ? -8.908 -20.873 14.677 1.00 78.62 333 GLY A N 1
ATOM 2491 C CA . GLY A 1 333 ? -8.113 -21.632 15.650 1.00 78.62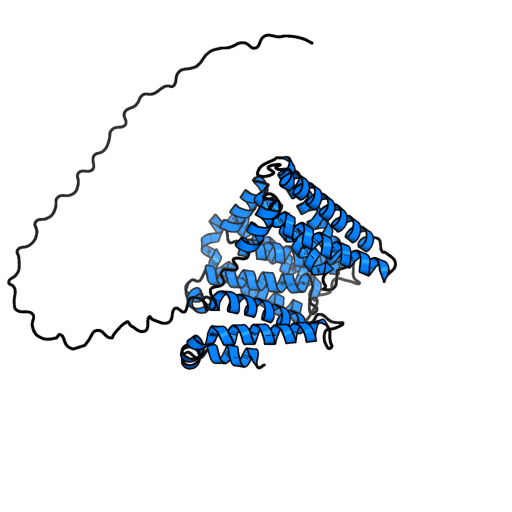 333 GLY A CA 1
ATOM 2492 C C . GLY A 1 333 ? -6.736 -22.075 15.135 1.00 78.62 333 GLY A C 1
ATOM 2493 O O . GLY A 1 333 ? -5.867 -22.397 15.936 1.00 78.62 333 GLY A O 1
ATOM 2494 N N . TYR A 1 334 ? -6.521 -22.078 13.816 1.00 73.94 334 TYR A N 1
ATOM 2495 C CA . TYR A 1 334 ? -5.215 -22.353 13.208 1.00 73.94 334 TYR A CA 1
ATOM 2496 C C . TYR A 1 334 ? -4.423 -21.074 12.903 1.00 73.94 334 TYR A C 1
ATOM 2498 O O . TYR A 1 334 ? -3.200 -21.129 12.799 1.00 73.94 334 TYR A O 1
ATOM 2506 N N . ALA A 1 335 ? -5.108 -19.939 12.731 1.00 69.81 335 ALA A N 1
ATOM 2507 C CA . ALA A 1 335 ? -4.492 -18.654 12.405 1.00 69.81 335 ALA A CA 1
ATOM 2508 C C . ALA A 1 335 ? -4.053 -17.869 13.651 1.00 69.81 335 ALA A C 1
ATOM 2510 O O . ALA A 1 335 ? -3.064 -17.137 13.600 1.00 69.81 335 ALA A O 1
ATOM 2511 N N . ASP A 1 336 ? -4.765 -18.020 14.769 1.00 67.31 336 ASP A N 1
ATOM 2512 C CA . ASP A 1 336 ? -4.437 -17.361 16.029 1.00 67.31 336 ASP A CA 1
ATOM 2513 C C . ASP A 1 336 ? -3.391 -18.163 16.816 1.00 67.31 336 ASP A C 1
ATOM 2515 O O . ASP A 1 336 ? -3.677 -18.854 17.791 1.00 67.31 336 ASP A O 1
ATOM 2519 N N . LEU A 1 337 ? -2.139 -18.076 16.361 1.00 57.03 337 LEU A N 1
ATOM 2520 C CA . LEU A 1 337 ? -0.987 -18.637 17.075 1.00 57.03 337 LEU A CA 1
ATOM 2521 C C . LEU A 1 337 ? -0.661 -17.864 18.372 1.00 57.03 337 LEU A C 1
ATOM 2523 O O . LEU A 1 337 ? 0.174 -18.319 19.152 1.00 57.03 337 LEU A O 1
ATOM 2527 N N . GLY A 1 338 ? -1.278 -16.694 18.595 1.00 53.12 338 GLY A N 1
ATOM 2528 C CA . GLY A 1 338 ? -0.972 -15.779 19.698 1.00 53.12 338 GLY A CA 1
ATOM 2529 C C . GLY A 1 338 ? -1.842 -15.972 20.943 1.00 53.12 338 GLY A C 1
ATOM 2530 O O . GLY A 1 338 ? -1.365 -15.734 22.051 1.00 53.12 338 GLY A O 1
ATOM 2531 N N . SER A 1 339 ? -3.086 -16.442 20.799 1.00 53.16 339 SER A N 1
ATOM 2532 C CA . SER A 1 339 ? -4.002 -16.679 21.928 1.00 53.16 339 SER A CA 1
ATOM 2533 C C . SER A 1 339 ? -3.834 -18.035 22.615 1.00 53.16 339 SER A C 1
ATOM 2535 O O . SER A 1 339 ? -4.709 -18.448 23.378 1.00 53.16 339 SER A O 1
ATOM 2537 N N . TRP A 1 340 ? -2.695 -18.715 22.425 1.00 54.16 340 TRP A N 1
ATOM 2538 C CA . TRP A 1 340 ? -2.335 -19.898 23.209 1.00 54.16 340 TRP A CA 1
ATOM 2539 C C . TRP A 1 340 ? -2.047 -19.500 24.665 1.00 54.16 340 TRP A C 1
ATOM 2541 O O . TRP A 1 340 ? -0.907 -19.449 25.130 1.00 54.16 340 TRP A O 1
ATOM 2551 N N . GLN A 1 341 ? -3.105 -19.194 25.410 1.00 57.03 341 GLN A N 1
ATOM 2552 C CA . GLN A 1 341 ? -3.075 -19.232 26.855 1.00 57.03 341 GLN A CA 1
ATOM 2553 C C . GLN A 1 341 ? -2.863 -20.693 27.217 1.00 57.03 341 GLN A C 1
ATOM 2555 O O . GLN A 1 341 ? -3.746 -21.530 27.019 1.00 57.03 341 GLN A O 1
ATOM 2560 N N . ALA A 1 342 ? -1.657 -21.004 27.696 1.00 51.88 342 ALA A N 1
ATOM 2561 C CA . ALA A 1 342 ? -1.400 -22.298 28.299 1.00 51.88 342 ALA A CA 1
ATOM 2562 C C . ALA A 1 342 ? -2.541 -22.583 29.284 1.00 51.88 342 ALA A C 1
ATOM 2564 O O . ALA A 1 342 ? -2.856 -21.692 30.085 1.00 51.88 342 ALA A O 1
ATOM 2565 N N . PRO A 1 343 ? -3.188 -23.761 29.204 1.00 56.06 343 PRO A N 1
ATOM 2566 C CA . PRO A 1 343 ? -4.230 -24.121 30.150 1.00 56.06 343 PRO A CA 1
ATOM 2567 C C . PRO A 1 343 ? -3.673 -23.860 31.541 1.00 56.06 343 PRO A C 1
ATOM 2569 O O . PRO A 1 343 ? -2.573 -24.322 31.856 1.00 56.06 343 PRO A O 1
ATOM 2572 N N . ALA A 1 344 ? -4.375 -23.020 32.308 1.00 58.72 344 ALA A N 1
ATOM 2573 C CA . ALA A 1 344 ? -3.918 -22.584 33.615 1.00 58.72 344 ALA A CA 1
ATOM 2574 C C . ALA A 1 344 ? -3.454 -23.824 34.380 1.00 58.72 344 ALA A C 1
ATOM 2576 O O . ALA A 1 344 ? -4.244 -24.741 34.608 1.00 58.72 344 ALA A O 1
ATOM 2577 N N . ALA A 1 345 ? -2.166 -23.868 34.728 1.00 55.94 345 ALA A N 1
ATOM 2578 C CA . ALA A 1 345 ? -1.491 -25.022 35.327 1.00 55.94 345 ALA A CA 1
ATOM 2579 C C . ALA A 1 345 ? -1.990 -25.359 36.754 1.00 55.94 345 ALA A C 1
ATOM 2581 O O . ALA A 1 345 ? -1.270 -25.954 37.547 1.00 55.94 345 ALA A O 1
ATOM 2582 N N . GLY A 1 346 ? -3.215 -24.953 37.086 1.00 58.25 346 GLY A N 1
ATOM 2583 C CA . GLY A 1 346 ? -3.896 -25.147 38.354 1.00 58.25 346 GLY A CA 1
ATOM 2584 C C . GLY A 1 346 ? -5.360 -25.563 38.210 1.00 58.25 346 GLY A C 1
ATOM 2585 O O . GLY A 1 346 ? -6.056 -25.563 39.218 1.00 58.25 346 GLY A O 1
ATOM 2586 N N . ALA A 1 347 ? -5.846 -25.945 37.018 1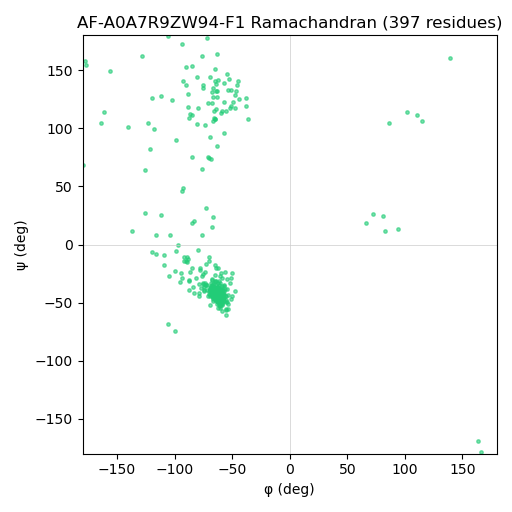.00 53.53 347 ALA A N 1
ATOM 2587 C CA . ALA A 1 347 ? -7.058 -26.763 36.936 1.00 53.53 347 ALA A CA 1
ATOM 2588 C C . ALA A 1 347 ? -6.706 -28.171 37.440 1.00 53.53 347 ALA A C 1
ATOM 2590 O O . ALA A 1 347 ? -6.465 -29.097 36.665 1.00 53.53 347 ALA A O 1
ATOM 2591 N N . SER A 1 348 ? -6.574 -28.280 38.763 1.00 55.47 348 SER A N 1
ATOM 2592 C CA . SER A 1 348 ? -6.534 -29.535 39.493 1.00 55.47 348 SER A CA 1
ATOM 2593 C C . SER A 1 348 ? -7.630 -30.428 38.933 1.00 55.47 348 SER A C 1
ATOM 2595 O O . SER A 1 348 ? -8.792 -30.016 38.863 1.00 55.47 348 SER A O 1
ATOM 2597 N N . HIS A 1 349 ? -7.239 -31.628 38.508 1.00 54.78 349 HIS A N 1
ATOM 2598 C CA . HIS A 1 349 ? -8.160 -32.738 38.320 1.00 54.78 349 HIS A CA 1
ATOM 2599 C C . HIS A 1 349 ? -9.200 -32.682 39.451 1.00 54.78 349 HIS A C 1
ATOM 2601 O O . HIS A 1 349 ? -8.776 -32.597 40.604 1.00 54.78 349 HIS A O 1
ATOM 2607 N N . PRO A 1 350 ? -10.517 -32.665 39.173 1.00 59.50 350 PRO A N 1
ATOM 2608 C CA . PRO A 1 350 ? -11.485 -32.870 40.237 1.00 59.50 350 PRO A CA 1
ATOM 2609 C C . PRO A 1 350 ? -11.117 -34.197 40.897 1.00 59.50 350 PRO A C 1
ATOM 2611 O O . PRO A 1 350 ? -11.093 -35.234 40.227 1.00 59.50 350 PRO A O 1
ATOM 2614 N N . ASP A 1 351 ? -10.711 -34.121 42.164 1.00 53.53 351 ASP A N 1
ATOM 2615 C CA . ASP A 1 351 ? -10.337 -35.277 42.959 1.00 53.53 351 ASP A CA 1
ATOM 2616 C C . ASP A 1 351 ? -11.466 -36.301 42.860 1.00 53.53 351 ASP A C 1
ATOM 2618 O O . ASP A 1 351 ? -12.616 -36.040 43.211 1.00 53.53 351 ASP A O 1
ATOM 2622 N N . ALA A 1 352 ? -11.136 -37.480 42.341 1.00 54.88 352 ALA A N 1
ATOM 2623 C CA . ALA A 1 352 ? -12.052 -38.600 42.175 1.00 54.88 352 ALA A CA 1
ATOM 2624 C C . ALA A 1 352 ? -12.396 -39.281 43.521 1.00 54.88 352 ALA A C 1
ATOM 2626 O O . ALA A 1 352 ? -12.603 -40.490 43.558 1.00 54.88 352 ALA A O 1
ATOM 2627 N N . SER A 1 353 ? -12.421 -38.536 44.633 1.00 53.69 353 SER A N 1
ATOM 2628 C CA . SER A 1 353 ? -12.519 -39.080 45.995 1.00 53.69 353 SER A CA 1
ATOM 2629 C C . SER A 1 353 ? -13.661 -38.510 46.843 1.00 53.69 353 SER A C 1
ATOM 2631 O O . SER A 1 353 ? -13.571 -38.520 48.066 1.00 53.69 353 SER A O 1
ATOM 2633 N N . THR A 1 354 ? -14.749 -38.054 46.228 1.00 52.94 354 THR A N 1
ATOM 2634 C CA . THR A 1 354 ? -16.023 -37.795 46.926 1.00 52.94 354 THR A CA 1
ATOM 2635 C C . THR A 1 354 ? -17.156 -38.558 46.244 1.00 52.94 354 THR A C 1
ATOM 2637 O O . THR A 1 354 ? -18.078 -37.998 45.660 1.00 52.94 354 THR A O 1
ATOM 2640 N N . ALA A 1 355 ? -17.051 -39.883 46.293 1.00 52.69 355 ALA A N 1
ATOM 2641 C CA . ALA A 1 355 ? -18.186 -40.790 46.205 1.00 52.69 355 ALA A CA 1
ATOM 2642 C C . ALA A 1 355 ? -18.312 -41.431 47.596 1.00 52.69 355 ALA A C 1
ATOM 2644 O O . ALA A 1 355 ? -17.312 -41.946 48.080 1.00 52.69 355 ALA A O 1
ATOM 2645 N N . GLU A 1 356 ? -19.510 -41.380 48.192 1.00 57.62 356 GLU A N 1
ATOM 2646 C CA . GLU A 1 356 ? -19.828 -41.530 49.633 1.00 57.62 356 GLU A CA 1
ATOM 2647 C C . GLU A 1 356 ? -19.700 -40.175 50.349 1.00 57.62 356 GLU A C 1
ATOM 2649 O O . GLU A 1 356 ? -18.614 -39.647 50.517 1.00 57.62 356 GLU A O 1
ATOM 2654 N N . GLU A 1 357 ? -20.764 -39.464 50.714 1.00 55.16 357 GLU A N 1
ATOM 2655 C CA . GLU A 1 357 ? -21.972 -39.914 51.396 1.00 55.16 357 GLU A CA 1
ATOM 2656 C C . GLU A 1 357 ? -23.039 -38.806 51.227 1.00 55.16 357 GLU A C 1
ATOM 2658 O O . GLU A 1 357 ? -22.942 -37.756 51.855 1.00 55.16 357 GLU A O 1
ATOM 2663 N N . GLU A 1 358 ? -24.045 -38.982 50.360 1.00 44.62 358 GLU A N 1
ATOM 2664 C CA . GLU A 1 358 ? -25.203 -38.072 50.327 1.00 44.62 358 GLU A CA 1
ATOM 2665 C C . GLU A 1 358 ? -26.467 -38.862 50.660 1.00 44.62 358 GLU A C 1
ATOM 2667 O O . GLU A 1 358 ? -27.018 -39.634 49.870 1.00 44.62 358 GLU A O 1
ATOM 2672 N N . GLY A 1 359 ? -26.846 -38.729 51.929 1.00 56.69 359 GLY A N 1
ATOM 2673 C CA . GLY A 1 359 ? -28.013 -39.343 52.525 1.00 56.69 359 GLY A CA 1
ATOM 2674 C C . GLY A 1 359 ? -29.309 -38.866 51.877 1.00 56.69 359 GLY A C 1
ATOM 2675 O O . GLY A 1 359 ? -29.501 -37.692 51.575 1.00 56.69 359 GLY A O 1
ATOM 2676 N N . LYS A 1 360 ? -30.226 -39.824 51.727 1.00 54.50 360 LYS A N 1
ATOM 2677 C CA . LYS A 1 360 ? -31.650 -39.646 51.424 1.00 54.50 360 LYS A CA 1
ATOM 2678 C C . LYS A 1 360 ? -32.241 -38.407 52.106 1.00 54.50 360 LYS A C 1
ATOM 2680 O O . LYS A 1 360 ? -32.561 -38.450 53.293 1.00 54.50 360 LYS A O 1
ATOM 2685 N N . GLN A 1 361 ? -32.520 -37.376 51.318 1.00 55.69 361 GLN A N 1
ATOM 2686 C CA . GLN A 1 361 ? -33.460 -36.323 51.678 1.00 55.69 361 GLN A CA 1
ATOM 2687 C C . GLN A 1 361 ? -34.783 -36.587 50.933 1.00 55.69 361 GLN A C 1
ATOM 2689 O O . GLN A 1 361 ? -34.765 -36.793 49.716 1.00 55.69 361 GLN A O 1
ATOM 2694 N N . PRO A 1 362 ? -35.927 -36.692 51.636 1.00 62.00 362 PRO A N 1
ATOM 2695 C CA . PRO A 1 362 ? -37.214 -36.979 51.009 1.00 62.00 362 PRO A CA 1
ATOM 2696 C C . PRO A 1 362 ? -37.652 -35.839 50.073 1.00 62.00 362 PRO A C 1
ATOM 2698 O O . PRO A 1 362 ? -37.289 -34.683 50.304 1.00 62.00 362 PRO A O 1
ATOM 2701 N N . PRO A 1 363 ? -38.431 -36.152 49.021 1.00 56.97 363 PRO A N 1
ATOM 2702 C CA . PRO A 1 363 ? -38.749 -35.211 47.956 1.00 56.97 363 PRO A CA 1
ATOM 2703 C C . PRO A 1 363 ? -39.567 -34.034 48.490 1.00 56.97 363 PRO A C 1
ATOM 2705 O O . PRO A 1 363 ? -40.694 -34.201 48.961 1.00 56.97 363 PRO A O 1
ATOM 2708 N N . ALA A 1 364 ? -38.984 -32.839 48.394 1.00 57.44 364 ALA A N 1
ATOM 2709 C CA . ALA A 1 364 ? -39.693 -31.588 48.582 1.00 57.44 364 ALA A CA 1
ATOM 2710 C C . ALA A 1 364 ? -40.756 -31.437 47.483 1.00 57.44 364 ALA A C 1
ATOM 2712 O O . ALA A 1 364 ? -40.502 -31.656 46.298 1.00 57.44 364 ALA A O 1
ATOM 2713 N N . SER A 1 365 ? -41.959 -31.095 47.929 1.00 61.72 365 SER A N 1
ATOM 2714 C CA . SER A 1 365 ? -43.145 -30.783 47.140 1.00 61.72 365 SER A CA 1
ATOM 2715 C C . SER A 1 365 ? -42.853 -29.840 45.973 1.00 61.72 365 SER A C 1
ATOM 2717 O O . SER A 1 365 ? -42.142 -28.847 46.127 1.00 61.72 365 SER A O 1
ATOM 2719 N N . ALA A 1 366 ? -43.453 -30.161 44.826 1.00 60.25 366 ALA A N 1
ATOM 2720 C CA . ALA A 1 366 ? -43.375 -29.399 43.589 1.00 60.25 366 ALA A CA 1
ATOM 2721 C C . ALA A 1 366 ? -43.714 -27.909 43.803 1.00 60.25 366 ALA A C 1
ATOM 2723 O O . ALA A 1 366 ? -44.735 -27.616 44.433 1.00 60.25 366 ALA A O 1
ATOM 2724 N N . PRO A 1 367 ? -42.904 -26.974 43.273 1.00 59.31 367 PRO A N 1
ATOM 2725 C CA . PRO A 1 367 ? -43.268 -25.569 43.246 1.00 59.31 367 PRO A CA 1
ATOM 2726 C C . PRO A 1 367 ? -44.447 -25.344 42.292 1.00 59.31 367 PRO A C 1
ATOM 2728 O O . PRO A 1 367 ? -44.479 -25.830 41.160 1.00 59.31 367 PRO A O 1
ATOM 2731 N N . GLU A 1 368 ? -45.428 -24.620 42.815 1.00 65.62 368 GLU A N 1
ATOM 2732 C CA . GLU A 1 368 ? -46.621 -24.121 42.144 1.00 65.62 368 GLU A CA 1
ATOM 2733 C C . GLU A 1 368 ? -46.232 -23.251 40.927 1.00 65.62 368 GLU A C 1
ATOM 2735 O O . GLU A 1 368 ? -45.262 -22.494 41.009 1.00 65.62 368 GLU A O 1
ATOM 2740 N N . PRO A 1 369 ? -46.930 -23.362 39.781 1.00 59.62 369 PRO A N 1
ATOM 2741 C CA . PRO A 1 369 ? -46.570 -22.633 38.571 1.00 59.62 369 PRO A CA 1
ATOM 2742 C C . PRO A 1 369 ? -46.739 -21.122 38.769 1.00 59.62 369 PRO A C 1
ATOM 2744 O O . PRO A 1 369 ? -47.849 -20.614 38.931 1.00 59.62 369 PRO A O 1
ATOM 2747 N N . GLU A 1 370 ? -45.612 -20.413 38.721 1.00 58.53 370 GLU A N 1
ATOM 2748 C CA . GLU A 1 370 ? -45.535 -18.957 38.739 1.00 58.53 370 GLU A CA 1
ATOM 2749 C C . GLU A 1 370 ? -46.349 -18.369 37.577 1.00 58.53 370 GLU A C 1
ATOM 2751 O O . GLU A 1 370 ? -46.159 -18.698 36.402 1.00 58.53 370 GLU A O 1
ATOM 2756 N N . ALA A 1 371 ? -47.308 -17.515 37.930 1.00 56.72 371 ALA A N 1
ATOM 2757 C CA . ALA A 1 371 ? -48.211 -16.873 36.995 1.00 56.72 371 ALA A CA 1
ATOM 2758 C C . ALA A 1 371 ? -47.449 -15.966 36.015 1.00 56.72 371 ALA A C 1
ATOM 2760 O O . ALA A 1 371 ? -46.644 -15.121 36.406 1.00 56.72 371 ALA A O 1
ATOM 2761 N N . LEU A 1 372 ? -47.773 -16.124 34.730 1.00 60.56 372 LEU A N 1
ATOM 2762 C CA . LEU A 1 372 ? -47.320 -15.286 33.622 1.00 60.56 372 LEU A CA 1
ATOM 2763 C C . LEU A 1 372 ? -47.449 -13.782 33.946 1.00 60.56 372 LEU A C 1
ATOM 2765 O O . LEU A 1 372 ? -48.529 -13.339 34.359 1.00 60.56 372 LEU A O 1
ATOM 2769 N N . PRO A 1 373 ? -46.404 -12.970 33.703 1.00 53.53 373 PRO A N 1
ATOM 2770 C CA . PRO A 1 373 ? -46.486 -11.527 33.869 1.00 53.53 373 PRO A CA 1
ATOM 2771 C C . PRO A 1 373 ? -47.511 -10.938 32.893 1.00 53.53 373 PRO A C 1
ATOM 2773 O O . PRO A 1 373 ? -47.457 -11.155 31.681 1.00 53.53 373 PRO A O 1
ATOM 2776 N N . LYS A 1 374 ? -48.463 -10.172 33.440 1.00 50.44 374 LYS A N 1
ATOM 2777 C CA . LYS A 1 374 ? -49.430 -9.381 32.673 1.00 50.44 374 LYS A CA 1
ATOM 2778 C C . LYS A 1 374 ? -48.683 -8.392 31.778 1.00 50.44 374 LYS A C 1
ATOM 2780 O O . LYS A 1 374 ? -48.054 -7.458 32.268 1.00 50.44 374 LYS A O 1
ATOM 2785 N N . ILE A 1 375 ? -48.809 -8.580 30.467 1.00 53.75 375 ILE A N 1
ATOM 2786 C CA . ILE A 1 375 ? -48.430 -7.593 29.456 1.00 53.75 375 ILE A CA 1
ATOM 2787 C C . ILE A 1 375 ? -49.379 -6.399 29.610 1.00 53.75 375 ILE A C 1
ATOM 2789 O O . ILE A 1 375 ? -50.561 -6.481 29.277 1.00 53.75 375 ILE A O 1
ATOM 2793 N N . VAL A 1 376 ? -48.864 -5.301 30.162 1.00 51.66 376 VAL A N 1
ATOM 2794 C CA . VAL A 1 376 ? -49.544 -4.004 30.182 1.00 51.66 376 VAL A CA 1
ATOM 2795 C C . VAL A 1 376 ? -49.325 -3.365 28.814 1.00 51.66 376 VAL A C 1
ATOM 2797 O O . VAL A 1 376 ? -48.234 -2.893 28.506 1.00 51.66 376 VAL A O 1
ATOM 2800 N N . ILE A 1 377 ? -50.362 -3.388 27.979 1.00 44.94 377 ILE A N 1
ATOM 2801 C CA . ILE A 1 377 ? -50.424 -2.599 26.748 1.00 44.94 377 ILE A CA 1
ATOM 2802 C C . ILE A 1 377 ? -50.669 -1.151 27.182 1.00 44.94 377 ILE A C 1
ATOM 2804 O O . ILE A 1 377 ? -51.772 -0.802 27.600 1.00 44.94 377 ILE A O 1
ATOM 2808 N N . GLY A 1 378 ? -49.613 -0.338 27.156 1.00 48.09 378 GLY A N 1
ATOM 2809 C CA . GLY A 1 378 ? -49.711 1.106 27.342 1.00 48.09 378 GLY A CA 1
ATOM 2810 C C . GLY A 1 378 ? -50.436 1.729 26.154 1.00 48.09 378 GLY A C 1
ATOM 2811 O O . GLY A 1 378 ? -50.021 1.546 25.012 1.00 48.09 378 GLY A O 1
ATOM 2812 N N . ALA A 1 379 ? -51.536 2.420 26.440 1.00 46.28 379 ALA A N 1
ATOM 2813 C CA . ALA A 1 379 ? -52.254 3.245 25.485 1.00 46.28 379 ALA A CA 1
ATOM 2814 C C . ALA A 1 379 ? -51.387 4.448 25.077 1.00 46.28 379 ALA A C 1
ATOM 2816 O O . ALA A 1 379 ? -50.769 5.090 25.927 1.00 46.28 379 ALA A O 1
ATOM 2817 N N . GLU A 1 380 ? -51.345 4.728 23.776 1.00 42.75 380 GLU A N 1
ATOM 2818 C CA . GLU A 1 380 ? -50.795 5.959 23.216 1.00 42.75 380 GLU A CA 1
ATOM 2819 C C . GLU A 1 380 ? -51.662 7.147 23.650 1.00 42.75 380 GLU A C 1
ATOM 2821 O O . GLU A 1 380 ? -52.783 7.318 23.169 1.00 42.75 380 GLU A O 1
ATOM 2826 N N . ASP A 1 381 ? -51.130 7.977 24.546 1.00 48.09 381 ASP A N 1
ATOM 2827 C CA . ASP A 1 381 ? -51.636 9.328 24.764 1.00 48.09 381 ASP A CA 1
ATOM 2828 C C . ASP A 1 381 ? -51.084 10.245 23.671 1.00 48.09 381 ASP A C 1
ATOM 2830 O O . ASP A 1 381 ? -49.875 10.443 23.516 1.00 48.09 381 ASP A O 1
ATOM 2834 N N . GLY A 1 382 ? -52.009 10.794 22.889 1.00 48.91 382 GLY A N 1
ATOM 2835 C CA . GLY A 1 382 ? -51.738 11.846 21.929 1.00 48.91 382 GLY A CA 1
ATOM 2836 C C . GLY A 1 382 ? -51.564 13.216 22.585 1.00 48.91 382 GLY A C 1
ATOM 2837 O O . GLY A 1 382 ? -52.038 13.482 23.686 1.00 48.91 382 GLY A O 1
ATOM 2838 N N . GLY A 1 383 ? -50.966 14.127 21.817 1.00 47.44 383 GLY A N 1
ATOM 2839 C CA . GLY A 1 383 ? -51.103 15.567 22.025 1.00 47.44 383 GLY A CA 1
ATOM 2840 C C . GLY A 1 383 ? -49.810 16.276 22.411 1.00 47.44 383 GLY A C 1
ATOM 2841 O O . GLY A 1 383 ? -49.371 16.231 23.553 1.00 47.44 383 GLY A O 1
ATOM 2842 N N . GLY A 1 384 ? -49.244 17.025 21.462 1.00 43.84 384 GLY A N 1
ATOM 2843 C CA . GLY A 1 384 ? -48.143 17.943 21.746 1.00 43.84 384 GLY A CA 1
ATOM 2844 C C . GLY A 1 384 ? -47.651 18.700 20.519 1.00 43.84 384 GLY A C 1
ATOM 2845 O O . GLY A 1 384 ? -46.551 18.455 20.040 1.00 43.84 384 GLY A O 1
ATOM 2846 N N . VAL A 1 385 ? -48.479 19.608 19.996 1.00 58.31 385 VAL A N 1
ATOM 2847 C CA . VAL A 1 385 ? -48.094 20.600 18.978 1.00 58.31 385 VAL A CA 1
ATOM 2848 C C . VAL A 1 385 ? -47.094 21.593 19.595 1.00 58.31 385 VAL A C 1
ATOM 2850 O O . VAL A 1 385 ? -47.423 22.189 20.623 1.00 58.31 385 VAL A O 1
ATOM 2853 N N . PRO A 1 386 ? -45.907 21.828 19.005 1.00 62.62 386 PRO A N 1
ATOM 2854 C CA . PRO A 1 386 ? -45.011 22.883 19.468 1.00 62.62 386 PRO A CA 1
ATOM 2855 C C . PRO A 1 386 ? -45.438 24.267 18.936 1.00 62.62 386 PRO A C 1
ATOM 2857 O O . PRO A 1 386 ? -45.903 24.377 17.797 1.00 62.62 386 PRO A O 1
ATOM 2860 N N . PRO A 1 387 ? -45.278 25.341 19.733 1.00 59.94 387 PRO A N 1
ATOM 2861 C CA . PRO A 1 387 ? -45.710 26.679 19.358 1.00 59.94 387 PRO A CA 1
ATOM 2862 C C . PRO A 1 387 ? -44.775 27.330 18.333 1.00 59.94 387 PRO A C 1
ATOM 2864 O O . PRO A 1 387 ? -43.552 27.348 18.467 1.00 59.94 387 PRO A O 1
ATOM 2867 N N . THR A 1 388 ? -45.405 27.927 17.328 1.00 53.62 388 THR A N 1
ATOM 2868 C CA . THR A 1 388 ? -44.836 28.867 16.365 1.00 53.62 388 THR A CA 1
ATOM 2869 C C . THR A 1 388 ? -44.288 30.100 17.091 1.00 53.62 388 THR A C 1
ATOM 2871 O O . THR A 1 388 ? -45.056 30.888 17.639 1.00 53.62 388 THR A O 1
ATOM 2874 N N . ILE A 1 389 ? -42.967 30.298 17.074 1.00 55.88 389 ILE A N 1
ATOM 2875 C CA . ILE A 1 389 ? -42.352 31.572 17.466 1.00 55.88 389 ILE A CA 1
ATOM 2876 C C . ILE A 1 389 ? -42.302 32.471 16.231 1.00 55.88 389 ILE A C 1
ATOM 2878 O O . ILE A 1 389 ? -41.564 32.227 15.278 1.00 55.88 389 ILE A O 1
ATOM 2882 N N . MET A 1 390 ? -43.143 33.501 16.264 1.00 48.84 390 MET A N 1
ATOM 2883 C CA . MET A 1 390 ? -43.183 34.610 15.321 1.00 48.84 390 MET A CA 1
ATOM 2884 C C . MET A 1 390 ? -42.228 35.717 15.790 1.00 48.84 390 MET A C 1
ATOM 2886 O O . MET A 1 390 ? -42.354 36.197 16.912 1.00 48.84 390 MET A O 1
ATOM 2890 N N . GLY A 1 391 ? -41.363 36.178 14.882 1.00 45.78 391 GLY A N 1
ATOM 2891 C CA . GLY A 1 391 ? -40.952 37.582 14.801 1.00 45.78 391 GLY A CA 1
ATOM 2892 C C . GLY A 1 391 ? -39.586 37.969 15.375 1.00 45.78 391 GLY A C 1
ATOM 2893 O O . GLY A 1 391 ? -39.417 38.077 16.583 1.00 45.78 391 GLY A O 1
ATOM 2894 N N . SER A 1 392 ? -38.680 38.392 14.491 1.00 42.56 392 SER A N 1
ATOM 2895 C CA . SER A 1 392 ? -38.159 39.765 14.549 1.00 42.56 392 SER A CA 1
ATOM 2896 C C . SER A 1 392 ? -37.631 40.217 13.173 1.00 42.56 392 SER A C 1
ATOM 2898 O O . SER A 1 392 ? -37.214 39.380 12.369 1.00 42.56 392 SER A O 1
ATOM 2900 N N . PRO A 1 393 ? -37.714 41.524 12.861 1.00 58.25 393 PRO A N 1
ATOM 2901 C CA . PRO A 1 393 ? -37.339 42.082 11.568 1.00 58.25 393 PRO A CA 1
ATOM 2902 C C . PRO A 1 393 ? -35.861 42.493 11.559 1.00 58.25 393 PRO A C 1
ATOM 2904 O O . PRO A 1 393 ? -35.386 43.130 12.498 1.00 58.25 393 PRO A O 1
ATOM 2907 N N . PHE A 1 394 ? -35.146 42.186 10.476 1.00 53.69 394 PHE A N 1
ATOM 2908 C CA . PHE A 1 394 ? -33.860 42.820 10.195 1.00 53.69 394 PHE A CA 1
ATOM 2909 C C . PHE A 1 394 ? -34.108 44.116 9.426 1.00 53.69 394 PHE A C 1
ATOM 2911 O O . PHE A 1 394 ? -34.589 44.107 8.295 1.00 53.69 394 PHE A O 1
ATOM 2918 N N . SER A 1 395 ? -33.816 45.222 10.099 1.00 56.62 395 SER A N 1
ATOM 2919 C CA . SER A 1 395 ? -33.728 46.567 9.552 1.00 56.62 395 SER A CA 1
ATOM 2920 C C . SER A 1 395 ? -32.433 46.752 8.765 1.00 56.62 395 SER A C 1
ATOM 2922 O O . SER A 1 395 ? -31.355 46.388 9.237 1.00 56.62 395 SER A O 1
ATOM 2924 N N . ASP A 1 396 ? -32.572 47.401 7.614 1.00 54.47 396 ASP A N 1
ATOM 2925 C CA . ASP A 1 396 ? -31.529 48.109 6.880 1.00 54.47 396 ASP A CA 1
ATOM 2926 C C . ASP A 1 396 ? -30.661 48.996 7.782 1.00 54.47 396 ASP A C 1
ATOM 2928 O O . ASP A 1 396 ? -31.174 49.708 8.648 1.00 54.47 396 ASP A O 1
ATOM 2932 N N . SER A 1 397 ? -29.354 49.025 7.512 1.00 52.44 397 SER A N 1
ATOM 2933 C CA . SER A 1 397 ? -28.473 50.173 7.763 1.00 52.44 397 SER A CA 1
ATOM 2934 C C . SER A 1 397 ? -27.197 50.045 6.925 1.00 52.44 397 SER A C 1
ATOM 2936 O O . SER A 1 397 ? -26.383 49.147 7.111 1.00 52.44 397 SER A O 1
ATOM 2938 N N . THR A 1 398 ? -27.077 50.977 5.991 1.00 62.00 398 THR A N 1
ATOM 2939 C CA . THR A 1 398 ? -25.937 51.362 5.151 1.00 62.00 398 THR A CA 1
ATOM 2940 C C . THR A 1 398 ? -24.643 51.673 5.915 1.00 62.00 398 THR A C 1
ATOM 2942 O O . THR A 1 398 ? -24.706 52.398 6.907 1.00 62.00 398 THR A O 1
ATOM 2945 N N . MET A 1 399 ? -23.485 51.283 5.365 1.00 49.22 399 MET A N 1
ATOM 2946 C CA . MET A 1 399 ? -22.397 52.177 4.902 1.00 49.22 399 MET A CA 1
ATOM 2947 C C . MET A 1 399 ? -21.288 51.387 4.209 1.00 49.22 399 MET A C 1
ATOM 2949 O O . MET A 1 399 ? -20.928 50.308 4.728 1.00 49.22 399 MET A O 1
#

Secondary structure (DSSP, 8-state):
-HHHHHHHHTTSHHHHHHHGGGHHHHHHHHHHHHHHHHHHHHHSTTSSS---HHHHHHHHHHHHHHHHHHHHHT----HHHHHHHHHHHTTS--HHHHHHHHHHHHHHHHHHHHHHHTT--HHHHHHHHHHHHHHHHHHHHHHHHHTT---TT-HHHHHHHHHHHHHHHHHHHIIIIISSTTSSSHHHHHHHHHHHHHHHHHHHH-HHHHHHHHHHHHTTHHHHHHHHHHHHHHHHHHHHHHHSS---HHHHHHHHHHHHHHHHHHHHHHSHHHHGGGHHHHHHHHHHHHHHHHIIIIIISS--SSSHHHHHHHHHHHHHHHHHHHH-GGGHHHH--S---PPPTT-----S---S----PPPP-PPP-PPPP-----------PPP------------